Protein AF-A0A1H6NC46-F1 (afdb_monomer_lite)

Sequence (546 aa):
MGRSMFEIAAKAFYTFILVSLAVLCLRETYLTWFDSTVHYGSFAATKDGLSVPATGDSFRRLIVQQQRRLYQLYRTEPGAAKTGEFRAPGESIHIQSVSDLGDIPTSLLDELKIEAAGINVTSVLSTLQRWVRPPNEITGSIDQVGTAIYVTANWPDAPKREGNGREARTFVPPQQTDVDGASFEIACRIFLARIGSADPVWKDIGDSDFCSFSKSLVAFKEYVSLRDRAVSDDDRKKAQDGPLARAQVEVQRLLASRTNLIFAYKLSGYIDIERSGIIPAANAAKIKEMLDSAEGGFKEYLKRLIEIKAEARDADVQERITYLAARRGQLTQTAQTSANTKEFLGAIEKIPRSRIGVAITTPHPGASIGPVDTAAAGTLCCFVKDRDGKHYLLTAGYVVGNVGTMIVSPATIDEAPSRDVGKVAAIVEGIALIETSRTDLANTGITGVADMPKPGDTLKLIGRTSKSVSGTMIGIEKSSLFSMGSASGAEQDVIAVTRISSPGDGGAPVLDTQERLVGILMARSNEKSLVLPLKDFLDRNHLNLL

Foldseek 3Di:
DVVVVVVVVVVVVVVVVVVVVVVVVVVVVVCLVPVPAEEEDFAFEEEQNHTDRVLRVVLSVLLLVLLVVLCVLQQDDVPPDDQLDDHDPNVFQPPPDSSNLHDHPPPPCVVPQDQDPNDRVVVVVVVVSCVVPNHQYKYWYWYHYPQKIWIKIAGPPQADQPDDPDPCRIDTDPIDRDSNLVSNLVSQLSSLSVRLRRDVLSRPFDSLLSSLQSLLSVLVVQLVVQCVVDPDPVSNVCSCVPSLVSSQVSLVVSVVVVTSNLVSLQSLLSSLQVVLVVDPLVPLVSSLVSLVSSLVSLVSSVVSVCVSPVPDDDVSSVVSNVVSVVVVVVSVVVVVVVVVVVVVVVVCVPPPPPPDPPPDDDQEFQFWKAFPPDLAIATWAAWKAFPVGWIWIKFFQVRYDDFFTWMWTNDVNVVDDIDTAATFHDQDLRMTTGTGPDPPYAHPLAPAADDADDFQFKKWWCHNPLHIFIWTWHDWDWDQPSVVPPPDSGTAIWTKTFDSDDPRHGGHFMAGPVSHTQFGFHDDDPGTTTGHGCPVVCVVRRIGGD

Secondary structure (DSSP, 8-state):
-HHHHHHHHHHHHHHHHHHHHHHHHHHHHHHHHH--PPEEEEEEEEETTEE-HHHHHHHHHHHHHHHHHHHHHH---TTTSPTT-----TTT-----GGGG-B----TTTS---EETTEEHHHHHHHHHHHHS---EEEEEEEEETTEEEEEEE-TTPPP-TTS-----EE-PPPBSSHHHHHHHHHHHHHHHHHTTT-HHHHT--HHHHHHHHHHHHHHHHHHHHHHH--SHHHHHHHIIIIIHHHHHHHHHHHHTT-S-HHHHHHHHHHHHHHHTTS-GGGHHHHHHHHHHHHHHHHHHHHHHHHH-TT---HHHHHHHHHHHHHHHHHHHHHHHHHHHHHHHHHHTTS-TTS-----PPP-TT-EEEETTSS--EE--EEEE-TT--EEEEEEHHHH-STT-EEEES-GGG-S--EEEEEEEEEETTEEEEEE-------TT--EEPPPP-TT-EEEEEETTTEEEEEEEEEEEEESTT-TTSSS---EEEEEEES---TT-TT-EEE-TTSEEEEEEEEE-SSEEEEEE-HHHHHHTT-EE-

Radius of gyration: 33.39 Å; chains: 1; bounding box: 92×68×89 Å

Structure (mmCIF, N/CA/C/O backbone):
data_AF-A0A1H6NC46-F1
#
_entry.id   AF-A0A1H6NC46-F1
#
loop_
_atom_site.group_PDB
_atom_site.id
_atom_site.type_symbol
_atom_site.label_atom_id
_atom_site.label_alt_id
_atom_site.label_comp_id
_atom_site.label_asym_id
_atom_site.label_entity_id
_atom_site.label_seq_id
_atom_site.pdbx_PDB_ins_code
_atom_site.Cartn_x
_atom_site.Cartn_y
_atom_site.Cartn_z
_atom_site.occupancy
_atom_site.B_iso_or_equiv
_atom_site.auth_seq_id
_atom_site.auth_comp_id
_atom_site.auth_asym_id
_atom_site.auth_atom_id
_atom_site.pdbx_PDB_model_num
ATOM 1 N N . MET A 1 1 ? 59.484 -40.450 -28.107 1.00 64.75 1 MET A N 1
ATOM 2 C CA . MET A 1 1 ? 58.067 -40.341 -27.682 1.00 64.75 1 MET A CA 1
ATOM 3 C C . MET A 1 1 ? 57.631 -38.920 -27.301 1.00 64.75 1 MET A C 1
ATOM 5 O O . MET A 1 1 ? 56.564 -38.524 -27.742 1.00 64.75 1 MET A O 1
ATOM 9 N N . GLY A 1 2 ? 58.423 -38.111 -26.578 1.00 74.94 2 GLY A N 1
ATOM 10 C CA . GLY A 1 2 ? 57.974 -36.786 -26.092 1.00 74.94 2 GLY A CA 1
ATOM 11 C C . GLY A 1 2 ? 57.581 -35.732 -27.149 1.00 74.94 2 GLY A C 1
ATOM 12 O O . GLY A 1 2 ? 56.576 -35.053 -26.975 1.00 74.94 2 GLY A O 1
ATOM 13 N N . ARG A 1 3 ? 58.306 -35.614 -28.276 1.00 83.25 3 ARG A N 1
ATOM 14 C CA . ARG A 1 3 ? 57.997 -34.610 -29.325 1.00 83.25 3 ARG A CA 1
ATOM 15 C C . ARG A 1 3 ? 56.640 -34.820 -30.008 1.00 83.25 3 ARG A C 1
ATOM 17 O O . ARG A 1 3 ? 55.942 -33.850 -30.269 1.00 83.25 3 ARG A O 1
ATOM 24 N N . SER A 1 4 ? 56.256 -36.073 -30.252 1.00 87.44 4 SER A N 1
ATOM 25 C CA . SER A 1 4 ? 54.977 -36.400 -30.899 1.00 87.44 4 SER A CA 1
ATOM 26 C C . SER A 1 4 ? 53.780 -36.100 -29.989 1.00 87.44 4 SER A C 1
ATOM 28 O O . SER A 1 4 ? 52.778 -35.577 -30.468 1.00 87.44 4 SER A O 1
ATOM 30 N N . MET A 1 5 ? 53.898 -36.332 -28.673 1.00 87.50 5 MET A N 1
ATOM 31 C CA . MET A 1 5 ? 52.833 -35.972 -27.728 1.00 87.50 5 MET A CA 1
ATOM 32 C C . MET A 1 5 ? 52.635 -34.455 -27.616 1.00 87.50 5 MET A C 1
ATOM 34 O O . MET A 1 5 ? 51.496 -34.004 -27.532 1.00 87.50 5 MET A O 1
ATOM 38 N N . PHE A 1 6 ? 53.711 -33.662 -27.673 1.00 91.94 6 PHE A N 1
ATOM 39 C CA . PHE A 1 6 ? 53.610 -32.200 -27.612 1.00 91.94 6 PHE A CA 1
ATOM 40 C C . PHE A 1 6 ? 52.904 -31.603 -28.840 1.00 91.94 6 PHE A C 1
ATOM 42 O O . PHE A 1 6 ? 52.054 -30.730 -28.696 1.00 91.94 6 PHE A O 1
ATOM 49 N N . GLU A 1 7 ? 53.201 -32.093 -30.046 1.00 94.12 7 GLU A N 1
ATOM 50 C CA . GLU A 1 7 ? 52.560 -31.602 -31.274 1.00 94.12 7 GLU A CA 1
ATOM 51 C C . GLU A 1 7 ? 51.061 -31.934 -31.318 1.00 94.12 7 GLU A C 1
ATOM 53 O O . GLU A 1 7 ? 50.244 -31.089 -31.688 1.00 94.12 7 GLU A O 1
ATOM 58 N N . ILE A 1 8 ? 50.688 -33.146 -30.890 1.00 94.00 8 ILE A N 1
ATOM 59 C CA . ILE A 1 8 ? 49.283 -33.557 -30.787 1.00 94.00 8 ILE A CA 1
ATOM 60 C C . ILE A 1 8 ? 48.558 -32.696 -29.746 1.00 94.00 8 ILE A C 1
ATOM 62 O O . ILE A 1 8 ? 47.468 -32.199 -30.026 1.00 94.00 8 ILE A O 1
ATOM 66 N N . ALA A 1 9 ? 49.176 -32.451 -28.586 1.00 91.19 9 ALA A N 1
ATOM 67 C CA . ALA A 1 9 ? 48.607 -31.590 -27.552 1.00 91.19 9 ALA A CA 1
ATOM 68 C C . ALA A 1 9 ? 48.423 -30.140 -28.037 1.00 91.19 9 ALA A C 1
ATOM 70 O O . ALA A 1 9 ? 47.364 -29.557 -27.818 1.00 91.19 9 ALA A O 1
ATOM 71 N N . ALA A 1 10 ? 49.401 -29.574 -28.753 1.00 93.12 10 ALA A N 1
ATOM 72 C CA . ALA A 1 10 ? 49.311 -28.222 -29.305 1.00 93.12 10 ALA A CA 1
ATOM 73 C C . ALA A 1 10 ? 48.201 -28.096 -30.364 1.00 93.12 10 ALA A C 1
ATOM 75 O O . ALA A 1 10 ? 47.421 -27.144 -30.335 1.00 93.12 10 ALA A O 1
ATOM 76 N N . LYS A 1 11 ? 48.076 -29.079 -31.266 1.00 94.81 11 LYS A N 1
ATOM 77 C CA . LYS A 1 11 ? 46.997 -29.126 -32.269 1.00 94.81 11 LYS A CA 1
ATOM 78 C C . LYS A 1 11 ? 45.623 -29.294 -31.622 1.00 94.81 11 LYS A C 1
ATOM 80 O O . LYS A 1 11 ? 44.680 -28.617 -32.029 1.00 94.81 11 LYS A O 1
ATOM 85 N N . ALA A 1 12 ? 45.507 -30.146 -30.602 1.00 94.12 12 ALA A N 1
ATOM 86 C CA . ALA A 1 12 ? 44.268 -30.326 -29.850 1.00 94.12 12 ALA A CA 1
ATOM 87 C C . ALA A 1 12 ? 43.864 -29.040 -29.112 1.00 94.12 12 ALA A C 1
ATOM 89 O O . ALA A 1 12 ? 42.712 -28.626 -29.198 1.00 94.12 12 ALA A O 1
ATOM 90 N N . PHE A 1 13 ? 44.818 -28.364 -28.466 1.00 93.56 13 PHE A N 1
ATOM 91 C CA . PHE A 1 13 ? 44.586 -27.087 -27.791 1.00 93.56 13 PHE A CA 1
ATOM 92 C C . PHE A 1 13 ? 44.152 -25.987 -28.768 1.00 93.56 13 PHE A C 1
ATOM 94 O O . PHE A 1 13 ? 43.166 -25.295 -28.525 1.00 93.56 13 PHE A O 1
ATOM 101 N N . TYR A 1 14 ? 44.825 -25.866 -29.915 1.00 94.56 14 TYR A N 1
ATOM 102 C CA . TYR A 1 14 ? 44.446 -24.905 -30.952 1.00 94.56 14 TYR A CA 1
ATOM 103 C C . TYR A 1 14 ? 43.055 -25.201 -31.534 1.00 94.56 14 TYR A C 1
ATOM 105 O O . TYR A 1 14 ? 42.241 -24.295 -31.694 1.00 94.56 14 TYR A O 1
ATOM 113 N N . THR A 1 15 ? 42.745 -26.479 -31.777 1.00 95.25 15 THR A N 1
ATOM 114 C CA . THR A 1 15 ? 41.413 -26.909 -32.233 1.00 95.25 15 THR A CA 1
ATOM 115 C C . THR A 1 15 ? 40.345 -26.572 -31.194 1.00 95.25 15 THR A C 1
ATOM 117 O O . THR A 1 15 ? 39.292 -26.055 -31.551 1.00 95.25 15 THR A O 1
ATOM 120 N N . PHE A 1 16 ? 40.622 -26.794 -29.907 1.00 95.31 16 PHE A N 1
ATOM 121 C CA . PHE A 1 16 ? 39.716 -26.430 -28.820 1.00 95.31 16 PHE A CA 1
ATOM 122 C C . PHE A 1 16 ? 39.446 -24.919 -28.771 1.00 95.31 16 PHE A C 1
ATOM 124 O O . PHE A 1 16 ? 38.289 -24.515 -28.639 1.00 95.31 16 PHE A O 1
ATOM 131 N N . ILE A 1 17 ? 40.479 -24.084 -28.936 1.00 92.56 17 ILE A N 1
ATOM 132 C CA . ILE A 1 17 ? 40.324 -22.623 -29.014 1.00 92.56 17 ILE A CA 1
ATOM 133 C C . ILE A 1 17 ? 39.448 -22.235 -30.207 1.00 92.56 17 ILE A C 1
ATOM 135 O O . ILE A 1 17 ? 38.506 -21.463 -30.041 1.00 92.56 17 ILE A O 1
ATOM 139 N N . LEU A 1 18 ? 39.719 -22.782 -31.396 1.00 93.69 18 LEU A N 1
ATOM 140 C CA . LEU A 1 18 ? 38.951 -22.459 -32.600 1.00 93.69 18 LEU A CA 1
ATOM 141 C C . LEU A 1 18 ? 37.492 -22.910 -32.509 1.00 93.69 18 LEU A C 1
ATOM 143 O O . LEU A 1 18 ? 36.602 -22.156 -32.891 1.00 93.69 18 LEU A O 1
ATOM 147 N N . VAL A 1 19 ? 37.228 -24.107 -31.979 1.00 95.12 19 VAL A N 1
ATOM 148 C CA . VAL A 1 19 ? 35.859 -24.597 -31.762 1.00 95.12 19 VAL A CA 1
ATOM 149 C C . VAL A 1 19 ? 35.139 -23.734 -30.730 1.00 95.12 19 VAL A C 1
ATOM 151 O O . VAL A 1 19 ? 33.994 -23.359 -30.955 1.00 95.12 19 VAL A O 1
ATOM 154 N N . SER A 1 20 ? 35.806 -23.359 -29.636 1.00 88.38 20 SER A N 1
ATOM 155 C CA . SER A 1 20 ? 35.227 -22.462 -28.628 1.00 88.38 20 SER A CA 1
ATOM 156 C C . SER A 1 20 ? 34.883 -21.097 -29.226 1.00 88.38 20 SER A C 1
ATOM 158 O O . SER A 1 20 ? 33.789 -20.587 -28.999 1.00 88.38 20 SER A O 1
ATOM 160 N N . LEU A 1 21 ? 35.775 -20.538 -30.050 1.00 88.50 21 LEU A N 1
ATOM 161 C CA . LEU A 1 21 ? 35.530 -19.291 -30.772 1.00 88.50 21 LEU A CA 1
ATOM 162 C C . LEU A 1 21 ? 34.353 -19.431 -31.746 1.00 88.50 21 LEU A C 1
ATOM 164 O O . LEU A 1 21 ? 33.479 -18.573 -31.764 1.00 88.50 21 LEU A O 1
ATOM 168 N N . ALA A 1 22 ? 34.278 -20.530 -32.502 1.00 90.81 22 ALA A N 1
ATOM 169 C CA . ALA A 1 22 ? 33.173 -20.794 -33.419 1.00 90.81 22 ALA A CA 1
ATOM 170 C C . ALA A 1 22 ? 31.829 -20.940 -32.685 1.00 90.81 22 ALA A C 1
ATOM 172 O O . ALA A 1 22 ? 30.829 -20.389 -33.136 1.00 90.81 22 ALA A O 1
ATOM 173 N N . VAL A 1 23 ? 31.799 -21.630 -31.540 1.00 91.75 23 VAL A N 1
ATOM 174 C CA . VAL A 1 23 ? 30.600 -21.756 -30.694 1.00 91.75 23 VAL A CA 1
ATOM 175 C C . VAL A 1 23 ? 30.182 -20.399 -30.131 1.00 91.75 23 VAL A C 1
ATOM 177 O O . VAL A 1 23 ? 28.995 -20.084 -30.157 1.00 91.75 23 VAL A O 1
ATOM 180 N N . LEU A 1 24 ? 31.129 -19.575 -29.672 1.00 84.56 24 LEU A N 1
ATOM 181 C CA . LEU A 1 24 ? 30.844 -18.206 -29.236 1.00 84.56 24 LEU A CA 1
ATOM 182 C C . LEU A 1 24 ? 30.281 -17.368 -30.390 1.00 84.56 24 LEU A C 1
ATOM 184 O O . LEU A 1 24 ? 29.230 -16.763 -30.225 1.00 84.56 24 LEU A O 1
ATOM 188 N N . CYS A 1 25 ? 30.893 -17.404 -31.577 1.00 85.31 25 CYS A N 1
ATOM 189 C CA . CYS A 1 25 ? 30.381 -16.703 -32.755 1.00 85.31 25 CYS A CA 1
ATOM 190 C C . CYS A 1 25 ? 28.978 -17.180 -33.154 1.00 85.31 25 CYS A C 1
ATOM 192 O O . CYS A 1 25 ? 28.125 -16.349 -33.452 1.00 85.31 25 CYS A O 1
ATOM 194 N N . LEU A 1 26 ? 28.711 -18.491 -33.138 1.00 88.94 26 LEU A N 1
ATOM 195 C CA . LEU A 1 26 ? 27.385 -19.045 -33.431 1.00 88.94 26 LEU A CA 1
ATOM 196 C C . LEU A 1 26 ? 26.352 -18.625 -32.386 1.00 88.94 26 LEU A C 1
ATOM 198 O O . LEU A 1 26 ? 25.233 -18.275 -32.750 1.00 88.94 26 LEU A O 1
ATOM 202 N N . ARG A 1 27 ? 26.723 -18.623 -31.102 1.00 87.44 27 ARG A N 1
ATOM 203 C CA . ARG A 1 27 ? 25.860 -18.162 -30.012 1.00 87.44 27 ARG A CA 1
ATOM 204 C C . ARG A 1 27 ? 25.545 -16.675 -30.140 1.00 87.44 27 ARG A C 1
ATOM 206 O O . ARG A 1 27 ? 24.377 -16.321 -30.061 1.00 87.44 27 ARG A O 1
ATOM 213 N N . GLU A 1 28 ? 26.542 -15.827 -30.375 1.00 82.50 28 GLU A N 1
ATOM 214 C CA . GLU A 1 28 ? 26.339 -14.385 -30.577 1.00 82.50 28 GLU A CA 1
ATOM 215 C C . GLU A 1 28 ? 25.525 -14.105 -31.841 1.00 82.50 28 GLU A C 1
ATOM 217 O O . GLU A 1 28 ? 24.643 -13.254 -31.835 1.00 82.50 28 GLU A O 1
ATOM 222 N N . THR A 1 29 ? 25.746 -14.874 -32.910 1.00 82.94 29 THR A N 1
ATOM 223 C CA . THR A 1 29 ? 24.938 -14.792 -34.134 1.00 82.94 29 THR A CA 1
ATOM 224 C C . THR A 1 29 ? 23.489 -15.188 -33.858 1.00 82.94 29 THR A C 1
ATOM 226 O O . THR A 1 29 ? 22.578 -14.490 -34.288 1.00 82.94 29 THR A O 1
ATOM 229 N N . TYR A 1 30 ? 23.262 -16.274 -33.110 1.00 85.81 30 TYR A N 1
ATOM 230 C CA . TYR A 1 30 ? 21.927 -16.717 -32.708 1.00 85.81 30 TYR A CA 1
ATOM 231 C C . TYR A 1 30 ? 21.229 -15.661 -31.848 1.00 85.81 30 TYR A C 1
ATOM 233 O O . TYR A 1 30 ? 20.104 -15.278 -32.154 1.00 85.81 30 TYR A O 1
ATOM 241 N N . LEU A 1 31 ? 21.904 -15.146 -30.816 1.00 81.75 31 LEU A N 1
ATOM 242 C CA . LEU A 1 31 ? 21.373 -14.066 -29.990 1.00 81.75 31 LEU A CA 1
ATOM 243 C C . LEU A 1 31 ? 21.048 -12.856 -30.866 1.00 81.75 31 LEU A C 1
ATOM 245 O O . LEU A 1 31 ? 19.906 -12.440 -30.888 1.00 81.75 31 LEU A O 1
ATOM 249 N N . THR A 1 32 ? 21.967 -12.389 -31.706 1.00 78.19 32 THR A N 1
ATOM 250 C CA . THR A 1 32 ? 21.735 -11.247 -32.608 1.00 78.19 32 THR A CA 1
ATOM 251 C C . THR A 1 32 ? 20.533 -11.444 -33.543 1.00 78.19 32 THR A C 1
ATOM 253 O O . THR A 1 32 ? 19.812 -10.491 -33.831 1.00 78.19 32 THR A O 1
ATOM 256 N N . TRP A 1 33 ? 20.291 -12.666 -34.031 1.00 81.88 33 TRP A N 1
ATOM 257 C CA . TRP A 1 33 ? 19.194 -12.936 -34.969 1.00 81.88 33 TRP A CA 1
ATOM 258 C C . TRP A 1 33 ? 17.824 -13.046 -34.296 1.00 81.88 33 TRP A C 1
ATOM 260 O O . TRP A 1 33 ? 16.811 -12.631 -34.875 1.00 81.88 33 TRP A O 1
ATOM 270 N N . PHE A 1 34 ? 17.795 -13.637 -33.100 1.00 85.19 34 PHE A N 1
ATOM 271 C CA . PHE A 1 34 ? 16.576 -13.958 -32.357 1.00 85.19 34 PHE A CA 1
ATOM 272 C C . PHE A 1 34 ? 16.319 -13.023 -31.175 1.00 85.19 34 PHE A C 1
ATOM 274 O O . PHE A 1 34 ? 15.313 -13.186 -30.486 1.00 85.19 34 PHE A O 1
ATOM 281 N N . ASP A 1 35 ? 17.185 -12.038 -30.955 1.00 82.19 35 ASP A N 1
ATOM 282 C CA . ASP A 1 35 ? 16.996 -11.027 -29.932 1.00 82.19 35 ASP A CA 1
ATOM 283 C C . ASP A 1 35 ? 15.817 -10.124 -30.304 1.00 82.19 35 ASP A C 1
ATOM 285 O O . ASP A 1 35 ? 15.877 -9.280 -31.199 1.00 82.19 35 ASP A O 1
ATOM 289 N N . SER A 1 36 ? 14.700 -10.351 -29.621 1.00 81.88 36 SER A N 1
ATOM 290 C CA . SER A 1 36 ? 13.527 -9.486 -29.665 1.00 81.88 36 SER A CA 1
ATOM 291 C C . SER A 1 36 ? 13.564 -8.410 -28.585 1.00 81.88 36 SER A C 1
ATOM 293 O O . SER A 1 36 ? 12.595 -7.652 -28.469 1.00 81.88 36 SER A O 1
ATOM 295 N N . THR A 1 37 ? 14.624 -8.349 -27.768 1.00 87.19 37 THR A N 1
ATOM 296 C CA . THR A 1 37 ? 14.739 -7.319 -26.741 1.00 87.19 37 THR A CA 1
ATOM 297 C C . THR A 1 37 ? 14.801 -5.950 -27.394 1.00 87.19 37 THR A C 1
ATOM 299 O O . THR A 1 37 ? 15.286 -5.754 -28.510 1.00 87.19 37 THR A O 1
ATOM 302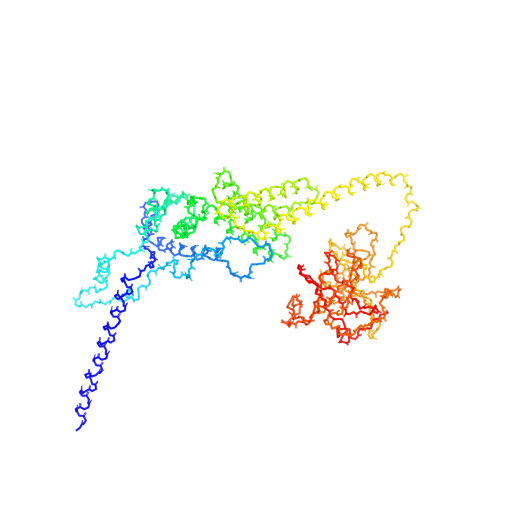 N N . VAL A 1 38 ? 14.186 -4.998 -26.709 1.00 90.25 38 VAL A N 1
ATOM 303 C CA . VAL A 1 38 ? 14.122 -3.625 -27.175 1.00 90.25 38 VAL A CA 1
ATOM 304 C C . VAL A 1 38 ? 15.324 -2.891 -26.611 1.00 90.25 38 VAL A C 1
ATOM 306 O O . VAL A 1 38 ? 15.524 -2.881 -25.398 1.00 90.25 38 VAL A O 1
ATOM 309 N N . HIS A 1 39 ? 16.093 -2.246 -27.473 1.00 91.69 39 HIS A N 1
ATOM 310 C CA . HIS A 1 39 ? 17.291 -1.513 -27.083 1.00 91.69 39 HIS A CA 1
ATOM 311 C C . HIS A 1 39 ? 17.009 -0.016 -26.992 1.00 91.69 39 HIS A C 1
ATOM 313 O O . HIS A 1 39 ? 16.307 0.547 -27.833 1.00 91.69 39 HIS A O 1
ATOM 319 N N . TYR A 1 40 ? 17.571 0.653 -25.985 1.00 94.00 40 TYR A N 1
ATOM 320 C CA . TYR A 1 40 ? 17.527 2.116 -25.894 1.00 94.00 40 TYR A CA 1
ATOM 321 C C . TYR A 1 40 ? 18.733 2.733 -26.596 1.00 94.00 40 TYR A C 1
ATOM 323 O O . TYR A 1 40 ? 19.848 2.770 -26.060 1.00 94.00 40 TYR A O 1
ATOM 331 N N . GLY A 1 41 ? 18.472 3.237 -27.796 1.00 92.75 41 GLY A N 1
ATOM 332 C CA . GLY A 1 41 ? 19.437 3.900 -28.652 1.00 92.75 41 GLY A CA 1
ATOM 333 C C . GLY A 1 41 ? 19.859 5.284 -28.185 1.00 92.75 41 GLY A C 1
ATOM 334 O O . GLY A 1 41 ? 19.544 5.736 -27.080 1.00 92.75 41 GLY A O 1
ATOM 335 N N . SER A 1 42 ? 20.600 5.984 -29.044 1.00 93.88 42 SER A N 1
ATOM 336 C CA . SER A 1 42 ? 21.023 7.359 -28.770 1.00 93.88 42 SER A CA 1
ATOM 337 C C . SER A 1 42 ? 19.850 8.336 -28.858 1.00 93.88 42 SER A C 1
ATOM 339 O O . SER A 1 42 ? 19.086 8.312 -29.828 1.00 93.88 42 SER A O 1
ATOM 341 N N . PHE A 1 43 ? 19.766 9.247 -27.888 1.00 97.12 43 PHE A N 1
ATOM 342 C CA . PHE A 1 43 ? 18.881 10.408 -27.937 1.00 97.12 43 PHE A CA 1
ATOM 343 C C . PHE A 1 43 ? 19.702 11.656 -28.257 1.00 97.12 43 PHE A C 1
ATOM 345 O O . PHE A 1 43 ? 20.598 12.022 -27.497 1.00 97.12 43 PHE A O 1
ATOM 352 N N . ALA A 1 44 ? 19.408 12.312 -29.379 1.00 97.44 44 ALA A N 1
ATOM 353 C CA . ALA A 1 44 ? 20.026 13.589 -29.713 1.00 97.44 44 ALA A CA 1
ATOM 354 C C . ALA A 1 44 ? 19.487 14.664 -28.764 1.00 97.44 44 ALA A C 1
ATOM 356 O O . ALA A 1 44 ? 18.291 14.928 -28.755 1.00 97.44 44 ALA A O 1
ATOM 357 N N . ALA A 1 45 ? 20.346 15.265 -27.946 1.00 97.62 45 ALA A N 1
ATOM 358 C CA . ALA A 1 45 ? 19.919 16.269 -26.981 1.00 97.62 45 ALA A CA 1
ATOM 359 C C . ALA A 1 45 ? 20.444 17.651 -27.361 1.00 97.62 45 ALA A C 1
ATOM 361 O O . ALA A 1 45 ? 21.645 17.813 -27.594 1.00 97.62 45 ALA A O 1
ATOM 362 N N . THR A 1 46 ? 19.561 18.646 -27.374 1.00 97.38 46 THR A N 1
ATOM 363 C CA . THR A 1 46 ? 19.920 20.054 -27.528 1.00 97.38 46 THR A CA 1
ATOM 364 C C . THR A 1 46 ? 19.387 20.893 -26.368 1.00 97.38 46 THR A C 1
ATOM 366 O O . THR A 1 46 ? 18.350 20.592 -25.775 1.00 97.38 46 THR A O 1
ATOM 369 N N . LYS A 1 47 ? 20.118 21.950 -26.013 1.00 97.38 47 LYS A N 1
ATOM 370 C CA . LYS A 1 47 ? 19.703 22.965 -25.047 1.00 97.38 47 LYS A CA 1
ATOM 371 C C . LYS A 1 47 ? 19.915 24.335 -25.664 1.00 97.38 47 LYS A C 1
ATOM 373 O O . LYS A 1 47 ? 21.047 24.699 -25.973 1.00 97.38 47 LYS A O 1
ATOM 378 N N . ASP A 1 48 ? 18.818 25.049 -25.879 1.00 96.88 48 ASP A N 1
ATOM 379 C CA . ASP A 1 48 ? 18.785 26.356 -26.532 1.00 96.88 48 ASP A CA 1
ATOM 380 C C . ASP A 1 48 ? 19.535 26.340 -27.886 1.00 96.88 48 ASP A C 1
ATOM 382 O O . ASP A 1 48 ? 20.275 27.256 -28.234 1.00 96.88 48 ASP A O 1
ATOM 386 N N . GLY A 1 49 ? 19.375 25.241 -28.639 1.00 94.56 49 GLY A N 1
ATOM 387 C CA . GLY A 1 49 ? 20.009 25.012 -29.944 1.00 94.56 49 GLY A CA 1
ATOM 388 C C . GLY A 1 49 ? 21.441 24.461 -29.901 1.00 94.56 49 GLY A C 1
ATOM 389 O O . GLY A 1 49 ? 21.980 24.098 -30.945 1.00 94.56 49 GLY A O 1
ATOM 390 N N . LEU A 1 50 ? 22.063 24.350 -28.723 1.00 97.44 50 LEU A N 1
ATOM 391 C CA . LEU A 1 50 ? 23.402 23.773 -28.564 1.00 97.44 50 LEU A CA 1
ATOM 392 C C . LEU A 1 50 ? 23.319 22.272 -28.279 1.00 97.44 50 LEU A C 1
ATOM 394 O O . LEU A 1 50 ? 22.532 21.849 -27.440 1.00 97.44 50 LEU A O 1
ATOM 398 N N . SER A 1 51 ? 24.146 21.460 -28.943 1.00 97.06 51 SER A N 1
ATOM 399 C CA . SER A 1 51 ? 24.200 20.008 -28.712 1.00 97.06 51 SER A CA 1
ATOM 400 C C . SER A 1 51 ? 24.772 19.679 -27.327 1.00 97.06 51 SER A C 1
ATOM 402 O O . SER A 1 51 ? 25.852 20.150 -26.970 1.00 97.06 51 SER A O 1
ATOM 404 N N . VAL A 1 52 ? 24.056 18.857 -26.553 1.00 96.69 52 VAL A N 1
ATOM 405 C CA . VAL A 1 52 ? 24.420 18.443 -25.186 1.00 96.69 52 VAL A CA 1
ATOM 406 C C . VAL A 1 52 ? 24.328 16.913 -25.051 1.00 96.69 52 VAL A C 1
ATOM 408 O O . VAL A 1 52 ? 23.426 16.398 -24.389 1.00 96.69 52 VAL A O 1
ATOM 411 N N . PRO A 1 53 ? 25.248 16.141 -25.659 1.00 93.56 53 PRO A N 1
ATOM 412 C CA . PRO A 1 53 ? 25.127 14.681 -25.779 1.00 93.56 53 PRO A CA 1
ATOM 413 C C . PRO A 1 53 ? 24.990 13.947 -24.433 1.00 93.56 53 PRO A C 1
ATOM 415 O O . PRO A 1 53 ? 24.221 12.993 -24.328 1.00 93.56 53 PRO A O 1
ATOM 418 N N . ALA A 1 54 ? 25.641 14.439 -23.373 1.00 93.50 54 ALA A N 1
ATOM 419 C CA . ALA A 1 54 ? 25.538 13.865 -22.027 1.00 93.50 54 ALA A CA 1
ATOM 420 C C . ALA A 1 54 ? 24.097 13.861 -21.467 1.00 93.50 54 ALA A C 1
ATOM 422 O O . ALA A 1 54 ? 23.726 12.969 -20.695 1.00 93.50 54 ALA A O 1
ATOM 423 N N . THR A 1 55 ? 23.265 14.831 -21.867 1.00 95.00 55 THR A N 1
ATOM 424 C CA . THR A 1 55 ? 21.843 14.882 -21.494 1.00 95.00 55 THR A CA 1
ATOM 425 C C . THR A 1 55 ? 21.064 13.751 -22.164 1.00 95.00 55 THR A C 1
ATOM 427 O O . THR A 1 55 ? 20.230 13.125 -21.513 1.00 95.00 55 THR A O 1
ATOM 430 N N . GLY A 1 56 ? 21.374 13.436 -23.425 1.00 95.62 56 GLY A N 1
ATOM 431 C CA . GLY A 1 56 ? 20.767 12.322 -24.159 1.00 95.62 56 GLY A CA 1
ATOM 432 C C . GLY A 1 56 ? 21.051 10.969 -23.507 1.00 95.62 56 GLY A C 1
ATOM 433 O O . GLY A 1 56 ? 20.138 10.169 -23.291 1.00 95.62 56 GLY A O 1
ATOM 434 N N . ASP A 1 57 ? 22.300 10.747 -23.093 1.00 92.12 57 ASP A N 1
ATOM 435 C CA . ASP A 1 57 ? 22.699 9.528 -22.381 1.00 92.12 57 ASP A CA 1
ATOM 436 C C . ASP A 1 57 ? 22.009 9.380 -21.025 1.00 92.12 57 ASP A C 1
ATOM 438 O O . ASP A 1 57 ? 21.533 8.295 -20.672 1.00 92.12 57 ASP A O 1
ATOM 442 N N . SER A 1 58 ? 21.931 10.477 -20.271 1.00 95.00 58 SER A N 1
ATOM 443 C CA . SER A 1 58 ? 21.256 10.509 -18.972 1.00 95.00 58 SER A CA 1
ATOM 444 C C . SER A 1 58 ? 19.757 10.242 -19.117 1.00 95.00 58 SER A C 1
ATOM 446 O O . SER A 1 58 ? 19.188 9.469 -18.348 1.00 95.00 58 SER A O 1
ATOM 448 N N . PHE A 1 59 ? 19.122 10.811 -20.143 1.00 96.88 59 PHE A N 1
ATOM 449 C CA . PHE A 1 59 ? 17.701 10.620 -20.419 1.00 96.88 59 PHE A CA 1
ATOM 450 C C . PHE A 1 59 ? 17.345 9.172 -20.745 1.00 96.88 59 PHE A C 1
ATOM 452 O O . PHE A 1 59 ? 16.388 8.631 -20.195 1.00 96.88 59 PHE A O 1
ATOM 459 N N . ARG A 1 60 ? 18.154 8.510 -21.576 1.00 95.44 60 ARG A N 1
ATOM 460 C CA . ARG A 1 60 ? 18.022 7.076 -21.864 1.00 95.44 60 ARG A CA 1
ATOM 461 C C . ARG A 1 60 ? 18.012 6.235 -20.582 1.00 95.44 60 ARG A C 1
ATOM 463 O O . ARG A 1 60 ? 17.160 5.365 -20.421 1.00 95.44 60 ARG A O 1
ATOM 470 N N . ARG A 1 61 ? 18.933 6.509 -19.650 1.00 95.00 61 ARG A N 1
ATOM 471 C CA . ARG A 1 61 ? 18.998 5.801 -18.358 1.00 95.00 61 ARG A CA 1
ATOM 472 C C . ARG A 1 61 ? 17.750 6.051 -17.516 1.00 95.00 61 ARG A C 1
ATOM 474 O O . ARG A 1 61 ? 17.229 5.112 -16.915 1.00 95.00 61 ARG A O 1
ATOM 481 N N . LEU A 1 62 ? 17.247 7.286 -17.523 1.00 96.31 62 LEU A N 1
ATOM 482 C CA . LEU A 1 62 ? 16.001 7.634 -16.845 1.00 96.31 62 LEU A CA 1
ATOM 483 C C . LEU A 1 62 ? 14.799 6.890 -17.441 1.00 96.31 62 LEU A C 1
ATOM 485 O O . LEU A 1 62 ? 14.004 6.363 -16.673 1.00 96.31 62 LEU A O 1
ATOM 489 N N . ILE A 1 63 ? 14.690 6.741 -18.769 1.00 96.56 63 ILE A N 1
ATOM 490 C CA . ILE A 1 63 ? 13.604 5.953 -19.385 1.00 96.56 63 ILE A CA 1
ATOM 491 C C . ILE A 1 63 ? 13.597 4.519 -18.838 1.00 96.56 63 ILE A C 1
ATOM 493 O O . ILE A 1 63 ? 12.559 4.042 -18.378 1.00 96.56 63 ILE A O 1
ATOM 497 N N . VAL A 1 64 ? 14.754 3.848 -18.827 1.00 94.25 64 VAL A N 1
ATOM 498 C CA . VAL A 1 64 ? 14.880 2.474 -18.305 1.00 94.25 64 VAL A CA 1
ATOM 499 C C . VAL A 1 64 ? 14.499 2.406 -16.826 1.00 94.25 64 VAL A C 1
ATOM 501 O O . VAL A 1 64 ? 13.754 1.518 -16.404 1.00 94.25 64 VAL A O 1
ATOM 504 N N . GLN A 1 65 ? 14.964 3.367 -16.026 1.00 94.75 65 GLN A N 1
ATOM 505 C CA . GLN A 1 65 ? 14.611 3.457 -14.612 1.00 94.75 65 GLN A CA 1
ATOM 506 C C . GLN A 1 65 ? 13.097 3.634 -14.412 1.00 94.75 65 GLN A C 1
ATOM 508 O O . GLN A 1 65 ? 12.499 2.932 -13.591 1.00 94.75 65 GLN A O 1
ATOM 513 N N . GLN A 1 66 ? 12.462 4.526 -15.176 1.00 96.06 66 GLN A N 1
ATOM 514 C CA . GLN A 1 66 ? 11.025 4.778 -15.088 1.00 96.06 66 GLN A CA 1
ATOM 515 C C . GLN A 1 66 ? 10.207 3.573 -15.559 1.00 96.06 66 GLN A C 1
ATOM 517 O O . GLN A 1 66 ? 9.177 3.265 -14.966 1.00 96.06 66 GLN A O 1
ATOM 522 N N . GLN A 1 67 ? 10.677 2.811 -16.546 1.00 94.62 67 GLN A N 1
ATOM 523 C CA . GLN A 1 67 ? 10.023 1.561 -16.928 1.00 94.62 67 GLN A CA 1
ATOM 524 C C . GLN A 1 67 ? 10.110 0.478 -15.866 1.00 94.62 67 GLN A C 1
ATOM 526 O O . GLN A 1 67 ? 9.120 -0.209 -15.629 1.00 94.62 67 GLN A O 1
ATOM 531 N N . ARG A 1 68 ? 11.253 0.337 -15.188 1.00 93.19 68 ARG A N 1
ATOM 532 C CA . ARG A 1 68 ? 11.365 -0.568 -14.033 1.00 93.19 68 ARG A CA 1
ATOM 533 C C . ARG A 1 68 ? 10.399 -0.155 -12.926 1.00 93.19 68 ARG A C 1
ATOM 535 O O . ARG A 1 68 ? 9.733 -1.013 -12.351 1.00 93.19 68 ARG A O 1
ATOM 542 N N . ARG A 1 69 ? 10.262 1.153 -12.680 1.00 93.69 69 ARG A N 1
ATOM 543 C CA . ARG A 1 69 ? 9.279 1.700 -11.735 1.00 93.69 69 ARG A CA 1
ATOM 544 C C . ARG A 1 69 ? 7.845 1.378 -12.158 1.00 93.69 69 ARG A C 1
ATOM 546 O O . ARG A 1 69 ? 7.070 0.931 -11.321 1.00 93.69 69 ARG A O 1
ATOM 553 N N . LEU A 1 70 ? 7.492 1.560 -13.432 1.00 93.25 70 LEU A N 1
ATOM 554 C CA . LEU A 1 70 ? 6.173 1.205 -13.972 1.00 93.25 70 LEU A CA 1
ATOM 555 C C . LEU A 1 70 ? 5.915 -0.301 -13.872 1.00 93.25 70 LEU A C 1
ATOM 557 O O . LEU A 1 70 ? 4.863 -0.715 -13.400 1.00 93.25 70 LEU A O 1
ATOM 561 N N . TYR A 1 71 ? 6.891 -1.133 -14.217 1.00 91.38 71 TYR A N 1
ATOM 562 C CA . TYR A 1 71 ? 6.781 -2.578 -14.061 1.00 91.38 71 TYR A CA 1
ATOM 563 C C . TYR A 1 71 ? 6.506 -2.973 -12.608 1.00 91.38 71 TYR A C 1
ATOM 565 O O . TYR A 1 71 ? 5.564 -3.710 -12.353 1.00 91.38 71 TYR A O 1
ATOM 573 N N . GLN A 1 72 ? 7.249 -2.427 -11.642 1.00 89.50 72 GLN A N 1
ATOM 574 C CA . GLN A 1 72 ? 6.984 -2.645 -10.214 1.00 89.50 72 GLN A CA 1
ATOM 575 C C . GLN A 1 72 ? 5.624 -2.088 -9.770 1.00 89.50 72 GLN A C 1
ATOM 577 O O . GLN A 1 72 ? 4.983 -2.637 -8.877 1.00 89.50 72 GLN A O 1
ATOM 582 N N . LEU A 1 73 ? 5.168 -0.991 -10.380 1.00 90.19 73 LEU A N 1
ATOM 583 C CA . LEU A 1 73 ? 3.871 -0.393 -10.084 1.00 90.19 73 LEU A CA 1
ATOM 584 C C . LEU A 1 73 ? 2.721 -1.343 -10.443 1.00 90.19 73 LEU A C 1
ATOM 586 O O . LEU A 1 73 ? 1.775 -1.462 -9.658 1.00 90.19 73 LEU A O 1
ATOM 590 N N . TYR A 1 74 ? 2.830 -1.998 -11.599 1.00 89.00 74 TYR A N 1
ATOM 591 C CA . TYR A 1 74 ? 1.806 -2.860 -12.189 1.00 89.00 74 TYR A CA 1
ATOM 592 C C . TYR A 1 74 ? 1.962 -4.347 -11.848 1.00 89.00 74 TYR A C 1
ATOM 594 O O . TYR A 1 74 ? 0.979 -5.090 -11.883 1.00 89.00 74 TYR A O 1
ATOM 602 N N . ARG A 1 75 ? 3.162 -4.789 -11.462 1.00 86.44 75 ARG A N 1
ATOM 603 C CA . ARG A 1 75 ? 3.402 -6.140 -10.957 1.00 86.44 75 ARG A CA 1
ATOM 604 C C . ARG A 1 75 ? 2.689 -6.301 -9.619 1.00 86.44 75 ARG A C 1
ATOM 606 O O . ARG A 1 75 ? 3.055 -5.682 -8.624 1.00 86.44 75 ARG A O 1
ATOM 613 N N . THR A 1 76 ? 1.665 -7.145 -9.603 1.00 71.56 76 THR A N 1
ATOM 614 C CA . THR A 1 76 ? 0.999 -7.555 -8.366 1.00 71.56 76 THR A CA 1
ATOM 615 C C . THR A 1 76 ? 1.557 -8.913 -7.987 1.00 71.56 76 THR A C 1
ATOM 617 O O . THR A 1 76 ? 1.363 -9.881 -8.716 1.00 71.56 76 THR A O 1
ATOM 620 N N . GLU A 1 77 ? 2.293 -8.991 -6.882 1.00 74.62 77 GLU A N 1
ATOM 621 C CA . GLU A 1 77 ? 2.687 -10.290 -6.342 1.00 74.62 77 GLU A CA 1
ATOM 622 C C . GLU A 1 77 ? 1.441 -10.989 -5.775 1.00 74.62 77 GLU A C 1
ATOM 624 O O . GLU A 1 77 ? 0.739 -10.396 -4.943 1.00 74.62 77 GLU A O 1
ATOM 629 N N . PRO A 1 78 ? 1.132 -12.224 -6.214 1.00 69.31 78 PRO A N 1
ATOM 630 C CA . PRO A 1 78 ? 0.032 -12.993 -5.650 1.00 69.31 78 PRO A CA 1
ATOM 631 C C . PRO A 1 78 ? 0.201 -13.106 -4.130 1.00 69.31 78 PRO A C 1
ATOM 633 O O . PRO A 1 78 ? 1.210 -13.609 -3.647 1.00 69.31 78 PRO A O 1
ATOM 636 N N . GLY A 1 79 ? -0.772 -12.597 -3.370 1.00 67.81 79 GLY A N 1
ATOM 637 C CA . GLY A 1 79 ? -0.781 -12.670 -1.904 1.00 67.81 79 GLY A CA 1
ATOM 638 C C . GLY A 1 79 ? -0.003 -11.583 -1.147 1.00 67.81 79 GLY A C 1
ATOM 639 O O . GLY A 1 79 ? -0.143 -11.517 0.069 1.00 67.81 79 GLY A O 1
ATOM 640 N N . ALA A 1 80 ? 0.756 -10.701 -1.810 1.00 68.06 80 ALA A N 1
ATOM 641 C CA . ALA A 1 80 ? 1.545 -9.675 -1.107 1.00 68.06 80 ALA A CA 1
ATOM 642 C C . ALA A 1 80 ? 0.754 -8.403 -0.751 1.00 68.06 80 ALA A C 1
ATOM 644 O O . ALA A 1 80 ? 1.108 -7.688 0.186 1.00 68.06 80 ALA A O 1
ATOM 645 N N . ALA A 1 81 ? -0.305 -8.095 -1.503 1.00 64.75 81 ALA A N 1
ATOM 646 C CA . ALA A 1 81 ? -1.058 -6.861 -1.306 1.00 64.75 81 ALA A CA 1
ATOM 647 C C . ALA A 1 81 ? -1.942 -6.952 -0.056 1.00 64.75 81 ALA A C 1
ATOM 649 O O . ALA A 1 81 ? -2.831 -7.811 0.019 1.00 64.75 81 ALA A O 1
ATOM 650 N N . LYS A 1 82 ? -1.738 -6.035 0.894 1.00 73.25 82 LYS A N 1
ATOM 651 C CA . LYS A 1 82 ? -2.530 -5.969 2.130 1.00 73.25 82 LYS A CA 1
ATOM 652 C C . LYS A 1 82 ? -3.993 -5.662 1.805 1.00 73.25 82 LYS A C 1
ATOM 654 O O . LYS A 1 82 ? -4.298 -5.006 0.806 1.00 73.25 82 LYS A O 1
ATOM 659 N N . THR A 1 83 ? -4.911 -6.120 2.657 1.00 62.06 83 THR A N 1
ATOM 660 C CA . THR A 1 83 ? -6.334 -5.776 2.542 1.00 62.06 83 THR A CA 1
ATOM 661 C C . THR A 1 83 ? -6.485 -4.262 2.468 1.00 62.06 83 THR A C 1
ATOM 663 O O . THR A 1 83 ? -6.042 -3.538 3.361 1.00 62.06 83 THR A O 1
ATOM 666 N N . GLY A 1 84 ? -7.109 -3.785 1.393 1.00 67.19 84 GLY A N 1
ATOM 667 C CA . GLY A 1 84 ? -7.354 -2.370 1.203 1.00 67.19 84 GLY A CA 1
ATOM 668 C C . GLY A 1 84 ? -6.252 -1.572 0.507 1.00 67.19 84 GLY A C 1
ATOM 669 O O . GLY A 1 84 ? -6.410 -0.355 0.395 1.00 67.19 84 GLY A O 1
ATOM 670 N N . GLU A 1 85 ? -5.191 -2.207 0.014 1.00 82.12 85 GLU A N 1
ATOM 671 C CA . GLU A 1 85 ? -4.277 -1.587 -0.948 1.00 82.12 85 GLU A CA 1
ATOM 672 C C . GLU A 1 85 ? -4.883 -1.585 -2.354 1.00 82.12 85 GLU A C 1
ATOM 674 O O . GLU A 1 85 ? -5.515 -2.551 -2.783 1.00 82.12 85 GLU A O 1
ATOM 679 N N . PHE A 1 86 ? -4.671 -0.499 -3.100 1.00 85.38 86 PHE A N 1
ATOM 680 C CA . PHE A 1 86 ? -5.106 -0.432 -4.490 1.00 85.38 86 PHE A CA 1
ATOM 681 C C . PHE A 1 86 ? -4.365 -1.483 -5.325 1.00 85.38 86 PHE A C 1
ATOM 683 O O . PHE A 1 86 ? -3.140 -1.430 -5.475 1.00 85.38 86 PHE A O 1
ATOM 690 N N . ARG A 1 87 ? -5.125 -2.400 -5.924 1.00 81.88 87 ARG A N 1
ATOM 691 C CA . ARG A 1 87 ? -4.623 -3.357 -6.913 1.00 81.88 87 ARG A CA 1
ATOM 692 C C . ARG A 1 87 ? -4.998 -2.889 -8.312 1.00 81.88 87 ARG A C 1
ATOM 694 O O . ARG A 1 87 ? -6.183 -2.846 -8.656 1.00 81.88 87 ARG A O 1
ATOM 701 N N . ALA A 1 88 ? -3.976 -2.567 -9.104 1.00 73.50 88 ALA A N 1
ATOM 702 C CA . ALA A 1 88 ? -4.089 -2.599 -10.557 1.00 73.50 88 ALA A CA 1
ATOM 703 C C . ALA A 1 88 ? -4.369 -4.055 -10.988 1.00 73.50 88 ALA A C 1
ATOM 705 O O . ALA A 1 88 ? -4.043 -4.972 -10.229 1.00 73.50 88 ALA A O 1
ATOM 706 N N . PRO A 1 89 ? -4.967 -4.310 -12.160 1.00 65.56 89 PRO A N 1
ATOM 707 C CA . PRO A 1 89 ? -5.160 -5.671 -12.663 1.00 65.56 89 PRO A CA 1
ATOM 708 C C . PRO A 1 89 ? -3.790 -6.309 -12.960 1.00 65.56 89 PRO A C 1
ATOM 710 O O . PRO A 1 89 ? -3.254 -6.224 -14.059 1.00 65.56 89 PRO A O 1
ATOM 713 N N . GLY A 1 90 ? -3.166 -6.902 -11.947 1.00 52.69 90 GLY A N 1
ATOM 714 C CA . GLY A 1 90 ? -1.873 -7.564 -12.093 1.00 52.69 90 GLY A CA 1
ATOM 715 C C . GLY A 1 90 ? -1.983 -9.002 -12.578 1.00 52.69 90 GLY A C 1
ATOM 716 O O . GLY A 1 90 ? -0.993 -9.541 -13.055 1.00 52.69 90 GLY A O 1
ATOM 717 N N . GLU A 1 91 ? -3.168 -9.617 -12.505 1.00 55.41 91 GLU A N 1
ATOM 718 C CA . GLU A 1 91 ? -3.365 -10.987 -12.998 1.00 55.41 91 GLU A CA 1
ATOM 719 C C . GLU A 1 91 ? -3.242 -11.092 -14.530 1.00 55.41 91 GLU A C 1
ATOM 721 O O . GLU A 1 91 ? -3.099 -12.195 -15.048 1.00 55.41 91 GLU A O 1
ATOM 726 N N . SER A 1 92 ? -3.260 -9.971 -15.267 1.00 52.53 92 SER A N 1
ATOM 727 C CA . SER A 1 92 ? -3.266 -9.972 -16.735 1.00 52.53 92 SER A CA 1
ATOM 728 C C . SER A 1 92 ? -2.051 -9.324 -17.409 1.00 52.53 92 SER A C 1
ATOM 730 O O . SER A 1 92 ? -1.823 -9.591 -18.591 1.00 52.53 92 SER A O 1
ATOM 732 N N . ILE A 1 93 ? -1.204 -8.559 -16.706 1.00 65.50 93 ILE A N 1
ATOM 733 C CA . ILE A 1 93 ? 0.010 -7.991 -17.320 1.00 65.50 93 ILE A CA 1
ATOM 734 C C . ILE A 1 93 ? 1.097 -9.073 -17.391 1.00 65.50 93 ILE A C 1
ATOM 736 O O . ILE A 1 93 ? 1.911 -9.242 -16.485 1.00 65.50 93 ILE A O 1
ATOM 740 N N . HIS A 1 94 ? 1.103 -9.811 -18.503 1.00 65.31 94 HIS A N 1
ATOM 741 C CA . HIS A 1 94 ? 2.064 -10.873 -18.803 1.00 65.31 94 HIS A CA 1
ATOM 742 C C . HIS A 1 94 ? 3.401 -10.283 -19.275 1.00 65.31 94 HIS A C 1
ATOM 744 O O . HIS A 1 94 ? 3.793 -10.436 -20.427 1.00 65.31 94 HIS A O 1
ATOM 750 N N . ILE A 1 95 ? 4.111 -9.589 -18.386 1.00 71.06 95 ILE A N 1
ATOM 751 C CA . ILE A 1 95 ? 5.530 -9.273 -18.591 1.00 71.06 95 ILE A CA 1
ATOM 752 C C . ILE A 1 95 ? 6.323 -10.311 -17.794 1.00 71.06 95 ILE A C 1
ATOM 754 O O . ILE A 1 95 ? 6.442 -10.208 -16.569 1.00 71.06 95 ILE A O 1
ATOM 758 N N . GLN A 1 96 ? 6.800 -11.345 -18.493 1.00 67.06 96 GLN A N 1
ATOM 759 C CA . GLN A 1 96 ? 7.431 -12.519 -17.881 1.00 67.06 96 GLN A CA 1
ATOM 760 C C . GLN A 1 96 ? 8.737 -12.163 -17.170 1.00 67.06 96 GLN A C 1
ATOM 762 O O . GLN A 1 96 ? 9.057 -12.757 -16.139 1.00 67.06 96 GLN A O 1
ATOM 767 N N . SER A 1 97 ? 9.479 -11.175 -17.676 1.00 73.31 97 SER A N 1
ATOM 768 C CA . SER A 1 97 ? 10.781 -10.818 -17.129 1.00 73.31 97 SER A CA 1
ATOM 769 C C . SER A 1 97 ? 11.073 -9.316 -17.178 1.00 73.31 97 SER A C 1
ATOM 771 O O . SER A 1 97 ? 10.578 -8.577 -18.022 1.00 73.31 97 SER A O 1
ATOM 773 N N . VAL A 1 98 ? 11.935 -8.850 -16.268 1.00 73.69 98 VAL A N 1
ATOM 774 C CA . VAL A 1 98 ? 12.463 -7.470 -16.285 1.00 73.69 98 VAL A CA 1
ATOM 775 C C . VAL A 1 98 ? 13.309 -7.219 -17.538 1.00 73.69 98 VAL A C 1
ATOM 777 O O . VAL A 1 98 ? 13.363 -6.087 -18.007 1.00 73.69 98 VAL A O 1
ATOM 780 N N . SER A 1 99 ? 13.927 -8.259 -18.109 1.00 72.06 99 SER A N 1
ATOM 781 C CA . SER A 1 99 ? 14.642 -8.190 -19.392 1.00 72.06 99 SER A CA 1
ATOM 782 C C . SER A 1 99 ? 13.732 -7.787 -20.553 1.00 72.06 99 SER A C 1
ATOM 784 O O . SER A 1 99 ? 14.187 -7.123 -21.481 1.00 72.06 99 SER A O 1
ATOM 786 N N . ASP A 1 100 ? 12.430 -8.063 -20.459 1.00 77.06 100 ASP A N 1
ATOM 787 C CA . ASP A 1 100 ? 11.457 -7.627 -21.463 1.00 77.06 100 ASP A CA 1
ATOM 788 C C . ASP A 1 100 ? 11.199 -6.117 -21.411 1.00 77.06 100 ASP A C 1
ATOM 790 O O . ASP A 1 100 ? 10.544 -5.586 -22.307 1.00 77.06 100 ASP A O 1
ATOM 794 N N . LEU A 1 101 ? 11.696 -5.399 -20.388 1.00 78.56 101 LEU A N 1
ATOM 795 C CA . LEU A 1 101 ? 11.642 -3.934 -20.313 1.00 78.56 101 LEU A CA 1
ATOM 796 C C . LEU A 1 101 ? 12.660 -3.270 -21.254 1.00 78.56 101 LEU A C 1
ATOM 798 O O . LEU A 1 101 ? 12.518 -2.091 -21.574 1.00 78.56 101 LEU A O 1
ATOM 802 N N . GLY A 1 102 ? 13.550 -4.050 -21.858 1.00 79.69 102 GLY A N 1
ATOM 803 C CA . GLY A 1 102 ? 14.603 -3.542 -22.717 1.00 79.69 102 GLY A CA 1
ATOM 804 C C . GLY A 1 102 ? 15.808 -3.103 -21.903 1.00 79.69 102 GLY A C 1
ATOM 805 O O . GLY A 1 102 ? 15.694 -2.774 -20.717 1.00 79.69 102 GLY A O 1
ATOM 806 N N . ASP A 1 103 ? 16.966 -3.124 -22.544 1.00 82.25 103 ASP A N 1
ATOM 807 C CA . ASP A 1 103 ? 18.233 -2.812 -21.899 1.00 82.25 103 ASP A CA 1
ATOM 808 C C . ASP A 1 103 ? 18.948 -1.670 -22.618 1.00 82.25 103 ASP A C 1
ATOM 810 O O . ASP A 1 103 ? 18.632 -1.295 -23.754 1.00 82.25 103 ASP A O 1
ATOM 814 N N . ILE A 1 104 ? 19.907 -1.073 -21.921 1.00 81.44 104 ILE A N 1
ATOM 815 C CA . ILE A 1 104 ? 20.907 -0.249 -22.587 1.00 81.44 104 ILE A CA 1
ATOM 816 C C . ILE A 1 104 ? 21.924 -1.239 -23.134 1.00 81.44 104 ILE A C 1
ATOM 818 O O . ILE A 1 104 ? 22.455 -2.009 -22.336 1.00 81.44 104 ILE A O 1
ATOM 822 N N . PRO A 1 105 ? 22.212 -1.241 -24.444 1.00 73.94 105 PRO A N 1
ATOM 823 C CA . PRO A 1 105 ? 23.192 -2.159 -24.995 1.00 73.94 105 PRO A CA 1
ATOM 824 C C . PRO A 1 105 ? 24.535 -1.949 -24.286 1.00 73.94 105 PRO A C 1
ATOM 826 O O . PRO A 1 105 ? 25.229 -0.959 -24.508 1.00 73.94 105 PRO A O 1
ATOM 829 N N . THR A 1 106 ? 24.885 -2.872 -23.391 1.00 69.31 106 THR A N 1
ATOM 830 C CA . THR A 1 106 ? 26.220 -2.988 -22.807 1.00 69.31 106 THR A CA 1
ATOM 831 C C . THR A 1 106 ? 26.982 -3.976 -23.670 1.00 69.31 106 THR A C 1
ATOM 833 O O . THR A 1 106 ? 27.112 -5.156 -23.341 1.00 69.31 106 THR A O 1
ATOM 836 N N . SER A 1 107 ? 27.418 -3.526 -24.842 1.00 58.03 107 SER A N 1
ATOM 837 C CA . SER A 1 107 ? 28.300 -4.335 -25.670 1.00 58.03 107 SER A CA 1
ATOM 838 C C . SER A 1 107 ? 29.637 -4.455 -24.939 1.00 58.03 107 SER A C 1
ATOM 840 O O . SER A 1 107 ? 30.372 -3.481 -24.798 1.00 58.03 107 SER A O 1
ATOM 842 N N . LEU A 1 108 ? 29.974 -5.663 -24.479 1.00 60.12 108 LEU A N 1
ATOM 843 C CA . LEU A 1 108 ? 31.314 -5.976 -23.958 1.00 60.12 108 LEU A CA 1
ATOM 844 C C . LEU A 1 108 ? 32.409 -5.687 -25.005 1.00 60.12 108 LEU A C 1
ATOM 846 O O . LEU A 1 108 ? 33.578 -5.532 -24.661 1.00 60.12 108 LEU A O 1
ATOM 850 N N . LEU A 1 109 ? 32.026 -5.610 -26.285 1.00 58.72 109 LEU A N 1
ATOM 851 C CA . LEU A 1 109 ? 32.897 -5.283 -27.409 1.00 58.72 109 LEU A CA 1
ATOM 852 C C . LEU A 1 109 ? 33.000 -3.775 -27.689 1.00 58.72 109 LEU A C 1
ATOM 854 O O . LEU A 1 109 ? 33.926 -3.375 -28.392 1.00 58.72 109 LEU A O 1
ATOM 858 N N . ASP A 1 110 ? 32.121 -2.933 -27.133 1.00 63.78 110 ASP A N 1
ATOM 859 C CA . ASP A 1 110 ? 32.238 -1.470 -27.265 1.00 63.78 110 ASP A CA 1
ATOM 860 C C . ASP A 1 110 ? 33.413 -0.934 -26.441 1.00 63.78 110 ASP A C 1
ATOM 862 O O . ASP A 1 110 ? 34.041 0.057 -26.815 1.00 63.78 110 ASP A O 1
ATOM 866 N N . GLU A 1 111 ? 33.759 -1.619 -25.349 1.00 64.44 111 GLU A N 1
ATOM 867 C CA . GLU A 1 111 ? 34.947 -1.307 -24.549 1.00 64.44 111 GLU A CA 1
ATOM 868 C C . GLU A 1 111 ? 36.238 -1.869 -25.173 1.00 64.44 111 GLU A C 1
ATOM 870 O O . GLU A 1 111 ? 37.322 -1.310 -24.989 1.00 64.44 111 GLU A O 1
ATOM 875 N N . LEU A 1 112 ? 36.141 -2.939 -25.968 1.00 67.38 112 LEU A N 1
ATOM 876 C CA . LEU A 1 112 ? 37.279 -3.566 -26.639 1.00 67.38 112 LEU A CA 1
ATOM 877 C C . LEU A 1 112 ? 37.513 -2.941 -28.020 1.00 67.38 112 LEU A C 1
ATOM 879 O O . LEU A 1 112 ? 36.998 -3.399 -29.040 1.00 67.38 112 LEU A O 1
ATOM 883 N N . LYS A 1 113 ? 38.385 -1.927 -28.077 1.00 71.75 113 LYS A N 1
ATOM 884 C CA . LYS A 1 113 ? 38.969 -1.464 -29.346 1.00 71.75 113 LYS A CA 1
ATOM 885 C C . LYS A 1 113 ? 39.924 -2.520 -29.902 1.00 71.75 113 LYS A C 1
ATOM 887 O O . LYS A 1 113 ? 41.118 -2.508 -29.613 1.00 71.75 113 LYS A O 1
ATOM 892 N N . ILE A 1 114 ? 39.396 -3.435 -30.706 1.00 77.38 114 ILE A N 1
ATOM 893 C CA . ILE A 1 114 ? 40.210 -4.383 -31.467 1.00 77.38 114 ILE A CA 1
ATOM 894 C C . ILE A 1 114 ? 40.509 -3.752 -32.826 1.00 77.38 114 ILE A C 1
ATOM 896 O O . ILE A 1 114 ? 39.675 -3.743 -33.734 1.00 77.38 114 ILE A O 1
ATOM 900 N N . GLU A 1 115 ? 41.714 -3.204 -32.954 1.00 77.75 115 GLU A N 1
ATOM 901 C CA . GLU A 1 115 ? 42.264 -2.750 -34.228 1.00 77.75 115 GLU A CA 1
ATOM 902 C C . GLU A 1 115 ? 43.138 -3.864 -34.806 1.00 77.75 115 GLU A C 1
ATOM 904 O O . GLU A 1 115 ? 44.257 -4.105 -34.356 1.00 77.75 115 GLU A O 1
ATOM 909 N N . ALA A 1 116 ? 42.620 -4.568 -35.811 1.00 77.94 116 ALA A N 1
ATOM 910 C CA . ALA A 1 116 ? 43.396 -5.535 -36.576 1.00 77.94 116 ALA A CA 1
ATOM 911 C C . ALA A 1 116 ? 43.751 -4.897 -37.922 1.00 77.94 116 ALA A C 1
ATOM 913 O O . ALA A 1 116 ? 42.866 -4.581 -38.715 1.00 77.94 116 ALA A O 1
ATOM 914 N N . ALA A 1 117 ? 45.046 -4.672 -38.167 1.00 79.81 117 ALA A N 1
ATOM 915 C CA . ALA A 1 117 ? 45.551 -4.078 -39.411 1.00 79.81 117 ALA A CA 1
ATOM 916 C C . ALA A 1 117 ? 44.902 -2.721 -39.781 1.00 79.81 117 ALA A C 1
ATOM 918 O O . ALA A 1 117 ? 44.627 -2.452 -40.947 1.00 79.81 117 ALA A O 1
ATOM 919 N N . GLY A 1 118 ? 44.635 -1.870 -38.782 1.00 82.06 118 GLY A N 1
ATOM 920 C CA . GLY A 1 118 ? 44.017 -0.550 -38.980 1.00 82.06 118 GLY A CA 1
ATOM 921 C C . GLY A 1 118 ? 42.511 -0.583 -39.261 1.00 82.06 118 GLY A C 1
ATOM 922 O O . GLY A 1 118 ? 41.904 0.468 -39.458 1.00 82.06 118 GLY A O 1
ATOM 923 N N . ILE A 1 119 ? 41.890 -1.766 -39.258 1.00 80.81 119 ILE A N 1
ATOM 924 C CA . ILE A 1 119 ? 40.442 -1.921 -39.374 1.00 80.81 119 ILE A CA 1
ATOM 925 C C . ILE A 1 119 ? 39.861 -2.024 -37.965 1.00 80.81 119 ILE A C 1
ATOM 927 O O . ILE A 1 119 ? 40.208 -2.919 -37.192 1.00 80.81 119 ILE A O 1
ATOM 931 N N . ASN A 1 120 ? 38.956 -1.103 -37.640 1.00 80.38 120 ASN A N 1
ATOM 932 C CA . ASN A 1 120 ? 38.168 -1.157 -36.416 1.00 80.38 120 ASN A CA 1
ATOM 933 C C . ASN A 1 120 ? 37.103 -2.254 -36.568 1.00 80.38 120 ASN A C 1
ATOM 935 O O . ASN A 1 120 ? 36.060 -2.045 -37.197 1.00 80.38 120 ASN A O 1
ATOM 939 N N . VAL A 1 121 ? 37.391 -3.435 -36.018 1.00 77.88 121 VAL A N 1
ATOM 940 C CA . VAL A 1 121 ? 36.537 -4.627 -36.138 1.00 77.88 121 VAL A CA 1
ATOM 941 C C . VAL A 1 121 ? 35.145 -4.371 -35.544 1.00 77.88 121 VAL A C 1
ATOM 943 O O . VAL A 1 121 ? 34.151 -4.847 -36.089 1.00 77.88 121 VAL A O 1
ATOM 946 N N . THR A 1 122 ? 35.047 -3.540 -34.504 1.00 73.75 122 THR A N 1
ATOM 947 C CA . THR A 1 122 ? 33.783 -3.144 -33.862 1.00 73.75 122 THR A CA 1
ATOM 948 C C . THR A 1 122 ? 32.886 -2.329 -34.803 1.00 73.75 122 THR A C 1
ATOM 950 O O . THR A 1 122 ? 31.675 -2.546 -34.869 1.00 73.75 122 THR A O 1
ATOM 953 N N . SER A 1 123 ? 33.466 -1.429 -35.604 1.00 77.00 123 SER A N 1
ATOM 954 C CA . SER A 1 123 ? 32.725 -0.662 -36.621 1.00 77.00 123 SER A CA 1
ATOM 955 C C . SER A 1 123 ? 32.169 -1.571 -37.723 1.00 77.00 123 SER A C 1
ATOM 957 O O . SER A 1 123 ? 31.014 -1.440 -38.135 1.00 77.00 123 SER A O 1
ATOM 959 N N . VAL A 1 124 ? 32.964 -2.552 -38.160 1.00 80.00 124 VAL A N 1
ATOM 960 C CA . VAL A 1 124 ? 32.530 -3.531 -39.166 1.00 80.00 124 VAL A CA 1
ATOM 961 C C . VAL A 1 124 ? 31.414 -4.420 -38.613 1.00 80.00 124 VAL A C 1
ATOM 963 O O . VAL A 1 124 ? 30.401 -4.590 -39.285 1.00 80.00 124 VAL A O 1
ATOM 966 N N . LEU A 1 125 ? 31.552 -4.931 -37.385 1.00 75.38 125 LEU A N 1
ATOM 967 C CA . LEU A 1 125 ? 30.533 -5.759 -36.728 1.00 75.38 125 LEU A CA 1
ATOM 968 C C . LEU A 1 125 ? 29.218 -5.005 -36.503 1.00 75.38 125 LEU A C 1
ATOM 970 O O . LEU A 1 125 ? 28.164 -5.530 -36.844 1.00 75.38 125 LEU A O 1
ATOM 974 N N . SER A 1 126 ? 29.264 -3.769 -36.002 1.00 75.31 126 SER A N 1
ATOM 975 C CA . SER A 1 126 ? 28.053 -2.957 -35.795 1.00 75.31 126 SER A CA 1
ATOM 976 C C . SER A 1 126 ? 27.367 -2.585 -37.114 1.00 75.31 126 SER A C 1
ATOM 978 O O . SER A 1 126 ? 26.137 -2.584 -37.200 1.00 75.31 126 SER A O 1
ATOM 980 N N . THR A 1 127 ? 28.140 -2.338 -38.176 1.00 80.62 127 THR A N 1
ATOM 981 C CA . THR A 1 127 ? 27.597 -2.129 -39.526 1.00 80.62 127 THR A CA 1
ATOM 982 C C . THR A 1 127 ? 26.952 -3.406 -40.065 1.00 80.62 127 THR A C 1
ATOM 984 O O . THR A 1 127 ? 25.840 -3.354 -40.587 1.00 80.62 127 THR A O 1
ATOM 987 N N . LEU A 1 128 ? 27.612 -4.557 -39.898 1.00 78.44 128 LEU A N 1
ATOM 988 C CA . LEU A 1 128 ? 27.092 -5.861 -40.313 1.00 78.44 128 LEU A CA 1
ATOM 989 C C . LEU A 1 128 ? 25.800 -6.209 -39.561 1.00 78.44 128 LEU A C 1
ATOM 991 O O . LEU A 1 128 ? 24.825 -6.630 -40.178 1.00 78.44 128 LEU A O 1
ATOM 995 N N . GLN A 1 129 ? 25.769 -5.969 -38.248 1.00 74.94 129 GLN A N 1
ATOM 996 C CA . GLN A 1 129 ? 24.602 -6.191 -37.399 1.00 74.94 129 GLN A CA 1
ATOM 997 C C . GLN A 1 129 ? 23.404 -5.371 -37.887 1.00 74.94 129 GLN A C 1
ATOM 999 O O . GLN A 1 129 ? 22.335 -5.932 -38.116 1.00 74.94 129 GLN A O 1
ATOM 1004 N N . ARG A 1 130 ? 23.604 -4.071 -38.155 1.00 78.75 130 ARG A N 1
ATOM 1005 C CA . ARG A 1 130 ? 22.565 -3.195 -38.724 1.00 78.75 130 ARG A CA 1
ATOM 1006 C C . ARG A 1 130 ? 22.071 -3.652 -40.098 1.00 78.75 130 ARG A C 1
ATOM 1008 O O . ARG A 1 130 ? 20.939 -3.344 -40.458 1.00 78.75 130 ARG A O 1
ATOM 1015 N N . TRP A 1 131 ? 22.908 -4.350 -40.865 1.00 80.88 131 TRP A N 1
ATOM 1016 C CA . TRP A 1 131 ? 22.570 -4.813 -42.210 1.00 80.88 131 TRP A CA 1
ATOM 1017 C C . TRP A 1 131 ? 21.720 -6.089 -42.209 1.00 80.88 131 TRP A C 1
ATOM 1019 O O . TRP A 1 131 ? 20.820 -6.218 -43.035 1.00 80.88 131 TRP A O 1
ATOM 1029 N N . VAL A 1 132 ? 21.973 -7.019 -41.279 1.00 80.50 132 VAL A N 1
ATOM 1030 C CA . VAL A 1 132 ? 21.230 -8.291 -41.185 1.00 80.50 132 VAL A CA 1
ATOM 1031 C C . VAL A 1 132 ? 19.810 -8.071 -40.664 1.00 80.50 132 VAL A C 1
ATOM 1033 O O . VAL A 1 132 ? 18.855 -8.625 -41.210 1.00 80.50 132 VAL A O 1
ATOM 1036 N N . ARG A 1 133 ? 19.656 -7.258 -39.617 1.00 73.00 133 ARG A N 1
ATOM 1037 C CA . ARG A 1 133 ? 18.354 -6.866 -39.076 1.00 73.00 133 ARG A CA 1
ATOM 1038 C C . ARG A 1 133 ? 18.534 -5.530 -38.356 1.00 73.00 133 ARG A C 1
ATOM 1040 O O . ARG A 1 133 ? 19.395 -5.460 -37.479 1.00 73.00 133 ARG A O 1
ATOM 1047 N N . PRO A 1 134 ? 17.776 -4.471 -38.697 1.00 77.69 134 PRO A N 1
ATOM 1048 C CA . PRO A 1 134 ? 17.832 -3.250 -37.909 1.00 77.69 134 PRO A CA 1
ATOM 1049 C C . PRO A 1 134 ? 17.502 -3.620 -36.455 1.00 77.69 134 PRO A C 1
ATOM 1051 O O . PRO A 1 134 ? 16.559 -4.387 -36.234 1.00 77.69 134 PRO A O 1
ATOM 1054 N N . PRO A 1 135 ? 18.305 -3.171 -35.476 1.00 79.00 135 PRO A N 1
ATOM 1055 C CA . PRO A 1 135 ? 18.031 -3.480 -34.084 1.00 79.00 135 PRO A CA 1
ATOM 1056 C C . PRO A 1 135 ? 16.644 -2.948 -33.723 1.00 79.00 135 PRO A C 1
ATOM 1058 O O . PRO A 1 135 ? 16.240 -1.883 -34.196 1.00 79.00 135 PRO A O 1
ATOM 1061 N N . ASN A 1 136 ? 15.929 -3.693 -32.880 1.00 89.75 136 ASN A N 1
ATOM 1062 C CA . ASN A 1 136 ? 14.661 -3.267 -32.299 1.00 89.75 136 ASN A CA 1
ATOM 1063 C C . ASN A 1 136 ? 14.930 -2.121 -31.307 1.00 89.75 136 ASN A C 1
ATOM 1065 O O . ASN A 1 136 ? 14.969 -2.313 -30.094 1.00 89.75 136 ASN A O 1
ATOM 1069 N N . GLU A 1 137 ? 15.241 -0.944 -31.839 1.00 91.81 137 GLU A N 1
ATOM 1070 C CA . GLU A 1 137 ? 15.867 0.159 -31.119 1.00 91.81 137 GLU A CA 1
ATOM 1071 C C . GLU A 1 137 ? 14.910 1.347 -31.002 1.00 91.81 137 GLU A C 1
ATOM 1073 O O . GLU A 1 137 ? 14.232 1.737 -31.958 1.00 91.81 137 GLU A O 1
ATOM 1078 N N . ILE A 1 138 ? 14.883 1.948 -29.815 1.00 95.25 138 ILE A N 1
ATOM 1079 C CA . ILE A 1 138 ? 14.188 3.201 -29.542 1.00 95.25 138 ILE A CA 1
ATOM 1080 C C . ILE A 1 138 ? 15.210 4.329 -29.582 1.00 95.25 138 ILE A C 1
ATOM 1082 O O . ILE A 1 138 ? 16.082 4.419 -28.719 1.00 95.25 138 ILE A O 1
ATOM 1086 N N . THR A 1 139 ? 15.081 5.205 -30.570 1.00 96.19 139 THR A N 1
ATOM 1087 C CA . THR A 1 139 ? 15.931 6.396 -30.752 1.00 96.19 139 THR A CA 1
ATOM 1088 C C . THR A 1 139 ? 15.095 7.657 -30.595 1.00 96.19 139 THR A C 1
ATOM 1090 O O . THR A 1 139 ? 13.873 7.574 -30.551 1.00 96.19 139 THR A O 1
ATOM 1093 N N . GLY A 1 140 ? 15.696 8.839 -30.491 1.00 97.12 140 GLY A N 1
ATOM 1094 C CA . GLY A 1 140 ? 14.890 10.050 -30.338 1.00 97.12 140 GLY A CA 1
ATOM 1095 C C . GLY A 1 140 ? 15.672 11.348 -30.259 1.00 97.12 140 GLY A C 1
ATOM 1096 O O . GLY A 1 140 ? 16.892 11.366 -30.431 1.00 97.12 140 GLY A O 1
ATOM 1097 N N . SER A 1 141 ? 14.956 12.432 -29.970 1.00 97.38 141 SER A N 1
ATOM 1098 C CA . SER A 1 141 ? 15.536 13.736 -29.658 1.00 97.38 141 SER A CA 1
ATOM 1099 C C . SER A 1 141 ? 14.927 14.349 -28.399 1.00 97.38 141 SER A C 1
ATOM 1101 O O . SER A 1 141 ? 13.783 14.062 -28.041 1.00 97.38 141 SER A O 1
ATOM 1103 N N . ILE A 1 142 ? 15.708 15.185 -27.720 1.00 98.06 142 ILE A N 1
ATOM 1104 C CA . ILE A 1 142 ? 15.308 15.978 -26.559 1.00 98.06 142 ILE A CA 1
ATOM 1105 C C . ILE A 1 142 ? 15.760 17.402 -26.827 1.00 98.06 142 ILE A C 1
ATOM 1107 O O . ILE A 1 142 ? 16.958 17.664 -26.900 1.00 98.06 142 ILE A O 1
ATOM 1111 N N . ASP A 1 143 ? 14.818 18.323 -26.919 1.00 97.50 143 ASP A N 1
ATOM 1112 C CA . ASP A 1 143 ? 15.105 19.725 -27.169 1.00 97.50 143 ASP A CA 1
ATOM 1113 C C . ASP A 1 143 ? 14.619 20.542 -25.975 1.00 97.50 143 ASP A C 1
ATOM 1115 O O . ASP A 1 143 ? 13.421 20.615 -25.686 1.00 97.50 143 ASP A O 1
ATOM 1119 N N . GLN A 1 144 ? 15.562 21.132 -25.242 1.00 97.81 144 GLN A N 1
ATOM 1120 C CA . GLN A 1 144 ? 15.268 22.049 -24.149 1.00 97.81 144 GLN A CA 1
ATOM 1121 C C . GLN A 1 144 ? 15.310 23.490 -24.665 1.00 97.81 144 GLN A C 1
ATOM 1123 O O . GLN A 1 144 ? 16.354 23.949 -25.122 1.00 97.81 144 GLN A O 1
ATOM 1128 N N . VAL A 1 145 ? 14.192 24.209 -24.551 1.00 96.94 145 VAL A N 1
ATOM 1129 C CA . VAL A 1 145 ? 14.069 25.631 -24.903 1.00 96.94 145 VAL A CA 1
ATOM 1130 C C . VAL A 1 145 ? 13.606 26.395 -23.666 1.00 96.94 145 VAL A C 1
ATOM 1132 O O . VAL A 1 145 ? 12.440 26.324 -23.269 1.00 96.94 145 VAL A O 1
ATOM 1135 N N . GLY A 1 146 ? 14.528 27.095 -23.005 1.00 95.75 146 GLY A N 1
ATOM 1136 C CA . GLY A 1 146 ? 14.271 27.675 -21.686 1.00 95.75 146 GLY A CA 1
ATOM 1137 C C . GLY A 1 146 ? 13.907 26.603 -20.645 1.00 95.75 146 GLY A C 1
ATOM 1138 O O . GLY A 1 146 ? 14.706 25.713 -20.339 1.00 95.75 146 GLY A O 1
ATOM 1139 N N . THR A 1 147 ? 12.698 26.688 -20.078 1.00 97.00 147 THR A N 1
ATOM 1140 C CA . THR A 1 147 ? 12.154 25.687 -19.135 1.00 97.00 147 THR A CA 1
ATOM 1141 C C . THR A 1 147 ? 11.326 24.599 -19.817 1.00 97.00 147 THR A C 1
ATOM 1143 O O . THR A 1 147 ? 10.924 23.641 -19.165 1.00 97.00 147 THR A O 1
ATOM 1146 N N . ALA A 1 148 ? 11.049 24.739 -21.113 1.00 97.38 148 ALA A N 1
ATOM 1147 C CA . ALA A 1 148 ? 10.282 23.776 -21.882 1.00 97.38 148 ALA A CA 1
ATOM 1148 C C . ALA A 1 148 ? 11.182 22.640 -22.366 1.00 97.38 148 ALA A C 1
ATOM 1150 O O . ALA A 1 148 ? 12.246 22.891 -22.929 1.00 97.38 148 ALA A O 1
ATOM 1151 N N . ILE A 1 149 ? 10.731 21.401 -22.201 1.00 98.06 149 ILE A N 1
ATOM 1152 C CA . ILE A 1 149 ? 11.388 20.211 -22.734 1.00 98.06 149 ILE A CA 1
ATOM 1153 C C . ILE A 1 149 ? 10.438 19.540 -23.719 1.00 98.06 149 ILE A C 1
ATOM 1155 O O . ILE A 1 149 ? 9.323 19.143 -23.360 1.00 98.06 149 ILE A O 1
ATOM 1159 N N . TYR A 1 150 ? 10.905 19.411 -24.956 1.00 97.81 150 TYR A N 1
ATOM 1160 C CA . TYR A 1 150 ? 10.255 18.682 -26.034 1.00 97.81 150 TYR A CA 1
ATOM 1161 C C . TYR A 1 150 ? 11.004 17.377 -26.245 1.00 97.81 150 TYR A C 1
ATOM 1163 O O . TYR A 1 150 ? 12.232 17.362 -26.284 1.00 97.81 150 TYR A O 1
ATOM 1171 N N . VAL A 1 151 ? 10.276 16.273 -26.369 1.00 97.69 151 VAL A N 1
ATOM 1172 C CA . VAL A 1 151 ? 10.882 14.967 -26.622 1.00 97.69 151 VAL A CA 1
ATOM 1173 C C . VAL A 1 151 ? 10.190 14.320 -27.799 1.00 97.69 151 VAL A C 1
ATOM 1175 O O . VAL A 1 151 ? 8.968 14.385 -27.926 1.00 97.69 151 VAL A O 1
ATOM 1178 N N . THR A 1 152 ? 10.975 13.661 -28.637 1.00 97.25 152 THR A N 1
ATOM 1179 C CA . THR A 1 152 ? 10.474 12.704 -29.614 1.00 97.25 152 THR A CA 1
ATOM 1180 C C . THR A 1 152 ? 11.196 11.381 -29.411 1.00 97.25 152 THR A C 1
ATOM 1182 O O . THR A 1 152 ? 12.399 11.357 -29.163 1.00 97.25 152 THR A O 1
ATOM 1185 N N . ALA A 1 153 ? 10.470 10.270 -29.477 1.00 97.19 153 ALA A N 1
ATOM 1186 C CA . ALA A 1 153 ? 11.062 8.938 -29.477 1.00 97.19 153 ALA A CA 1
ATOM 1187 C C . ALA A 1 153 ? 10.469 8.125 -30.623 1.00 97.19 153 ALA A C 1
ATOM 1189 O O . ALA A 1 153 ? 9.260 8.123 -30.817 1.00 97.19 153 ALA A O 1
ATOM 1190 N N . ASN A 1 154 ? 11.305 7.439 -31.382 1.00 95.88 154 ASN A N 1
ATOM 1191 C CA . ASN A 1 154 ? 10.944 6.618 -32.517 1.00 95.88 154 ASN A CA 1
ATOM 1192 C C . ASN A 1 154 ? 11.256 5.153 -32.202 1.00 95.88 154 ASN A C 1
ATOM 1194 O O . ASN A 1 154 ? 12.398 4.815 -31.900 1.00 95.88 154 ASN A O 1
ATOM 1198 N N . TRP A 1 155 ? 10.241 4.301 -32.292 1.00 95.06 155 TRP A N 1
ATOM 1199 C CA . TRP A 1 155 ? 10.306 2.856 -32.140 1.00 95.06 155 TRP A CA 1
ATOM 1200 C C . TRP A 1 155 ? 9.655 2.195 -33.370 1.00 95.06 155 TRP A C 1
ATOM 1202 O O . TRP A 1 155 ? 8.448 1.939 -33.378 1.00 95.06 155 TRP A O 1
ATOM 1212 N N . PRO A 1 156 ? 10.430 1.957 -34.445 1.00 91.50 156 PRO A N 1
ATOM 1213 C CA . PRO A 1 156 ? 9.896 1.476 -35.722 1.00 91.50 156 PRO A CA 1
ATOM 1214 C C . PRO A 1 156 ? 9.149 0.142 -35.626 1.00 91.50 156 PRO A C 1
ATOM 1216 O O . PRO A 1 156 ? 8.139 -0.032 -36.308 1.00 91.50 156 PRO A O 1
ATOM 1219 N N . ASP A 1 157 ? 9.628 -0.748 -34.755 1.00 90.44 157 ASP A N 1
ATOM 1220 C CA . ASP A 1 157 ? 9.120 -2.109 -34.553 1.00 90.44 157 ASP A CA 1
ATOM 1221 C C . ASP A 1 157 ? 8.216 -2.233 -33.310 1.00 90.44 157 ASP A C 1
ATOM 1223 O O . ASP A 1 157 ? 8.065 -3.317 -32.741 1.00 90.44 157 ASP A O 1
ATOM 1227 N N . ALA A 1 158 ? 7.607 -1.127 -32.863 1.00 90.88 158 ALA A N 1
ATOM 1228 C CA . ALA A 1 158 ? 6.646 -1.154 -31.763 1.00 90.88 158 ALA A CA 1
ATOM 1229 C C . ALA A 1 158 ? 5.487 -2.137 -32.056 1.00 90.88 158 ALA A C 1
ATOM 1231 O O . ALA A 1 158 ? 4.989 -2.176 -33.190 1.00 90.88 158 ALA A O 1
ATOM 1232 N N . PRO A 1 159 ? 5.009 -2.911 -31.056 1.00 88.81 159 PRO A N 1
ATOM 1233 C CA . PRO A 1 159 ? 3.892 -3.831 -31.242 1.00 88.81 159 PRO A CA 1
ATOM 1234 C C . PRO A 1 159 ? 2.666 -3.132 -31.833 1.00 88.81 159 PRO A C 1
ATOM 1236 O O . PRO A 1 159 ? 2.262 -2.050 -31.395 1.00 88.81 159 PRO A O 1
ATOM 1239 N N . LYS A 1 160 ? 2.052 -3.761 -32.840 1.00 85.19 160 LYS A N 1
ATOM 1240 C CA . LYS A 1 160 ? 0.852 -3.218 -33.478 1.00 85.19 160 LYS A CA 1
ATOM 1241 C C . LYS A 1 160 ? -0.330 -3.319 -32.528 1.00 85.19 160 LYS A C 1
ATOM 1243 O O . LYS A 1 160 ? -0.660 -4.394 -32.034 1.00 85.19 160 LYS A O 1
ATOM 1248 N N . ARG A 1 161 ? -1.004 -2.192 -32.330 1.00 82.19 161 ARG A N 1
ATOM 1249 C CA . ARG A 1 161 ? -2.234 -2.114 -31.553 1.00 82.19 161 ARG A CA 1
ATOM 1250 C C . ARG A 1 161 ? -3.427 -2.179 -32.497 1.00 82.19 161 ARG A C 1
ATOM 1252 O O . ARG A 1 161 ? -3.657 -1.263 -33.287 1.00 82.19 161 ARG A O 1
ATOM 1259 N N . GLU A 1 162 ? -4.156 -3.285 -32.455 1.00 73.38 162 GLU A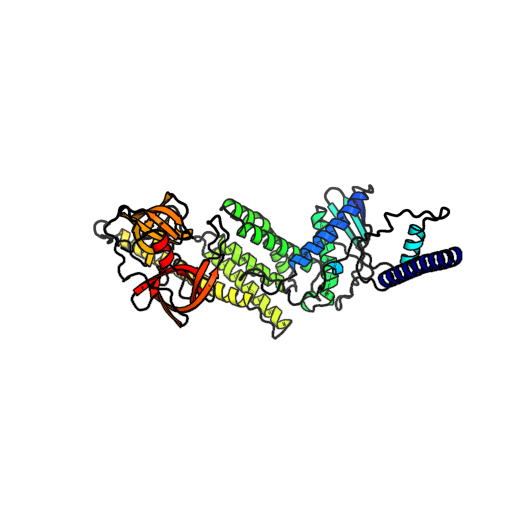 N 1
ATOM 1260 C CA . GLU A 1 162 ? -5.387 -3.445 -33.227 1.00 73.38 162 GLU A CA 1
ATOM 1261 C C . GLU A 1 162 ? -6.419 -2.380 -32.816 1.00 73.38 162 GLU A C 1
ATOM 1263 O O . GLU A 1 162 ? -6.680 -2.213 -31.630 1.00 73.38 162 GLU A O 1
ATOM 1268 N N . GLY A 1 163 ? -7.027 -1.685 -33.783 1.00 67.38 163 GLY A N 1
ATOM 1269 C CA . GLY A 1 163 ? -8.219 -0.853 -33.551 1.00 67.38 163 GLY A CA 1
ATOM 1270 C C . GLY A 1 163 ? -8.087 0.633 -33.889 1.00 67.38 163 GLY A C 1
ATOM 1271 O O . GLY A 1 163 ? -9.071 1.222 -34.316 1.00 67.38 163 GLY A O 1
ATOM 1272 N N . ASN A 1 164 ? -6.894 1.238 -33.802 1.00 56.59 164 ASN A N 1
ATOM 1273 C CA . ASN A 1 164 ? -6.772 2.706 -33.903 1.00 56.59 164 ASN A CA 1
ATOM 1274 C C . ASN A 1 164 ? -5.981 3.259 -35.095 1.00 56.59 164 ASN A C 1
ATOM 1276 O O . ASN A 1 164 ? -5.773 4.469 -35.158 1.00 56.59 164 ASN A O 1
ATOM 1280 N N . GLY A 1 165 ? -5.551 2.430 -36.054 1.00 51.91 165 GLY A N 1
ATOM 1281 C CA . GLY A 1 165 ? -4.992 2.871 -37.350 1.00 51.91 165 GLY A CA 1
ATOM 1282 C C . GLY A 1 165 ? -3.722 3.741 -37.301 1.00 51.91 165 GLY A C 1
ATOM 1283 O O . GLY A 1 165 ? -3.119 4.010 -38.335 1.00 51.91 165 GLY A O 1
ATOM 1284 N N . ARG A 1 166 ? -3.282 4.170 -36.118 1.00 53.22 166 ARG A N 1
ATOM 1285 C CA . ARG A 1 166 ? -2.024 4.862 -35.883 1.00 53.22 166 ARG A CA 1
ATOM 1286 C C . ARG A 1 166 ? -1.002 3.819 -35.486 1.00 53.22 166 ARG A C 1
ATOM 1288 O O . ARG A 1 166 ? -0.947 3.390 -34.338 1.00 53.22 166 ARG A O 1
ATOM 1295 N N . GLU A 1 167 ? -0.187 3.425 -36.455 1.00 62.47 167 GLU A N 1
ATOM 1296 C CA . GLU A 1 167 ? 1.119 2.843 -36.176 1.00 62.47 167 GLU A CA 1
ATOM 1297 C C . GLU A 1 167 ? 1.928 3.911 -35.425 1.00 62.47 167 GLU A C 1
ATOM 1299 O O . GLU A 1 167 ? 2.579 4.756 -36.036 1.00 62.47 167 GLU A O 1
ATOM 1304 N N . ALA A 1 168 ? 1.806 3.962 -34.096 1.00 57.00 168 ALA A N 1
ATOM 1305 C CA . ALA A 1 168 ? 2.544 4.899 -33.259 1.00 57.00 168 ALA A CA 1
ATOM 1306 C C . ALA A 1 168 ? 4.010 4.453 -33.188 1.00 57.00 168 ALA A C 1
ATOM 1308 O O . ALA A 1 168 ? 4.482 3.953 -32.175 1.00 57.00 168 ALA A O 1
ATOM 1309 N N . ARG A 1 169 ? 4.718 4.619 -34.308 1.00 82.56 169 ARG A N 1
ATOM 1310 C CA . ARG A 1 169 ? 6.168 4.448 -34.403 1.00 82.56 169 ARG A CA 1
ATOM 1311 C C . ARG A 1 169 ? 6.885 5.621 -33.752 1.00 82.56 169 ARG A C 1
ATOM 1313 O O . ARG A 1 169 ? 8.024 5.478 -33.352 1.00 82.56 169 ARG A O 1
ATOM 1320 N N . THR A 1 170 ? 6.223 6.767 -33.602 1.00 93.00 170 THR A N 1
ATOM 1321 C CA . THR A 1 170 ? 6.808 7.966 -33.001 1.00 93.00 170 THR A CA 1
ATOM 1322 C C . THR A 1 170 ? 5.963 8.451 -31.826 1.00 93.00 170 THR A C 1
ATOM 1324 O O . THR A 1 170 ? 4.789 8.788 -31.979 1.00 93.00 170 THR A O 1
ATOM 1327 N N . PHE A 1 171 ? 6.574 8.505 -30.649 1.00 94.69 171 PHE A N 1
ATOM 1328 C CA . PHE A 1 171 ? 6.022 9.055 -29.423 1.00 94.69 171 PHE A CA 1
ATOM 1329 C C . PHE A 1 171 ? 6.415 10.526 -29.304 1.00 94.69 171 PHE A C 1
ATOM 1331 O O . PHE A 1 171 ? 7.599 10.860 -29.255 1.00 94.69 171 PHE A O 1
ATOM 1338 N N . VAL A 1 172 ? 5.411 11.396 -29.225 1.00 95.31 172 VAL A N 1
ATOM 1339 C CA . VAL A 1 172 ? 5.585 12.836 -29.004 1.00 95.31 172 VAL A CA 1
ATOM 1340 C C . VAL A 1 172 ? 4.746 13.219 -27.782 1.00 95.31 172 VAL A C 1
ATOM 1342 O O . VAL A 1 172 ? 3.547 13.482 -27.918 1.00 95.31 172 VAL A O 1
ATOM 1345 N N . PRO A 1 173 ? 5.305 13.134 -26.562 1.00 95.44 173 PRO A N 1
ATOM 1346 C CA . PRO A 1 173 ? 4.604 13.550 -25.359 1.00 95.44 173 PRO A CA 1
ATOM 1347 C C . PRO A 1 173 ? 4.335 15.063 -25.363 1.00 95.44 173 PRO A C 1
ATOM 1349 O O . PRO A 1 173 ? 5.010 15.816 -26.067 1.00 95.44 173 PRO A O 1
ATOM 1352 N N . PRO A 1 174 ? 3.354 15.531 -24.569 1.00 95.25 174 PRO A N 1
ATOM 1353 C CA . PRO A 1 174 ? 3.170 16.960 -24.356 1.00 95.25 174 PRO A CA 1
ATOM 1354 C C . PRO A 1 174 ? 4.425 17.573 -23.723 1.00 95.25 174 PRO A C 1
ATOM 1356 O O . PRO A 1 174 ? 5.157 16.892 -23.001 1.00 95.25 174 PRO A O 1
ATOM 1359 N N . GLN A 1 175 ? 4.636 18.868 -23.958 1.00 97.12 175 GLN A N 1
ATOM 1360 C CA . GLN A 1 175 ? 5.734 19.640 -23.373 1.00 97.12 175 GLN A CA 1
ATOM 1361 C C . GLN A 1 175 ? 5.818 19.422 -21.855 1.00 97.12 175 GLN A C 1
ATOM 1363 O O . GLN A 1 175 ? 4.804 19.486 -21.158 1.00 97.12 175 GLN A O 1
ATOM 1368 N N . GLN A 1 176 ? 7.029 19.183 -21.352 1.00 97.50 176 GLN A N 1
ATOM 1369 C CA . GLN A 1 176 ? 7.306 19.035 -19.920 1.00 97.50 176 GLN A CA 1
ATOM 1370 C C . GLN A 1 176 ? 8.200 20.171 -19.415 1.00 97.50 176 GLN A C 1
ATOM 1372 O O . GLN A 1 176 ? 8.817 20.889 -20.202 1.00 97.50 176 GLN A O 1
ATOM 1377 N N . THR A 1 177 ? 8.262 20.333 -18.096 1.00 97.12 177 THR A N 1
ATOM 1378 C CA . THR A 1 177 ? 9.104 21.336 -17.421 1.00 97.12 177 THR A CA 1
ATOM 1379 C C . THR A 1 177 ? 10.422 20.775 -16.898 1.00 97.12 177 THR A C 1
ATOM 1381 O O . THR A 1 177 ? 11.317 21.530 -16.525 1.00 97.12 177 THR A O 1
ATOM 1384 N N . ASP A 1 178 ? 10.541 19.451 -16.842 1.00 96.94 178 ASP A N 1
ATOM 1385 C CA . ASP A 1 178 ? 11.684 18.751 -16.276 1.00 96.94 178 ASP A CA 1
ATOM 1386 C C . ASP A 1 178 ? 11.927 17.408 -16.981 1.00 96.94 178 ASP A C 1
ATOM 1388 O O . ASP A 1 178 ? 11.043 16.817 -17.611 1.00 96.94 178 ASP A O 1
ATOM 1392 N N . VAL A 1 179 ? 13.187 16.971 -16.927 1.00 96.31 179 VAL A N 1
ATOM 1393 C CA . VAL A 1 179 ? 13.683 15.787 -17.640 1.00 96.31 179 VAL A CA 1
ATOM 1394 C C . VAL A 1 179 ? 13.050 14.508 -17.080 1.00 96.31 179 VAL A C 1
ATOM 1396 O O . VAL A 1 179 ? 12.817 13.564 -17.835 1.00 96.31 179 VAL A O 1
ATOM 1399 N N . ASP A 1 180 ? 12.732 14.480 -15.781 1.00 96.38 180 ASP A N 1
ATOM 1400 C CA . ASP A 1 180 ? 12.124 13.320 -15.126 1.00 96.38 180 ASP A CA 1
ATOM 1401 C C . ASP A 1 180 ? 10.709 13.075 -15.662 1.00 96.38 180 ASP A C 1
ATOM 1403 O O . ASP A 1 180 ? 10.427 11.991 -16.175 1.00 96.38 180 ASP A O 1
ATOM 1407 N N . GLY A 1 181 ? 9.863 14.108 -15.681 1.00 96.31 181 GLY A N 1
ATOM 1408 C CA . GLY A 1 181 ? 8.518 14.070 -16.248 1.00 96.31 181 GLY A CA 1
ATOM 1409 C C . GLY A 1 181 ? 8.509 13.692 -17.730 1.00 96.31 181 GLY A C 1
ATOM 1410 O O . GLY A 1 181 ? 7.684 12.880 -18.155 1.00 96.31 181 GLY A O 1
ATOM 1411 N N . ALA A 1 182 ? 9.467 14.204 -18.509 1.00 97.69 182 ALA A N 1
ATOM 1412 C CA . ALA A 1 182 ? 9.626 13.847 -19.919 1.00 97.69 182 ALA A CA 1
ATOM 1413 C C . ALA A 1 182 ? 10.037 12.382 -20.115 1.00 97.69 182 ALA A C 1
ATOM 1415 O O . ALA A 1 182 ? 9.469 11.684 -20.960 1.00 97.69 182 ALA A O 1
ATOM 1416 N N . SER A 1 183 ? 10.975 11.888 -19.303 1.00 97.69 183 SER A N 1
ATOM 1417 C CA . SER A 1 183 ? 11.413 10.491 -19.353 1.00 97.69 183 SER A CA 1
ATOM 1418 C C . SER A 1 183 ? 10.302 9.534 -18.918 1.00 97.69 183 SER A C 1
ATOM 1420 O O . SER A 1 183 ? 10.123 8.485 -19.537 1.00 97.69 183 SER A O 1
ATOM 1422 N N . PHE A 1 184 ? 9.498 9.921 -17.920 1.00 97.56 184 PHE A N 1
ATOM 1423 C CA . PHE A 1 184 ? 8.340 9.160 -17.461 1.00 97.56 184 PHE A CA 1
ATOM 1424 C C . PHE A 1 184 ? 7.275 9.044 -18.553 1.00 97.56 184 PHE A C 1
ATOM 1426 O O . PHE A 1 184 ? 6.763 7.952 -18.784 1.00 97.56 184 PHE A O 1
ATOM 1433 N N . GLU A 1 185 ? 6.947 10.138 -19.248 1.00 97.25 185 GLU A N 1
ATOM 1434 C CA . GLU A 1 185 ? 5.973 10.126 -20.348 1.00 97.25 185 GLU A CA 1
ATOM 1435 C C . GLU A 1 185 ? 6.395 9.184 -21.485 1.00 97.25 185 GLU A C 1
ATOM 1437 O O . GLU A 1 185 ? 5.584 8.391 -21.966 1.00 97.25 185 GLU A O 1
ATOM 1442 N N . ILE A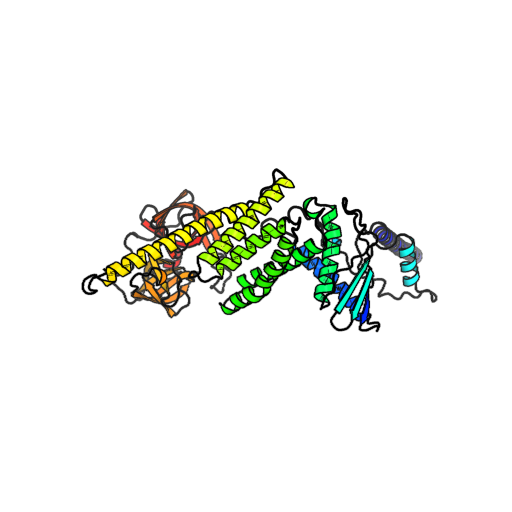 1 186 ? 7.671 9.215 -21.885 1.00 97.56 186 ILE A N 1
ATOM 1443 C CA . ILE A 1 186 ? 8.205 8.290 -22.894 1.00 97.56 186 ILE A CA 1
ATOM 1444 C C . ILE A 1 186 ? 8.179 6.847 -22.386 1.00 97.56 186 ILE A C 1
ATOM 1446 O O . ILE A 1 186 ? 7.634 5.970 -23.060 1.00 97.56 186 ILE A O 1
ATOM 1450 N N . ALA A 1 187 ? 8.706 6.598 -21.184 1.00 96.81 187 ALA A N 1
ATOM 1451 C CA . ALA A 1 187 ? 8.717 5.276 -20.565 1.00 96.81 187 ALA A CA 1
ATOM 1452 C C . ALA A 1 187 ? 7.309 4.672 -20.492 1.00 96.81 187 ALA A C 1
ATOM 1454 O O . ALA A 1 187 ? 7.117 3.504 -20.824 1.00 96.81 187 ALA A O 1
ATOM 1455 N N . CYS A 1 188 ? 6.331 5.491 -20.114 1.00 96.31 188 CYS A N 1
ATOM 1456 C CA . CYS A 1 188 ? 4.930 5.130 -20.007 1.00 96.31 188 CYS A CA 1
ATOM 1457 C C . CYS A 1 188 ? 4.300 4.737 -21.350 1.00 96.31 188 CYS A C 1
ATOM 1459 O O . CYS A 1 188 ? 3.629 3.709 -21.431 1.00 96.31 188 CYS A O 1
ATOM 1461 N N . ARG A 1 189 ? 4.541 5.506 -22.417 1.00 95.50 189 ARG A N 1
ATOM 1462 C CA . ARG A 1 189 ? 4.019 5.193 -23.760 1.00 95.50 189 ARG A CA 1
ATOM 1463 C C . ARG A 1 189 ? 4.614 3.914 -24.324 1.00 95.50 189 ARG A C 1
ATOM 1465 O O . ARG A 1 189 ? 3.886 3.083 -24.857 1.00 95.50 189 ARG A O 1
ATOM 1472 N N . ILE A 1 190 ? 5.918 3.720 -24.135 1.00 94.50 190 ILE A N 1
ATOM 1473 C CA . ILE A 1 190 ? 6.599 2.478 -24.517 1.00 94.50 190 ILE A CA 1
ATOM 1474 C C . ILE A 1 190 ? 6.029 1.298 -23.718 1.00 94.50 190 ILE A C 1
ATOM 1476 O O . ILE A 1 190 ? 5.769 0.238 -24.285 1.00 94.50 190 ILE A O 1
ATOM 1480 N N . PHE A 1 191 ? 5.784 1.484 -22.417 1.00 93.56 191 PHE A N 1
ATOM 1481 C CA . PHE A 1 191 ? 5.181 0.459 -21.565 1.00 93.56 191 PHE A CA 1
ATOM 1482 C C . PHE A 1 191 ? 3.769 0.088 -22.044 1.00 93.56 191 PHE A C 1
ATOM 1484 O O . PHE A 1 191 ? 3.478 -1.098 -22.203 1.00 93.56 191 PHE A O 1
ATOM 1491 N N . LEU A 1 192 ? 2.923 1.078 -22.365 1.00 92.44 192 LEU A N 1
ATOM 1492 C CA . LEU A 1 192 ? 1.589 0.845 -22.929 1.00 92.44 192 LEU A CA 1
ATOM 1493 C C . LEU A 1 192 ? 1.643 0.126 -24.275 1.00 92.44 192 LEU A C 1
ATOM 1495 O O . LEU A 1 192 ? 0.866 -0.797 -24.491 1.00 92.44 192 LEU A O 1
ATOM 1499 N N . ALA A 1 193 ? 2.549 0.525 -25.169 1.00 91.50 193 ALA A N 1
ATOM 1500 C CA . ALA A 1 193 ? 2.701 -0.114 -26.474 1.00 91.50 193 ALA A CA 1
ATOM 1501 C C . ALA A 1 193 ? 2.995 -1.619 -26.342 1.00 91.50 193 ALA A C 1
ATOM 1503 O O . ALA A 1 193 ? 2.537 -2.409 -27.163 1.00 91.50 193 ALA A O 1
ATOM 1504 N N . ARG A 1 194 ? 3.687 -2.036 -25.273 1.00 89.25 194 ARG A N 1
ATOM 1505 C CA . ARG A 1 194 ? 3.911 -3.456 -24.972 1.00 89.25 194 ARG A CA 1
ATOM 1506 C C . ARG A 1 194 ? 2.667 -4.134 -24.419 1.00 89.25 194 ARG A C 1
ATOM 1508 O O . ARG A 1 194 ? 2.188 -5.095 -25.018 1.00 89.25 194 ARG A O 1
ATOM 1515 N N . ILE A 1 195 ? 2.119 -3.632 -23.313 1.00 87.94 195 ILE A N 1
ATOM 1516 C CA . ILE A 1 195 ? 1.015 -4.318 -22.617 1.00 87.94 195 ILE A CA 1
ATOM 1517 C C . ILE A 1 195 ? -0.313 -4.240 -23.382 1.00 87.94 195 ILE A C 1
ATOM 1519 O O . ILE A 1 195 ? -1.117 -5.166 -23.323 1.00 87.94 195 ILE A O 1
ATOM 1523 N N . GLY A 1 196 ? -0.532 -3.162 -24.137 1.00 83.44 196 GLY A N 1
ATOM 1524 C CA . GLY A 1 196 ? -1.774 -2.890 -24.859 1.00 83.44 196 GLY A CA 1
ATOM 1525 C C . GLY A 1 196 ? -2.035 -3.839 -26.024 1.00 83.44 196 GLY A C 1
ATOM 1526 O O . GLY A 1 196 ? -3.165 -3.918 -26.493 1.00 83.44 196 GLY A O 1
ATOM 1527 N N . SER A 1 197 ? -1.008 -4.561 -26.483 1.00 78.69 197 SER A N 1
ATOM 1528 C CA . SER A 1 197 ? -1.143 -5.580 -27.528 1.00 78.69 197 SER A CA 1
ATOM 1529 C C . SER A 1 197 ? -1.646 -6.929 -26.997 1.00 78.69 197 SER A C 1
ATOM 1531 O O . SER A 1 197 ? -2.269 -7.678 -27.744 1.00 78.69 197 SER A O 1
ATOM 1533 N N . ALA A 1 198 ? -1.404 -7.230 -25.718 1.00 80.69 198 ALA A N 1
ATOM 1534 C CA . ALA A 1 198 ? -1.649 -8.551 -25.140 1.00 80.69 198 ALA A CA 1
ATOM 1535 C C . ALA A 1 198 ? -2.968 -8.653 -24.359 1.00 80.69 198 ALA A C 1
ATOM 1537 O O . ALA A 1 198 ? -3.503 -9.749 -24.204 1.00 80.69 198 ALA A O 1
ATOM 1538 N N . ASP A 1 199 ? -3.488 -7.534 -23.850 1.00 82.44 199 ASP A N 1
ATOM 1539 C CA . ASP A 1 199 ? -4.594 -7.532 -22.891 1.00 82.44 199 ASP A CA 1
ATOM 1540 C C . ASP A 1 199 ? -5.751 -6.630 -23.370 1.00 82.44 199 ASP A C 1
ATOM 1542 O O . ASP A 1 199 ? -5.544 -5.434 -23.622 1.00 82.44 199 ASP A O 1
ATOM 1546 N N . PRO A 1 200 ? -6.981 -7.175 -23.481 1.00 82.81 200 PRO A N 1
ATOM 1547 C CA . PRO A 1 200 ? -8.146 -6.441 -23.970 1.00 82.81 200 PRO A CA 1
ATOM 1548 C C . PRO A 1 200 ? -8.483 -5.209 -23.127 1.00 82.81 200 PRO A C 1
ATOM 1550 O O . PRO A 1 200 ? -8.999 -4.236 -23.668 1.00 82.81 200 PRO A O 1
ATOM 1553 N N . VAL A 1 201 ? -8.157 -5.199 -21.830 1.00 85.06 201 VAL A N 1
ATOM 1554 C CA . VAL A 1 201 ? -8.437 -4.054 -20.953 1.00 85.06 201 VAL A CA 1
ATOM 1555 C C . VAL A 1 201 ? -7.600 -2.836 -21.345 1.00 85.06 201 VAL A C 1
ATOM 1557 O O . VAL A 1 201 ? -8.044 -1.694 -21.222 1.00 85.06 201 VAL A O 1
ATOM 1560 N N . TRP A 1 202 ? -6.389 -3.072 -21.849 1.00 87.69 202 TRP A N 1
ATOM 1561 C CA . TRP A 1 202 ? -5.472 -2.018 -22.260 1.00 87.69 202 TRP A CA 1
ATOM 1562 C C . TRP A 1 202 ? -5.598 -1.680 -23.742 1.00 87.69 202 TRP A C 1
ATOM 1564 O O . TRP A 1 202 ? -5.033 -0.675 -24.155 1.00 87.69 202 TRP A O 1
ATOM 1574 N N . LYS A 1 203 ? -6.339 -2.450 -24.550 1.00 86.06 203 LYS A N 1
ATOM 1575 C CA . LYS A 1 203 ? -6.379 -2.317 -26.017 1.00 86.06 203 LYS A CA 1
ATOM 1576 C C . LYS A 1 203 ? -6.905 -0.972 -26.520 1.00 86.06 203 LYS A C 1
ATOM 1578 O O . LYS A 1 203 ? -6.340 -0.453 -27.476 1.00 86.06 203 LYS A O 1
ATOM 1583 N N . ASP A 1 204 ? -7.854 -0.343 -25.829 1.00 88.50 204 ASP A N 1
ATOM 1584 C CA . ASP A 1 204 ? -8.517 0.891 -26.307 1.00 88.50 204 ASP A CA 1
ATOM 1585 C C . ASP A 1 204 ? -8.163 2.164 -25.511 1.00 88.50 204 ASP A C 1
ATOM 1587 O O . ASP A 1 204 ? -8.712 3.244 -25.730 1.00 88.50 204 ASP A O 1
ATOM 1591 N N . ILE A 1 205 ? -7.219 2.061 -24.575 1.00 91.00 205 ILE A N 1
ATOM 1592 C CA . ILE A 1 205 ? -6.759 3.161 -23.718 1.00 91.00 205 ILE A CA 1
ATOM 1593 C C . ILE A 1 205 ? -5.812 4.129 -24.448 1.00 91.00 205 ILE A C 1
ATOM 1595 O O . ILE A 1 205 ? -4.712 3.751 -24.846 1.00 91.00 205 ILE A O 1
ATOM 1599 N N . GLY A 1 206 ? -6.168 5.405 -24.575 1.00 92.31 206 GLY A N 1
ATOM 1600 C CA . GLY A 1 206 ? -5.254 6.401 -25.143 1.00 92.31 206 GLY A CA 1
ATOM 1601 C C . GLY A 1 206 ? -3.952 6.540 -24.339 1.00 92.31 206 GLY A C 1
ATOM 1602 O O . GLY A 1 206 ? -3.961 6.465 -23.112 1.00 92.31 206 GLY A O 1
ATOM 1603 N N . ASP A 1 207 ? -2.835 6.804 -25.019 1.00 93.25 207 ASP A N 1
ATOM 1604 C CA . ASP A 1 207 ? -1.523 7.008 -24.386 1.00 93.25 207 ASP A CA 1
ATOM 1605 C C . ASP A 1 207 ? -1.563 8.036 -23.248 1.00 93.25 207 ASP A C 1
ATOM 1607 O O . ASP A 1 207 ? -1.041 7.807 -22.159 1.00 93.25 207 ASP A O 1
ATOM 1611 N N . SER A 1 208 ? -2.211 9.179 -23.502 1.00 93.88 208 SER A N 1
ATOM 1612 C CA . SER A 1 208 ? -2.334 10.258 -22.519 1.00 93.88 208 SER A CA 1
ATOM 1613 C C . SER A 1 208 ? -3.110 9.808 -21.283 1.00 93.88 208 SER A C 1
ATOM 1615 O O . SER A 1 208 ? -2.751 10.189 -20.169 1.00 93.88 208 SER A O 1
ATOM 1617 N N . ASP A 1 209 ? -4.154 8.999 -21.463 1.00 95.19 209 ASP A N 1
ATOM 1618 C CA . ASP A 1 209 ? -4.963 8.502 -20.353 1.00 95.19 209 ASP A CA 1
ATOM 1619 C C . ASP A 1 209 ? -4.143 7.540 -19.491 1.00 95.19 209 ASP A C 1
ATOM 1621 O O . ASP A 1 209 ? -4.049 7.707 -18.274 1.00 95.19 209 ASP A O 1
ATOM 1625 N N . PHE A 1 210 ? -3.464 6.584 -20.128 1.00 95.00 210 PHE A N 1
ATOM 1626 C CA . PHE A 1 210 ? -2.604 5.634 -19.430 1.00 95.00 210 PHE A CA 1
ATOM 1627 C C . PHE A 1 210 ? -1.484 6.328 -18.642 1.00 95.00 210 PHE A C 1
ATOM 1629 O O . PHE A 1 210 ? -1.218 5.966 -17.492 1.00 95.00 210 PHE A O 1
ATOM 1636 N N . CYS A 1 211 ? -0.849 7.354 -19.216 1.00 96.06 211 CYS A N 1
ATOM 1637 C CA . CYS A 1 211 ? 0.232 8.072 -18.540 1.00 96.06 211 CYS A CA 1
ATOM 1638 C C . CYS A 1 211 ? -0.250 8.971 -17.415 1.00 96.06 211 CYS A C 1
ATOM 1640 O O . CYS A 1 211 ? 0.356 8.971 -16.342 1.00 96.06 211 CYS A O 1
ATOM 1642 N N . SER A 1 212 ? -1.387 9.639 -17.594 1.00 96.00 212 SER A N 1
ATOM 1643 C CA . SER A 1 212 ? -2.030 10.393 -16.514 1.00 96.00 212 SER A CA 1
ATOM 1644 C C . SER A 1 212 ? -2.408 9.470 -15.350 1.00 96.00 212 SER A C 1
ATOM 1646 O O . SER A 1 212 ? -2.201 9.803 -14.183 1.00 96.00 212 SER A O 1
ATOM 1648 N N . PHE A 1 213 ? -2.883 8.262 -15.657 1.00 96.62 213 PHE A N 1
ATOM 1649 C CA . PHE A 1 213 ? -3.295 7.297 -14.643 1.00 96.62 213 PHE A CA 1
ATOM 1650 C C . PHE A 1 213 ? -2.084 6.732 -13.918 1.00 96.62 213 PHE A C 1
ATOM 1652 O O . PHE A 1 213 ? -2.074 6.670 -12.693 1.00 96.62 213 PHE A O 1
ATOM 1659 N N . SER A 1 214 ? -1.030 6.396 -14.659 1.00 96.25 214 SER A N 1
ATOM 1660 C CA . SER A 1 214 ? 0.223 5.920 -14.081 1.00 96.25 214 SER A CA 1
ATOM 1661 C C . SER A 1 214 ? 0.848 6.976 -13.161 1.00 96.25 214 SER A C 1
ATOM 1663 O O . SER A 1 214 ? 1.296 6.626 -12.072 1.00 96.25 214 SER A O 1
ATOM 1665 N N . LYS A 1 215 ? 0.810 8.270 -13.526 1.00 96.38 215 LYS A N 1
ATOM 1666 C CA . LYS A 1 215 ? 1.225 9.382 -12.645 1.00 96.38 215 LYS A CA 1
ATOM 1667 C C . LYS A 1 215 ? 0.389 9.434 -11.365 1.00 96.38 215 LYS A C 1
ATOM 1669 O O . LYS A 1 215 ? 0.951 9.484 -10.270 1.00 96.38 215 LYS A O 1
ATOM 1674 N N . SER A 1 216 ? -0.938 9.370 -11.497 1.00 96.62 216 SER A N 1
ATOM 1675 C CA . SER A 1 216 ? -1.858 9.349 -10.353 1.00 96.62 216 SER A CA 1
ATOM 1676 C C . SER A 1 216 ? -1.576 8.169 -9.417 1.00 96.62 216 SER A C 1
ATOM 1678 O O . SER A 1 216 ? -1.448 8.340 -8.206 1.00 96.62 216 SER A O 1
ATOM 1680 N N . LEU A 1 217 ? -1.388 6.976 -9.982 1.00 95.62 217 LEU A N 1
ATOM 1681 C CA . LEU A 1 217 ? -1.127 5.752 -9.237 1.00 95.62 217 LEU A CA 1
ATOM 1682 C C . LEU A 1 217 ? 0.231 5.784 -8.521 1.00 95.62 217 LEU A C 1
ATOM 1684 O O . LEU A 1 217 ? 0.325 5.366 -7.367 1.00 95.62 217 LEU A O 1
ATOM 1688 N N . VAL A 1 218 ? 1.274 6.313 -9.167 1.00 95.25 218 VAL A N 1
ATOM 1689 C CA . VAL A 1 218 ? 2.581 6.540 -8.532 1.00 95.25 218 VAL A CA 1
ATOM 1690 C C . VAL A 1 218 ? 2.446 7.463 -7.323 1.00 95.25 218 VAL A C 1
ATOM 1692 O O . VAL A 1 218 ? 2.936 7.121 -6.246 1.00 95.25 218 VAL A O 1
ATOM 1695 N N . ALA A 1 219 ? 1.755 8.595 -7.478 1.00 96.12 219 ALA A N 1
ATOM 1696 C CA . ALA A 1 219 ? 1.537 9.546 -6.393 1.00 96.12 219 ALA A CA 1
ATOM 1697 C C . ALA A 1 219 ? 0.699 8.933 -5.253 1.00 96.12 219 ALA A C 1
ATOM 1699 O O . ALA A 1 219 ? 0.985 9.155 -4.078 1.00 96.12 219 ALA A O 1
ATOM 1700 N N . PHE A 1 220 ? -0.284 8.089 -5.578 1.00 95.88 220 PHE A N 1
ATOM 1701 C CA . PHE A 1 220 ? -1.074 7.380 -4.574 1.00 95.88 220 PHE A CA 1
ATOM 1702 C C . PHE A 1 220 ? -0.252 6.334 -3.804 1.00 95.88 220 PHE A C 1
ATOM 1704 O O . PHE A 1 2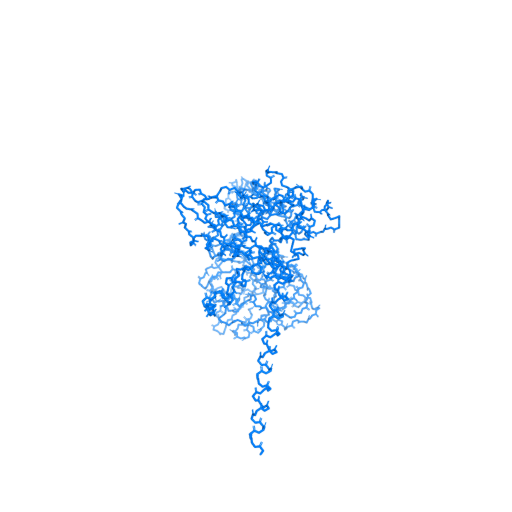20 ? -0.339 6.270 -2.579 1.00 95.88 220 PHE A O 1
ATOM 1711 N N . LYS A 1 221 ? 0.600 5.544 -4.474 1.00 93.44 221 LYS A N 1
ATOM 1712 C CA . LYS A 1 221 ? 1.494 4.597 -3.777 1.00 93.44 221 LYS A CA 1
ATOM 1713 C C . LYS A 1 221 ? 2.535 5.314 -2.913 1.00 93.44 221 LYS A C 1
ATOM 1715 O O . LYS A 1 221 ? 2.845 4.843 -1.821 1.00 93.44 221 LYS A O 1
ATOM 1720 N N . GLU A 1 222 ? 3.050 6.455 -3.372 1.00 94.00 222 GLU A N 1
ATOM 1721 C CA . GLU A 1 222 ? 3.925 7.322 -2.574 1.00 94.00 222 GLU A CA 1
ATOM 1722 C C . GLU A 1 222 ? 3.205 7.801 -1.303 1.00 94.00 222 GLU A C 1
ATOM 1724 O O . GLU A 1 222 ? 3.752 7.667 -0.209 1.00 94.00 222 GLU A O 1
ATOM 1729 N N . TYR A 1 223 ? 1.953 8.262 -1.426 1.00 95.06 223 TYR A N 1
ATOM 1730 C CA . TYR A 1 223 ? 1.113 8.613 -0.278 1.00 95.06 223 TYR A CA 1
ATOM 1731 C C . TYR A 1 223 ? 0.978 7.452 0.714 1.00 95.06 223 TYR A C 1
ATOM 1733 O O . TYR A 1 223 ? 1.257 7.638 1.897 1.00 95.06 223 TYR A O 1
ATOM 1741 N N . VAL A 1 224 ? 0.595 6.259 0.245 1.00 92.12 224 VAL A N 1
ATOM 1742 C CA . VAL A 1 224 ? 0.425 5.074 1.104 1.00 92.12 224 VAL A CA 1
ATOM 1743 C C . VAL A 1 224 ? 1.725 4.753 1.842 1.00 92.12 224 VAL A C 1
ATOM 1745 O O . VAL A 1 224 ? 1.714 4.576 3.059 1.00 92.12 224 VAL A O 1
ATOM 1748 N N . SER A 1 225 ? 2.864 4.769 1.142 1.00 90.62 225 SER A N 1
ATOM 1749 C CA . SER A 1 225 ? 4.163 4.515 1.768 1.00 90.62 225 SER A CA 1
ATOM 1750 C C . SER A 1 225 ? 4.537 5.561 2.821 1.00 90.62 225 SER A C 1
ATOM 1752 O O . SER A 1 225 ? 5.189 5.203 3.801 1.00 90.62 225 SER A O 1
ATOM 1754 N N . LEU A 1 226 ? 4.207 6.839 2.616 1.00 91.38 226 LEU A N 1
ATOM 1755 C CA . LEU A 1 226 ? 4.488 7.891 3.596 1.00 91.38 226 LEU A CA 1
ATOM 1756 C C . LEU A 1 226 ? 3.548 7.799 4.796 1.00 91.38 226 LEU A C 1
ATOM 1758 O O . LEU A 1 226 ? 4.008 7.887 5.929 1.00 91.38 226 LEU A O 1
ATOM 1762 N N . ARG A 1 227 ? 2.253 7.568 4.558 1.00 92.44 227 ARG A N 1
ATOM 1763 C CA . ARG A 1 227 ? 1.240 7.379 5.602 1.00 92.44 227 ARG A CA 1
ATOM 1764 C C . ARG A 1 227 ? 1.615 6.234 6.538 1.00 92.44 227 ARG A C 1
ATOM 1766 O O . ARG A 1 227 ? 1.543 6.399 7.751 1.00 92.44 227 ARG A O 1
ATOM 1773 N N . ASP A 1 228 ? 2.039 5.103 5.983 1.00 88.12 228 ASP A N 1
ATOM 1774 C CA . ASP A 1 228 ? 2.386 3.911 6.760 1.00 88.12 228 ASP A CA 1
ATOM 1775 C C . ASP A 1 228 ? 3.680 4.088 7.575 1.00 88.12 228 ASP A C 1
ATOM 1777 O O . ASP A 1 228 ? 3.877 3.404 8.576 1.00 88.12 228 ASP A O 1
ATOM 1781 N N . ARG A 1 229 ? 4.558 5.017 7.172 1.00 89.12 229 ARG A N 1
ATOM 1782 C CA . ARG A 1 229 ? 5.788 5.377 7.901 1.00 89.12 229 ARG A CA 1
ATOM 1783 C C . ARG A 1 229 ? 5.621 6.590 8.815 1.00 89.12 229 ARG A C 1
ATOM 1785 O O . ARG A 1 229 ? 6.557 6.928 9.535 1.00 89.12 229 ARG A O 1
ATOM 1792 N N . ALA A 1 230 ? 4.480 7.272 8.762 1.00 89.50 230 ALA A N 1
ATOM 1793 C CA . ALA A 1 230 ? 4.273 8.512 9.488 1.00 89.50 230 ALA A CA 1
ATOM 1794 C C . ALA A 1 230 ? 4.182 8.241 10.995 1.00 89.50 230 ALA A C 1
ATOM 1796 O O . ALA A 1 230 ? 3.255 7.580 11.467 1.00 89.50 230 ALA A O 1
ATOM 1797 N N . VAL A 1 231 ? 5.139 8.790 11.742 1.00 90.12 231 VAL A N 1
ATOM 1798 C CA . VAL A 1 231 ? 5.202 8.698 13.210 1.00 90.12 231 VAL A CA 1
ATOM 1799 C C . VAL A 1 231 ? 4.556 9.900 13.899 1.00 90.12 231 VAL A C 1
ATOM 1801 O O . VAL A 1 231 ? 4.299 9.856 15.099 1.00 90.12 231 VAL A O 1
ATOM 1804 N N . SER A 1 232 ? 4.276 10.964 13.143 1.00 90.50 232 SER A N 1
ATOM 1805 C CA . SER A 1 232 ? 3.692 12.212 13.629 1.00 90.50 232 SER A CA 1
ATOM 1806 C C . SER A 1 232 ? 2.509 12.663 12.766 1.00 90.50 232 SER A C 1
ATOM 1808 O O . SER A 1 232 ? 2.367 12.258 11.607 1.00 90.50 232 SER A O 1
ATOM 1810 N N . ASP A 1 233 ? 1.666 13.539 13.315 1.00 85.56 233 ASP A N 1
ATOM 1811 C CA . ASP A 1 233 ? 0.568 14.152 12.560 1.00 85.56 233 ASP A CA 1
ATOM 1812 C C . ASP A 1 233 ? 1.072 15.107 11.465 1.00 85.56 233 ASP A C 1
ATOM 1814 O O . ASP A 1 233 ? 0.450 15.207 10.407 1.00 85.56 233 ASP A O 1
ATOM 1818 N N . ASP A 1 234 ? 2.239 15.731 11.652 1.00 87.44 234 ASP A N 1
ATOM 1819 C CA . ASP A 1 234 ? 2.888 16.555 10.625 1.00 87.44 234 ASP A CA 1
ATOM 1820 C C . ASP A 1 234 ? 3.343 15.720 9.421 1.00 87.44 234 ASP A C 1
ATOM 1822 O O . ASP A 1 234 ? 3.167 16.138 8.274 1.00 87.44 234 ASP A O 1
ATOM 1826 N N . ASP A 1 235 ? 3.887 14.520 9.649 1.00 86.19 235 ASP A N 1
ATOM 1827 C CA . ASP A 1 235 ? 4.262 13.606 8.563 1.00 86.19 235 ASP A CA 1
ATOM 1828 C C . ASP A 1 235 ? 3.031 13.134 7.790 1.00 86.19 235 ASP A C 1
ATOM 1830 O O . ASP A 1 235 ? 3.036 13.100 6.555 1.00 86.19 235 ASP A O 1
ATOM 1834 N N . ARG A 1 236 ? 1.939 12.837 8.509 1.00 86.81 236 ARG A N 1
ATOM 1835 C CA . ARG A 1 236 ? 0.651 12.506 7.888 1.00 86.81 236 ARG A CA 1
ATOM 1836 C C . ARG A 1 236 ? 0.150 13.664 7.041 1.00 86.81 236 ARG A C 1
ATOM 1838 O O . ARG A 1 236 ? -0.217 13.447 5.890 1.00 86.81 236 ARG A O 1
ATOM 1845 N N . LYS A 1 237 ? 0.190 14.888 7.565 1.00 89.75 237 LYS A N 1
ATOM 1846 C CA . LYS A 1 237 ? -0.234 16.082 6.835 1.00 89.75 237 LYS A CA 1
ATOM 1847 C C . LYS A 1 237 ? 0.607 16.312 5.577 1.00 89.75 237 LYS A C 1
ATOM 1849 O O . LYS A 1 237 ? 0.046 16.545 4.513 1.00 89.75 237 LYS A O 1
ATOM 1854 N N . LYS A 1 238 ? 1.934 16.147 5.641 1.00 90.25 238 LYS A N 1
ATOM 1855 C CA . LYS A 1 238 ? 2.814 16.227 4.456 1.00 90.25 238 LYS A CA 1
ATOM 1856 C C . LYS A 1 238 ? 2.463 15.183 3.395 1.00 90.25 238 LYS A C 1
ATOM 1858 O O . LYS A 1 238 ? 2.437 15.503 2.207 1.00 90.25 238 LYS A O 1
ATOM 1863 N N . ALA A 1 239 ? 2.173 13.948 3.808 1.00 89.25 239 ALA A N 1
ATOM 1864 C CA . ALA A 1 239 ? 1.740 12.897 2.888 1.00 89.25 239 ALA A CA 1
ATOM 1865 C C . ALA A 1 239 ? 0.406 13.256 2.201 1.00 89.25 239 ALA A C 1
ATOM 1867 O O . ALA A 1 239 ? 0.215 12.994 1.013 1.00 89.25 239 ALA A O 1
ATOM 1868 N N . GLN A 1 240 ? -0.511 13.879 2.940 1.00 90.44 240 GLN A N 1
ATOM 1869 C CA . GLN A 1 240 ? -1.828 14.283 2.451 1.00 90.44 240 GLN A CA 1
ATOM 1870 C C . GLN A 1 240 ? -1.758 15.483 1.494 1.00 90.44 240 GLN A C 1
ATOM 1872 O O . GLN A 1 240 ? -2.301 15.422 0.390 1.00 90.44 240 GLN A O 1
ATOM 1877 N N . ASP A 1 241 ? -1.065 16.548 1.897 1.00 91.56 241 ASP A N 1
ATOM 1878 C CA . ASP A 1 241 ? -0.978 17.802 1.141 1.00 91.56 241 ASP A CA 1
ATOM 1879 C C . ASP A 1 241 ? -0.103 17.663 -0.118 1.00 91.56 241 ASP A C 1
ATOM 1881 O O . ASP A 1 241 ? -0.278 18.406 -1.083 1.00 91.56 241 ASP A O 1
ATOM 1885 N N . GLY A 1 242 ? 0.825 16.699 -0.137 1.00 94.12 242 GLY A N 1
ATOM 1886 C CA . GLY A 1 242 ? 1.689 16.424 -1.283 1.00 94.12 242 GLY A CA 1
ATOM 1887 C C . GLY A 1 242 ? 1.150 15.305 -2.187 1.00 94.12 242 GLY A C 1
ATOM 1888 O O . GLY A 1 242 ? 0.350 15.574 -3.089 1.00 94.12 242 GLY A O 1
ATOM 1889 N N . PRO A 1 243 ? 1.605 14.047 -2.024 1.00 95.50 243 PRO A N 1
ATOM 1890 C CA . PRO A 1 243 ? 1.296 12.983 -2.981 1.00 95.50 243 PRO A CA 1
ATOM 1891 C C . PRO A 1 243 ? -0.197 12.665 -3.162 1.00 95.50 243 PRO A C 1
ATOM 1893 O O . PRO A 1 243 ? -0.619 12.457 -4.300 1.00 95.50 243 PRO A O 1
ATOM 1896 N N . LEU A 1 244 ? -1.021 12.681 -2.105 1.00 96.50 244 LEU A N 1
ATOM 1897 C CA . LEU A 1 244 ? -2.458 12.382 -2.241 1.00 96.50 244 LEU A CA 1
ATOM 1898 C C . LEU A 1 244 ? -3.199 13.455 -3.053 1.00 96.50 244 LEU A C 1
ATOM 1900 O O . LEU A 1 244 ? -4.005 13.122 -3.924 1.00 96.50 244 LEU A O 1
ATOM 1904 N N . ALA A 1 245 ? -2.896 14.734 -2.815 1.00 95.81 245 ALA A N 1
ATOM 1905 C CA . ALA A 1 245 ? -3.453 15.837 -3.594 1.00 95.81 245 ALA A CA 1
ATOM 1906 C C . ALA A 1 245 ? -3.058 15.740 -5.079 1.00 95.81 245 ALA A C 1
ATOM 1908 O O . ALA A 1 245 ? -3.918 15.868 -5.953 1.00 95.81 245 ALA A O 1
ATOM 1909 N N . ARG A 1 246 ? -1.784 15.430 -5.376 1.00 96.00 246 ARG A N 1
ATOM 1910 C CA . ARG A 1 246 ? -1.316 15.192 -6.757 1.00 96.00 246 ARG A CA 1
ATOM 1911 C C . ARG A 1 246 ? -2.049 14.025 -7.416 1.00 96.00 246 ARG A C 1
ATOM 1913 O O . ARG A 1 246 ? -2.514 14.163 -8.546 1.00 96.00 246 ARG A O 1
ATOM 1920 N N . ALA A 1 247 ? -2.191 12.903 -6.708 1.00 96.94 247 ALA A N 1
ATOM 1921 C CA . ALA A 1 247 ? -2.905 11.733 -7.213 1.00 96.94 247 ALA A CA 1
ATOM 1922 C C . ALA A 1 247 ? -4.341 12.089 -7.618 1.00 96.94 247 ALA A C 1
ATOM 1924 O O . ALA A 1 247 ? -4.806 11.694 -8.690 1.00 96.94 247 ALA A O 1
ATOM 1925 N N . GLN A 1 248 ? -5.020 12.886 -6.793 1.00 97.06 248 GLN A N 1
ATOM 1926 C CA . GLN A 1 248 ? -6.384 13.299 -7.065 1.00 97.06 248 GLN A CA 1
ATOM 1927 C C . GLN A 1 248 ? -6.509 14.236 -8.266 1.00 97.06 248 GLN A C 1
ATOM 1929 O O . GLN A 1 248 ? -7.410 14.050 -9.078 1.00 97.06 248 GLN A O 1
ATOM 1934 N N . VAL A 1 249 ? -5.643 15.244 -8.386 1.00 96.25 249 VAL A N 1
ATOM 1935 C CA . VAL A 1 249 ? -5.695 16.176 -9.524 1.00 96.25 249 VAL A CA 1
ATOM 1936 C C . VAL A 1 249 ? -5.588 15.401 -10.839 1.00 96.25 249 VAL A C 1
ATOM 1938 O O . VAL A 1 249 ? -6.394 15.608 -11.747 1.00 96.25 249 VAL A O 1
ATOM 1941 N N . GLU A 1 250 ? -4.657 14.448 -10.912 1.00 95.69 250 GLU A N 1
ATOM 1942 C CA . GLU A 1 250 ? -4.466 13.628 -12.108 1.00 95.69 250 GLU A CA 1
ATOM 1943 C C . GLU A 1 250 ? -5.647 12.689 -12.385 1.00 95.69 250 GLU A C 1
ATOM 1945 O O . GLU A 1 250 ? -6.097 12.603 -13.529 1.00 95.69 250 GLU A O 1
ATOM 1950 N N . VAL A 1 251 ? -6.202 12.022 -11.360 1.00 97.06 251 VAL A N 1
ATOM 1951 C CA . VAL A 1 251 ? -7.347 11.117 -11.569 1.00 97.06 251 VAL A CA 1
ATOM 1952 C C . VAL A 1 251 ? -8.610 11.885 -11.957 1.00 97.06 251 VAL A C 1
ATOM 1954 O O . VAL A 1 251 ? -9.357 11.439 -12.820 1.00 97.06 251 VAL A O 1
ATOM 1957 N N . GLN A 1 252 ? -8.842 13.068 -11.386 1.00 97.00 252 GLN A N 1
ATOM 1958 C CA . GLN A 1 252 ? -10.016 13.882 -11.706 1.00 97.00 252 GLN A CA 1
ATOM 1959 C C . GLN A 1 252 ? -9.930 14.459 -13.119 1.00 97.00 252 GLN A C 1
ATOM 1961 O O . GLN A 1 252 ? -10.928 14.468 -13.838 1.00 97.00 252 GLN A O 1
ATOM 1966 N N . ARG A 1 253 ? -8.731 14.859 -13.565 1.00 95.69 253 ARG A N 1
ATOM 1967 C CA . ARG A 1 253 ? -8.490 15.262 -14.959 1.00 95.69 253 ARG A CA 1
ATOM 1968 C C . ARG A 1 253 ? -8.833 14.135 -15.939 1.00 95.69 253 ARG A C 1
ATOM 1970 O O . ARG A 1 253 ? -9.457 14.386 -16.966 1.00 95.69 253 ARG A O 1
ATOM 1977 N N . LEU A 1 254 ? -8.469 12.903 -15.592 1.00 96.00 254 LEU A N 1
ATOM 1978 C CA . LEU A 1 254 ? -8.800 11.681 -16.332 1.00 96.00 254 LEU A CA 1
ATOM 1979 C C . LEU A 1 254 ? -10.298 11.371 -16.375 1.00 96.00 254 LEU A C 1
ATOM 1981 O O . LEU A 1 254 ? -10.849 11.033 -17.419 1.00 96.00 254 LEU A O 1
ATOM 1985 N N . LEU A 1 255 ? -10.982 11.477 -15.239 1.00 96.31 255 LEU A N 1
ATOM 1986 C CA . LEU A 1 255 ? -12.423 11.246 -15.187 1.00 96.31 255 LEU A CA 1
ATOM 1987 C C . LEU A 1 255 ? -13.182 12.321 -15.979 1.00 96.31 255 LEU A C 1
ATOM 1989 O O . LEU A 1 255 ? -14.133 12.005 -16.696 1.00 96.31 255 LEU A O 1
ATOM 1993 N N . ALA A 1 256 ? -12.717 13.572 -15.928 1.00 95.94 256 ALA A N 1
ATOM 1994 C CA . ALA A 1 256 ? -13.278 14.678 -16.697 1.00 95.94 256 ALA A CA 1
ATOM 1995 C C . ALA A 1 256 ? -13.113 14.495 -18.217 1.00 95.94 256 ALA A C 1
ATOM 1997 O O . ALA A 1 256 ? -13.993 14.912 -18.972 1.00 95.94 256 ALA A O 1
ATOM 1998 N N . SER A 1 257 ? -12.046 13.827 -18.678 1.00 94.94 257 SER A N 1
ATOM 1999 C CA . SER A 1 257 ? -11.863 13.487 -20.098 1.00 94.94 257 SER A CA 1
ATOM 2000 C C . SER A 1 257 ? -12.727 12.310 -20.569 1.00 94.94 257 SER A C 1
ATOM 2002 O O . SER A 1 257 ? -12.670 11.959 -21.745 1.00 94.94 257 SER A O 1
ATOM 2004 N N . ARG A 1 258 ? -13.557 11.728 -19.685 1.00 94.44 258 ARG A N 1
ATOM 2005 C CA . ARG A 1 258 ? -14.369 10.525 -19.943 1.00 94.44 258 ARG A CA 1
ATOM 2006 C C . ARG A 1 258 ? -13.516 9.345 -20.406 1.00 94.44 258 ARG A C 1
ATOM 2008 O O . ARG A 1 258 ? -13.858 8.670 -21.375 1.00 94.44 258 ARG A O 1
ATOM 2015 N N . THR A 1 259 ? -12.402 9.115 -19.715 1.00 94.69 259 THR A N 1
ATOM 2016 C CA . THR A 1 259 ? -11.478 8.032 -20.051 1.00 94.69 259 THR A CA 1
ATOM 2017 C C . THR A 1 259 ? -12.172 6.664 -20.151 1.00 94.69 259 THR A C 1
ATOM 2019 O O . THR A 1 259 ? -13.061 6.328 -19.365 1.00 94.69 259 THR A O 1
ATOM 2022 N N . ASN A 1 260 ? -11.716 5.834 -21.092 1.00 92.56 260 ASN A N 1
ATOM 2023 C CA . ASN A 1 260 ? -12.099 4.419 -21.161 1.00 92.56 260 ASN A CA 1
ATOM 2024 C C . ASN A 1 260 ? -11.351 3.565 -20.126 1.00 92.56 260 ASN A C 1
ATOM 2026 O O . ASN A 1 260 ? -11.633 2.378 -19.971 1.00 92.56 260 ASN A O 1
ATOM 2030 N N . LEU A 1 261 ? -10.399 4.158 -19.400 1.00 93.38 261 LEU A N 1
ATOM 2031 C CA . LEU A 1 261 ? -9.594 3.463 -18.416 1.00 93.38 261 LEU A CA 1
ATOM 2032 C C . LEU A 1 261 ? -10.385 3.223 -17.130 1.00 93.38 261 LEU A C 1
ATOM 2034 O O . LEU A 1 261 ? -10.402 4.049 -16.217 1.00 93.38 261 LEU A O 1
ATOM 2038 N N . ILE A 1 262 ? -11.002 2.045 -17.041 1.00 94.12 262 ILE A N 1
ATOM 2039 C CA . ILE A 1 262 ? -11.881 1.662 -15.928 1.00 94.12 262 ILE A CA 1
ATOM 2040 C C . ILE A 1 262 ? -11.204 1.809 -14.553 1.00 94.12 262 ILE A C 1
ATOM 2042 O O . ILE A 1 262 ? -11.853 2.157 -13.567 1.00 94.12 262 ILE A O 1
ATOM 2046 N N . PHE A 1 263 ? -9.884 1.613 -14.471 1.00 94.38 263 PHE A N 1
ATOM 2047 C CA . PHE A 1 263 ? -9.138 1.692 -13.212 1.00 94.38 263 PHE A CA 1
ATOM 2048 C C . PHE A 1 263 ? -9.001 3.107 -12.660 1.00 94.38 263 PHE A C 1
ATOM 2050 O O . PHE A 1 263 ? -8.754 3.247 -11.463 1.00 94.38 263 PHE A O 1
ATOM 2057 N N . ALA A 1 264 ? -9.208 4.147 -13.474 1.00 96.31 264 ALA A N 1
ATOM 2058 C CA . ALA A 1 264 ? -9.275 5.518 -12.976 1.00 96.31 264 ALA A CA 1
ATOM 2059 C C . ALA A 1 264 ? -10.441 5.684 -11.984 1.00 96.31 264 ALA A C 1
ATOM 2061 O O . ALA A 1 264 ? -10.277 6.312 -10.941 1.00 96.31 264 ALA A O 1
ATOM 2062 N N . TYR A 1 265 ? -11.582 5.037 -12.247 1.00 96.62 265 TYR A N 1
ATOM 2063 C CA . TYR A 1 265 ? -12.740 5.043 -11.349 1.00 96.62 265 TYR A CA 1
ATOM 2064 C C . TYR A 1 265 ? -12.454 4.299 -10.042 1.00 96.62 265 TYR A C 1
ATOM 2066 O O . TYR A 1 265 ? -12.761 4.809 -8.962 1.00 96.62 265 TYR A O 1
ATOM 2074 N N . LYS A 1 266 ? -11.789 3.134 -10.124 1.00 95.75 266 LYS A N 1
ATOM 2075 C CA . LYS A 1 266 ? -11.322 2.408 -8.933 1.00 95.75 266 LYS A CA 1
ATOM 2076 C C . LYS A 1 266 ? -10.378 3.290 -8.117 1.00 95.75 266 LYS A C 1
ATOM 2078 O O . LYS A 1 266 ? -10.613 3.483 -6.931 1.00 95.75 266 LYS A O 1
ATOM 2083 N N . LEU A 1 267 ? -9.350 3.870 -8.739 1.00 96.06 267 LEU A N 1
ATOM 2084 C CA . LEU A 1 267 ? -8.347 4.684 -8.047 1.00 96.06 267 LEU A CA 1
ATOM 2085 C C . LEU A 1 267 ? -8.966 5.927 -7.398 1.00 96.06 267 LEU A C 1
ATOM 2087 O O . LEU A 1 267 ? -8.638 6.237 -6.254 1.00 96.06 267 LEU A O 1
ATOM 2091 N N . SER A 1 268 ? -9.911 6.585 -8.076 1.00 97.38 268 SER A N 1
ATOM 2092 C CA . SER A 1 268 ? -10.665 7.705 -7.502 1.00 97.38 268 SER A CA 1
ATOM 2093 C C . SER A 1 268 ? -11.408 7.299 -6.232 1.00 97.38 268 SER A C 1
ATOM 2095 O O . SER A 1 268 ? -11.362 8.032 -5.250 1.00 97.38 268 SER A O 1
ATOM 2097 N N . GLY A 1 269 ? -12.022 6.110 -6.206 1.00 96.31 269 GLY A N 1
ATOM 2098 C CA . GLY A 1 269 ? -12.688 5.603 -5.006 1.00 96.31 269 GLY A CA 1
ATOM 2099 C C . GLY A 1 269 ? -11.740 5.415 -3.818 1.00 96.31 269 GLY A C 1
ATOM 2100 O O . GLY A 1 269 ? -12.077 5.791 -2.697 1.00 96.31 269 GLY A O 1
ATOM 2101 N N . TYR A 1 270 ? -10.524 4.907 -4.051 1.00 95.81 270 TYR A N 1
ATOM 2102 C CA . TYR A 1 270 ? -9.506 4.795 -2.994 1.00 95.81 270 TYR A CA 1
ATOM 2103 C C . TYR A 1 270 ? -9.061 6.172 -2.498 1.00 95.81 270 TYR A C 1
ATOM 2105 O O . TYR A 1 270 ? -9.010 6.402 -1.292 1.00 95.81 270 TYR A O 1
ATOM 2113 N N . ILE A 1 271 ? -8.783 7.100 -3.416 1.00 96.56 271 ILE A N 1
ATOM 2114 C CA . ILE A 1 271 ? -8.379 8.469 -3.079 1.00 96.56 271 ILE A CA 1
ATOM 2115 C C . ILE A 1 271 ? -9.459 9.161 -2.237 1.00 96.56 271 ILE A C 1
ATOM 2117 O O . ILE A 1 271 ? -9.135 9.778 -1.221 1.00 96.56 271 ILE A O 1
ATOM 2121 N N . ASP A 1 272 ? -10.733 9.024 -2.606 1.00 96.62 272 ASP A N 1
ATOM 2122 C CA . ASP A 1 272 ? -11.838 9.655 -1.885 1.00 96.62 272 ASP A CA 1
ATOM 2123 C C . ASP A 1 272 ? -12.044 9.058 -0.481 1.00 96.62 272 ASP A C 1
ATOM 2125 O O . ASP A 1 272 ? -12.291 9.807 0.469 1.00 96.62 272 ASP A O 1
ATOM 2129 N N . ILE A 1 273 ? -11.855 7.740 -0.298 1.00 94.38 273 ILE A N 1
ATOM 2130 C CA . ILE A 1 273 ? -11.842 7.119 1.040 1.00 94.38 273 ILE A CA 1
ATOM 2131 C C . ILE A 1 273 ? -10.742 7.724 1.906 1.00 94.38 273 ILE A C 1
ATOM 2133 O O . ILE A 1 273 ? -11.017 8.128 3.039 1.00 94.38 273 ILE A O 1
ATOM 2137 N N . GLU A 1 274 ? -9.513 7.785 1.395 1.00 94.75 274 GLU A N 1
ATOM 2138 C CA . GLU A 1 274 ? -8.371 8.297 2.155 1.00 94.75 274 GLU A CA 1
ATOM 2139 C C . GLU A 1 274 ? -8.599 9.762 2.531 1.00 94.75 274 GLU A C 1
ATOM 2141 O O . GLU A 1 274 ? -8.478 10.132 3.698 1.00 94.75 274 GLU A O 1
ATOM 2146 N N . ARG A 1 275 ? -9.065 10.587 1.585 1.00 94.75 275 ARG A N 1
ATOM 2147 C CA . ARG A 1 275 ? -9.394 11.993 1.848 1.00 94.75 275 ARG A CA 1
ATOM 2148 C C . ARG A 1 275 ? -10.534 12.176 2.848 1.00 94.75 275 ARG A C 1
ATOM 2150 O O . ARG A 1 275 ? -10.464 13.085 3.677 1.00 94.75 275 ARG A O 1
ATOM 2157 N N . SER A 1 276 ? -11.543 11.305 2.833 1.00 93.56 276 SER A N 1
ATOM 2158 C CA . SER A 1 276 ? -12.626 11.338 3.825 1.00 93.56 276 SER A CA 1
ATOM 2159 C C . SER A 1 276 ? -12.120 11.113 5.257 1.00 93.56 276 SER A C 1
ATOM 2161 O O . SER A 1 276 ? -12.737 11.590 6.205 1.00 93.56 276 SER A O 1
ATOM 2163 N N . GLY A 1 277 ? -11.001 10.397 5.427 1.00 89.06 277 GLY A N 1
ATOM 2164 C CA . GLY A 1 277 ? -10.357 10.171 6.724 1.00 89.06 277 GLY A CA 1
ATOM 2165 C C . GLY A 1 277 ? -9.634 11.396 7.289 1.00 89.06 277 GLY A C 1
ATOM 2166 O O . GLY A 1 277 ? -9.330 11.417 8.476 1.00 89.06 277 GLY A O 1
ATOM 2167 N N . ILE A 1 278 ? -9.377 12.409 6.458 1.00 89.25 278 ILE A N 1
ATOM 2168 C CA . ILE A 1 278 ? -8.642 13.631 6.826 1.00 89.25 278 ILE A CA 1
ATOM 2169 C C . ILE A 1 278 ? -9.600 14.737 7.271 1.00 89.25 278 ILE A C 1
ATOM 2171 O O . ILE A 1 278 ? -9.236 15.635 8.028 1.00 89.25 278 ILE A O 1
ATOM 2175 N N . ILE A 1 279 ? -10.834 14.709 6.770 1.00 88.12 279 ILE A N 1
ATOM 2176 C CA . ILE A 1 279 ? -11.820 15.736 7.081 1.00 88.12 279 ILE A CA 1
ATOM 2177 C C . ILE A 1 279 ? -12.199 15.620 8.567 1.00 88.12 279 ILE A C 1
ATOM 2179 O O . ILE A 1 279 ? -12.577 14.532 9.006 1.00 88.12 279 ILE A O 1
ATOM 2183 N N . PRO A 1 280 ? -12.157 16.724 9.341 1.00 87.88 280 PRO A N 1
ATOM 2184 C CA . PRO A 1 280 ? -12.597 16.713 10.730 1.00 87.88 280 PRO A CA 1
ATOM 2185 C C . PRO A 1 280 ? -14.020 16.168 10.854 1.00 87.88 280 PRO A C 1
ATOM 2187 O O . PRO A 1 280 ? -14.896 16.554 10.079 1.00 87.88 280 PRO A O 1
ATOM 2190 N N . ALA A 1 281 ? -14.275 15.333 11.865 1.00 83.50 281 ALA A N 1
ATOM 2191 C CA . ALA A 1 281 ? -15.583 14.704 12.085 1.00 83.50 281 ALA A CA 1
ATOM 2192 C C . ALA A 1 281 ? -16.742 15.718 12.178 1.00 83.50 281 ALA A C 1
ATOM 2194 O O . ALA A 1 281 ? -17.868 15.412 11.792 1.00 83.50 281 ALA A O 1
ATOM 2195 N N . ALA A 1 282 ? -16.449 16.952 12.608 1.00 81.88 282 ALA A N 1
ATOM 2196 C CA . ALA A 1 282 ? -17.395 18.066 12.629 1.00 81.88 282 ALA A CA 1
ATOM 2197 C C . ALA A 1 282 ? -17.982 18.414 11.244 1.00 81.88 282 ALA A C 1
ATOM 2199 O O . ALA A 1 282 ? -19.048 19.018 11.164 1.00 81.88 282 ALA A O 1
ATOM 2200 N N . ASN A 1 283 ? -17.325 18.025 10.148 1.00 90.62 283 ASN A N 1
ATOM 2201 C CA . ASN A 1 283 ? -17.792 18.249 8.782 1.00 90.62 283 ASN A CA 1
ATOM 2202 C C . ASN A 1 283 ? -18.350 16.959 8.152 1.00 90.62 283 ASN A C 1
ATOM 2204 O O . ASN A 1 283 ? -17.936 16.524 7.074 1.00 90.62 283 ASN A O 1
ATOM 2208 N N . ALA A 1 284 ? -19.311 16.339 8.843 1.00 89.50 284 ALA A N 1
ATOM 2209 C CA . ALA A 1 284 ? -19.939 15.081 8.439 1.00 89.50 284 ALA A CA 1
ATOM 2210 C C . ALA A 1 284 ? -20.573 15.131 7.035 1.00 89.50 284 ALA A C 1
ATOM 2212 O O . ALA A 1 284 ? -20.548 14.130 6.321 1.00 89.50 284 ALA A O 1
ATOM 2213 N N . ALA A 1 285 ? -21.096 16.289 6.612 1.00 92.06 285 ALA A N 1
ATOM 2214 C CA . ALA A 1 285 ? -21.672 16.471 5.279 1.00 92.06 285 ALA A CA 1
ATOM 2215 C C . ALA A 1 285 ? -20.626 16.273 4.172 1.00 92.06 285 ALA A C 1
ATOM 2217 O O . ALA A 1 285 ? -20.861 15.509 3.238 1.00 92.06 285 ALA A O 1
ATOM 2218 N N . LYS A 1 286 ? -19.445 16.885 4.321 1.00 93.62 286 LYS A N 1
ATOM 2219 C CA . LYS A 1 286 ? -18.346 16.726 3.364 1.00 93.62 286 LYS A CA 1
ATOM 2220 C C . LYS A 1 286 ? -17.768 15.311 3.391 1.00 93.62 286 LYS A C 1
ATOM 2222 O O . LYS A 1 286 ? -17.450 14.767 2.341 1.00 93.62 286 LYS A O 1
ATOM 2227 N N . ILE A 1 287 ? -17.666 14.684 4.570 1.00 91.56 287 ILE A N 1
ATOM 2228 C CA . ILE A 1 287 ? -17.271 13.267 4.670 1.00 91.56 287 ILE A CA 1
ATOM 2229 C C . ILE A 1 287 ? -18.252 12.404 3.874 1.00 91.56 287 ILE A C 1
ATOM 2231 O O . ILE A 1 287 ? -17.824 11.590 3.063 1.00 91.56 287 ILE A O 1
ATOM 2235 N N . LYS A 1 288 ? -19.560 12.602 4.071 1.00 93.44 288 LYS A N 1
ATOM 2236 C CA . LYS A 1 288 ? -20.598 11.862 3.353 1.00 93.44 288 LYS A CA 1
ATOM 2237 C C . LYS A 1 288 ? -20.487 12.055 1.838 1.00 93.44 288 LYS A C 1
ATOM 2239 O O . LYS A 1 288 ? -20.477 11.059 1.128 1.00 93.44 288 LYS A O 1
ATOM 2244 N N . GLU A 1 289 ? -20.337 13.292 1.366 1.00 95.25 289 GLU A N 1
ATOM 2245 C CA . GLU A 1 289 ? -20.138 13.608 -0.057 1.00 95.25 289 GLU A CA 1
ATOM 2246 C C . GLU A 1 289 ? -18.960 12.822 -0.655 1.00 95.25 289 GLU A C 1
ATOM 2248 O O . GLU A 1 289 ? -19.094 12.205 -1.710 1.00 95.25 289 GLU A O 1
ATOM 2253 N N . MET A 1 290 ? -17.825 12.765 0.050 1.00 94.94 290 MET A N 1
ATOM 2254 C CA . MET A 1 290 ? -16.661 12.001 -0.403 1.00 94.94 290 MET A CA 1
ATOM 2255 C C . MET A 1 290 ? -16.897 10.487 -0.396 1.00 94.94 290 MET A C 1
ATOM 2257 O O . MET A 1 290 ? -16.469 9.799 -1.317 1.00 94.94 290 MET A O 1
ATOM 2261 N N . LEU A 1 291 ? -17.587 9.952 0.616 1.00 94.56 291 LEU A N 1
ATOM 2262 C CA . LEU A 1 291 ? -17.926 8.525 0.664 1.00 94.56 291 LEU A CA 1
ATOM 2263 C C . LEU A 1 291 ? -18.919 8.136 -0.444 1.00 94.56 291 LEU A C 1
ATOM 2265 O O . LEU A 1 291 ? -18.804 7.048 -1.006 1.00 94.56 291 LEU A O 1
ATOM 2269 N N . ASP A 1 292 ? -19.862 9.020 -0.776 1.00 95.12 292 ASP A N 1
ATOM 2270 C CA . ASP A 1 292 ? -20.810 8.829 -1.876 1.00 95.12 292 ASP A CA 1
ATOM 2271 C C . ASP A 1 292 ? -20.090 8.905 -3.240 1.00 95.12 292 ASP A C 1
ATOM 2273 O O . ASP A 1 292 ? -20.327 8.059 -4.104 1.00 95.12 292 ASP A O 1
ATOM 2277 N N . SER A 1 293 ? -19.143 9.842 -3.408 1.00 96.19 293 SER A N 1
ATOM 2278 C CA . SER A 1 293 ? -18.242 9.902 -4.575 1.00 96.19 293 SER A CA 1
ATOM 2279 C C . SER A 1 293 ? -17.432 8.610 -4.728 1.00 96.19 293 SER A C 1
ATOM 2281 O O . SER A 1 293 ? -17.406 8.013 -5.809 1.00 96.19 293 SER A O 1
ATOM 2283 N N . ALA A 1 294 ? -16.852 8.111 -3.629 1.00 95.88 294 ALA A N 1
ATOM 2284 C CA . ALA A 1 294 ? -16.083 6.872 -3.629 1.00 95.88 294 ALA A CA 1
ATOM 2285 C C . ALA A 1 294 ? -16.928 5.662 -4.058 1.00 95.88 294 ALA A C 1
ATOM 2287 O O . ALA A 1 294 ? -16.498 4.859 -4.889 1.00 95.88 294 ALA A O 1
ATOM 2288 N N . GLU A 1 295 ? -18.150 5.543 -3.528 1.00 96.00 295 GLU A N 1
ATOM 2289 C CA . GLU A 1 295 ? -19.083 4.483 -3.917 1.00 96.00 295 GLU A CA 1
ATOM 2290 C C . GLU A 1 295 ? -19.465 4.585 -5.399 1.00 96.00 295 GLU A C 1
ATOM 2292 O O . GLU A 1 295 ? -19.508 3.565 -6.091 1.00 96.00 295 GLU A O 1
ATOM 2297 N N . GLY A 1 296 ? -19.719 5.801 -5.893 1.00 96.38 296 GLY A N 1
ATOM 2298 C CA . GLY A 1 296 ? -19.997 6.060 -7.304 1.00 96.38 296 GLY A CA 1
ATOM 2299 C C . GLY A 1 296 ? -18.861 5.584 -8.211 1.00 96.38 296 GLY A C 1
ATOM 2300 O O . GLY A 1 296 ? -19.112 4.849 -9.168 1.00 96.38 296 GLY A O 1
ATOM 2301 N N . GLY A 1 297 ? -17.613 5.916 -7.863 1.00 95.56 297 GLY A N 1
ATOM 2302 C CA . GLY A 1 297 ? -16.421 5.447 -8.574 1.00 95.56 297 GLY A CA 1
ATOM 2303 C C . GLY A 1 297 ? -16.310 3.919 -8.603 1.00 95.56 297 GLY A C 1
ATOM 2304 O O . GLY A 1 297 ? -16.105 3.326 -9.662 1.00 95.56 297 GLY A O 1
ATOM 2305 N N . PHE A 1 298 ? -16.530 3.247 -7.472 1.00 96.06 298 PHE A N 1
ATOM 2306 C CA . PHE A 1 298 ? -16.496 1.783 -7.418 1.00 96.06 298 PHE A CA 1
ATOM 2307 C C . PHE A 1 298 ? -17.611 1.107 -8.215 1.00 96.06 298 PHE A C 1
ATOM 2309 O O . PHE A 1 298 ? -17.358 0.108 -8.890 1.00 96.06 298 PHE A O 1
ATOM 2316 N N . LYS A 1 299 ? -18.835 1.641 -8.166 1.00 95.69 299 LYS A N 1
ATOM 2317 C CA . LYS A 1 299 ? -19.961 1.107 -8.944 1.00 95.69 299 LYS A CA 1
ATOM 2318 C C . LYS A 1 299 ? -19.728 1.257 -10.443 1.00 95.69 299 LYS A C 1
ATOM 2320 O O . LYS A 1 299 ? -19.963 0.302 -11.179 1.00 95.69 299 LYS A O 1
ATOM 2325 N N . GLU A 1 300 ? -19.229 2.410 -10.886 1.00 96.19 300 GLU A N 1
ATOM 2326 C CA . GLU A 1 300 ? -18.910 2.640 -12.299 1.00 96.19 300 GLU A CA 1
ATOM 2327 C C . GLU A 1 300 ? -17.762 1.736 -12.774 1.00 96.19 300 GLU A C 1
ATOM 2329 O O . GLU A 1 300 ? -17.847 1.158 -13.857 1.00 96.19 300 GLU A O 1
ATOM 2334 N N . TYR A 1 301 ? -16.736 1.522 -11.941 1.00 95.06 301 TYR A N 1
ATOM 2335 C CA . TYR A 1 301 ? -15.686 0.538 -12.218 1.00 95.06 301 TYR A CA 1
ATOM 2336 C C . TYR A 1 301 ? -16.252 -0.876 -12.402 1.00 95.06 301 TYR A C 1
ATOM 2338 O O . TYR A 1 301 ? -15.988 -1.506 -13.423 1.00 95.06 301 TYR A O 1
ATOM 2346 N N . LEU A 1 302 ? -17.049 -1.372 -11.446 1.00 93.31 302 LEU A N 1
ATOM 2347 C CA . LEU A 1 302 ? -17.617 -2.723 -11.516 1.00 93.31 302 LEU A CA 1
ATOM 2348 C C . LEU A 1 302 ? -18.538 -2.896 -12.726 1.00 93.31 302 LEU A C 1
ATOM 2350 O O . LEU A 1 302 ? -18.496 -3.935 -13.380 1.00 93.31 302 LEU A O 1
ATOM 2354 N N . LYS A 1 303 ? -19.340 -1.875 -13.045 1.00 95.31 303 LYS A N 1
ATOM 2355 C CA . LYS A 1 303 ? -20.200 -1.867 -14.229 1.00 95.31 303 LYS A CA 1
ATOM 2356 C C . LYS A 1 303 ? -19.378 -2.064 -15.506 1.00 95.31 303 LYS A C 1
ATOM 2358 O O . LYS A 1 303 ? -19.651 -2.991 -16.262 1.00 95.31 303 LYS A O 1
ATOM 2363 N N . ARG A 1 304 ? -18.336 -1.253 -15.711 1.00 93.69 304 ARG A N 1
ATOM 2364 C CA . ARG A 1 304 ? -17.475 -1.337 -16.905 1.00 93.69 304 ARG A CA 1
ATOM 2365 C C . ARG A 1 304 ? -16.634 -2.609 -16.947 1.00 93.69 304 ARG A C 1
ATOM 2367 O O . ARG A 1 304 ? -16.386 -3.155 -18.015 1.00 93.69 304 ARG A O 1
ATOM 2374 N N . LEU A 1 305 ? -16.208 -3.106 -15.788 1.00 90.94 305 LEU A N 1
ATOM 2375 C CA . LEU A 1 305 ? -15.491 -4.373 -15.692 1.00 90.94 305 LEU A CA 1
ATOM 2376 C C . LEU A 1 305 ? -16.357 -5.538 -16.199 1.00 90.94 305 LEU A C 1
ATOM 2378 O O . LEU A 1 305 ? -15.860 -6.379 -16.942 1.00 90.94 305 LEU A O 1
ATOM 2382 N N . ILE A 1 306 ? -17.649 -5.553 -15.851 1.00 91.44 306 ILE A N 1
ATOM 2383 C CA . ILE A 1 306 ? -18.616 -6.553 -16.333 1.00 91.44 306 ILE A CA 1
ATOM 2384 C C . ILE A 1 306 ? -18.858 -6.409 -17.844 1.00 91.44 306 ILE A C 1
ATOM 2386 O O . ILE A 1 306 ? -18.977 -7.421 -18.530 1.00 91.44 306 ILE A O 1
ATOM 2390 N N . GLU A 1 307 ? -18.887 -5.183 -18.377 1.00 92.56 307 GLU A N 1
ATOM 2391 C CA . GLU A 1 307 ? -19.008 -4.935 -19.826 1.00 92.56 307 GLU A CA 1
ATOM 2392 C C . GLU A 1 307 ? -17.817 -5.513 -20.616 1.00 92.56 307 GLU A C 1
ATOM 2394 O O . GLU A 1 307 ? -18.005 -6.017 -21.721 1.00 92.56 307 GLU A O 1
ATOM 2399 N N . ILE A 1 308 ? -16.608 -5.494 -20.042 1.00 87.88 308 ILE A N 1
ATOM 2400 C CA . ILE A 1 308 ? -15.397 -6.065 -20.659 1.00 87.88 308 ILE A CA 1
ATOM 2401 C C . ILE A 1 308 ? -15.315 -7.583 -20.443 1.00 87.88 308 ILE A C 1
ATOM 2403 O O . ILE A 1 308 ? -14.940 -8.330 -21.347 1.00 87.88 308 ILE A O 1
ATOM 2407 N N . LYS A 1 309 ? -15.643 -8.056 -19.237 1.00 89.38 309 LYS A N 1
ATOM 2408 C CA . LYS A 1 309 ? -15.575 -9.466 -18.845 1.00 89.38 309 LYS A CA 1
ATOM 2409 C C . LYS A 1 309 ? -16.766 -9.790 -17.944 1.00 89.38 309 LYS A C 1
ATOM 2411 O O . LYS A 1 309 ? -16.724 -9.540 -16.745 1.00 89.38 309 LYS A O 1
ATOM 2416 N N . ALA A 1 310 ? -17.808 -10.396 -18.516 1.00 89.25 310 ALA A N 1
ATOM 2417 C CA . ALA A 1 310 ? -19.103 -10.623 -17.857 1.00 89.25 310 ALA A CA 1
ATOM 2418 C C . ALA A 1 310 ? -19.016 -11.325 -16.485 1.00 89.25 310 ALA A C 1
ATOM 2420 O O . ALA A 1 310 ? -19.788 -11.026 -15.573 1.00 89.25 310 ALA A O 1
ATOM 2421 N N . GLU A 1 311 ? -18.055 -12.236 -16.323 1.00 87.75 311 GLU A N 1
ATOM 2422 C CA . GLU A 1 311 ? -17.835 -13.000 -15.088 1.00 87.75 311 GLU A CA 1
ATOM 2423 C C . GLU A 1 311 ? -16.826 -12.351 -14.130 1.00 87.75 311 GLU A C 1
ATOM 2425 O O . GLU A 1 311 ? -16.563 -12.883 -13.051 1.00 87.75 311 GLU A O 1
ATOM 2430 N N . ALA A 1 312 ? -16.237 -11.210 -14.494 1.00 84.81 312 ALA A N 1
ATOM 2431 C CA . ALA A 1 312 ? -15.257 -10.553 -13.650 1.00 84.81 312 ALA A CA 1
ATOM 2432 C C . ALA A 1 312 ? -15.888 -10.069 -12.340 1.00 84.81 312 ALA A C 1
ATOM 2434 O O . ALA A 1 312 ? -16.962 -9.458 -12.289 1.00 84.81 312 ALA A O 1
ATOM 2435 N N . ARG A 1 313 ? -15.172 -10.350 -11.256 1.00 86.25 313 ARG A N 1
ATOM 2436 C CA . ARG A 1 313 ? -15.465 -9.890 -9.904 1.00 86.25 313 ARG A CA 1
ATOM 2437 C C . ARG A 1 313 ? -14.205 -9.252 -9.346 1.00 86.25 313 ARG A C 1
ATOM 2439 O O . ARG A 1 313 ? -13.101 -9.703 -9.628 1.00 86.25 313 ARG A O 1
ATOM 2446 N N . ASP A 1 314 ? -14.391 -8.223 -8.535 1.00 87.50 314 ASP A N 1
ATOM 2447 C CA . ASP A 1 314 ? -13.318 -7.593 -7.776 1.00 87.50 314 ASP A CA 1
ATOM 2448 C C . ASP A 1 314 ? -13.760 -7.571 -6.310 1.00 87.50 314 ASP A C 1
ATOM 2450 O O . ASP A 1 314 ? -14.512 -6.692 -5.881 1.00 87.50 314 ASP A O 1
ATOM 2454 N N . ALA A 1 315 ? -13.383 -8.624 -5.577 1.00 86.44 315 ALA A N 1
ATOM 2455 C CA . ALA A 1 315 ? -13.808 -8.841 -4.193 1.00 86.44 315 ALA A CA 1
ATOM 2456 C C . ALA A 1 315 ? -13.375 -7.688 -3.273 1.00 86.44 315 ALA A C 1
ATOM 2458 O O . ALA A 1 315 ? -14.128 -7.287 -2.392 1.00 86.44 315 ALA A O 1
ATOM 2459 N N . ASP A 1 316 ? -12.204 -7.110 -3.539 1.00 85.50 316 ASP A N 1
ATOM 2460 C CA . ASP A 1 316 ? -11.659 -5.954 -2.825 1.00 85.50 316 ASP A CA 1
ATOM 2461 C C . ASP A 1 316 ? -12.569 -4.725 -3.004 1.00 85.50 316 ASP A C 1
ATOM 2463 O O . ASP A 1 316 ? -12.993 -4.111 -2.025 1.00 85.50 316 ASP A O 1
ATOM 2467 N N . VAL A 1 317 ? -13.015 -4.432 -4.229 1.00 88.12 317 VAL A N 1
ATOM 2468 C CA . VAL A 1 317 ? -13.979 -3.341 -4.460 1.00 88.12 317 VAL A CA 1
ATOM 2469 C C . VAL A 1 317 ? -15.347 -3.614 -3.819 1.00 88.12 317 VAL A C 1
ATOM 2471 O O . VAL A 1 317 ? -15.963 -2.698 -3.268 1.00 88.12 317 VAL A O 1
ATOM 2474 N N . GLN A 1 318 ? -15.828 -4.858 -3.836 1.00 90.31 318 GLN A N 1
ATOM 2475 C CA . GLN A 1 318 ? -17.090 -5.227 -3.177 1.00 90.31 318 GLN A CA 1
ATOM 2476 C C . GLN A 1 318 ? -17.017 -5.076 -1.648 1.00 90.31 318 GLN A C 1
ATOM 2478 O O . GLN A 1 318 ? -17.949 -4.551 -1.026 1.00 90.31 318 GLN A O 1
ATOM 2483 N N . GLU A 1 319 ? -15.897 -5.472 -1.042 1.00 85.25 319 GLU A N 1
ATOM 2484 C CA . GLU A 1 319 ? -15.618 -5.249 0.378 1.00 85.25 319 GLU A CA 1
ATOM 2485 C C . GLU A 1 319 ? -15.608 -3.747 0.691 1.00 85.25 319 GLU A C 1
ATOM 2487 O O . GLU A 1 319 ? -16.242 -3.309 1.655 1.00 85.25 319 GLU A O 1
ATOM 2492 N N . ARG A 1 320 ? -14.981 -2.925 -0.164 1.00 87.81 320 ARG A N 1
ATOM 2493 C CA . ARG A 1 320 ? -14.971 -1.464 -0.001 1.00 87.81 320 ARG A CA 1
ATOM 2494 C C . ARG A 1 320 ? -16.361 -0.843 -0.086 1.00 87.81 320 ARG A C 1
ATOM 2496 O O . ARG A 1 320 ? -16.681 -0.005 0.753 1.00 87.81 320 ARG A O 1
ATOM 2503 N N . ILE A 1 321 ? -17.215 -1.264 -1.017 1.00 91.00 321 ILE A N 1
ATOM 2504 C CA . ILE A 1 321 ? -18.611 -0.794 -1.080 1.00 91.00 321 ILE A CA 1
ATOM 2505 C C . ILE A 1 321 ? -19.360 -1.145 0.216 1.00 91.00 321 ILE A C 1
ATOM 2507 O O . ILE A 1 321 ? -20.061 -0.301 0.780 1.00 91.00 321 ILE A O 1
ATOM 2511 N N . THR A 1 322 ? -19.166 -2.360 0.733 1.00 87.31 322 THR A N 1
ATOM 2512 C CA . THR A 1 322 ? -19.773 -2.805 1.999 1.00 87.31 322 THR A CA 1
ATOM 2513 C C . THR A 1 322 ? -19.284 -1.961 3.180 1.00 87.31 322 THR A C 1
ATOM 2515 O O . THR A 1 322 ? -20.082 -1.494 3.996 1.00 87.31 322 THR A O 1
ATOM 2518 N N . TYR A 1 323 ? -17.980 -1.683 3.236 1.00 87.25 323 TYR A N 1
ATOM 2519 C CA . TYR A 1 323 ? -17.377 -0.782 4.217 1.00 87.25 323 TYR A CA 1
ATOM 2520 C C . TYR A 1 323 ? -17.967 0.638 4.147 1.00 87.25 323 TYR A C 1
ATOM 2522 O O . TYR A 1 323 ? -18.305 1.214 5.184 1.00 87.25 323 TYR A O 1
ATOM 2530 N N . LEU A 1 324 ? -18.144 1.197 2.943 1.00 89.50 324 LEU A N 1
ATOM 2531 C CA . LEU A 1 324 ? -18.744 2.522 2.744 1.00 89.50 324 LEU A CA 1
ATOM 2532 C C . LEU A 1 324 ? -20.194 2.575 3.247 1.00 89.50 324 LEU A C 1
ATOM 2534 O O . LEU A 1 324 ? -20.594 3.549 3.888 1.00 89.50 324 LEU A O 1
ATOM 2538 N N . ALA A 1 325 ? -20.981 1.523 3.004 1.00 86.06 325 ALA A N 1
ATOM 2539 C CA . ALA A 1 325 ? -22.341 1.411 3.527 1.00 86.06 325 ALA A CA 1
ATOM 2540 C C . ALA A 1 325 ? -22.362 1.407 5.067 1.00 86.06 325 ALA A C 1
ATOM 2542 O O . ALA A 1 325 ? -23.101 2.189 5.672 1.00 86.06 325 ALA A O 1
ATOM 2543 N N . ALA A 1 326 ? -21.497 0.610 5.703 1.00 85.38 326 ALA A N 1
ATOM 2544 C CA . ALA A 1 326 ? -21.382 0.561 7.161 1.00 85.38 326 ALA A CA 1
ATOM 2545 C C . ALA A 1 326 ? -20.961 1.917 7.759 1.00 85.38 326 ALA A C 1
ATOM 2547 O O . ALA A 1 326 ? -21.572 2.397 8.717 1.00 85.38 326 ALA A O 1
ATOM 2548 N N . ARG A 1 327 ? -19.964 2.582 7.159 1.00 86.12 327 ARG A N 1
ATOM 2549 C CA . ARG A 1 327 ? -19.460 3.883 7.627 1.00 86.12 327 ARG A CA 1
ATOM 2550 C C . ARG A 1 327 ? -20.503 4.998 7.513 1.00 86.12 327 ARG A C 1
ATOM 2552 O O . ARG A 1 327 ? -20.591 5.845 8.399 1.00 86.12 327 ARG A O 1
ATOM 2559 N N . ARG A 1 328 ? -21.344 4.990 6.473 1.00 85.50 328 ARG A N 1
ATOM 2560 C CA . ARG A 1 328 ? -22.481 5.926 6.362 1.00 85.50 328 ARG A CA 1
ATOM 2561 C C . ARG A 1 328 ? -23.541 5.692 7.435 1.00 85.50 328 ARG A C 1
ATOM 2563 O O . ARG A 1 328 ? -24.068 6.661 7.984 1.00 85.50 328 ARG A O 1
ATOM 2570 N N . GLY A 1 329 ? -23.819 4.429 7.763 1.00 81.50 329 GLY A N 1
ATOM 2571 C CA . GLY A 1 329 ? -24.700 4.078 8.880 1.00 81.50 329 GLY A CA 1
ATOM 2572 C C . GLY A 1 329 ? -24.215 4.692 10.195 1.00 81.50 329 GLY A C 1
ATOM 2573 O O . GLY A 1 329 ? -24.997 5.323 10.904 1.00 81.50 329 GLY A O 1
ATOM 2574 N N . GLN A 1 330 ? -22.908 4.615 10.458 1.00 81.56 330 GLN A N 1
ATOM 2575 C CA . GLN A 1 330 ? -22.289 5.226 11.638 1.00 81.56 330 GLN A CA 1
ATOM 2576 C C . GLN A 1 330 ? -22.406 6.756 11.640 1.00 81.56 330 GLN A C 1
ATOM 2578 O O . GLN A 1 330 ? -22.855 7.318 12.631 1.00 81.56 330 GLN A O 1
ATOM 2583 N N . LEU A 1 331 ? -22.085 7.435 10.530 1.00 80.00 331 LEU A N 1
ATOM 2584 C CA . LEU A 1 331 ? -22.205 8.900 10.438 1.00 80.00 331 LEU A CA 1
ATOM 2585 C C . LEU A 1 331 ? -23.636 9.386 10.695 1.00 80.00 331 LEU A C 1
ATOM 2587 O O . LEU A 1 331 ? -23.838 10.412 11.343 1.00 80.00 331 LEU A O 1
ATOM 2591 N N . THR A 1 332 ? -24.628 8.637 10.211 1.00 79.31 332 THR A N 1
ATOM 2592 C CA . THR A 1 332 ? -26.046 8.956 10.422 1.00 79.31 332 THR A CA 1
ATOM 2593 C C . THR A 1 332 ? -26.431 8.784 11.891 1.00 79.31 332 THR A C 1
ATOM 2595 O O . THR A 1 332 ? -27.084 9.658 12.457 1.00 79.31 332 THR A O 1
ATOM 2598 N N . GLN A 1 333 ? -25.969 7.705 12.533 1.00 75.94 333 GLN A N 1
ATOM 2599 C CA . GLN A 1 333 ? -26.188 7.477 13.962 1.00 75.94 333 GLN A CA 1
ATOM 2600 C C . GLN A 1 333 ? -25.522 8.554 14.823 1.00 75.94 333 GLN A C 1
ATOM 2602 O O . GLN A 1 333 ? -26.179 9.076 15.715 1.00 75.94 333 GLN A O 1
ATOM 2607 N N . THR A 1 334 ? -24.273 8.940 14.536 1.00 70.44 334 THR A N 1
ATOM 2608 C CA . THR A 1 334 ? -23.562 10.001 15.273 1.00 70.44 334 THR A CA 1
ATOM 2609 C C . THR A 1 334 ? -24.236 11.361 15.108 1.00 70.44 334 THR A C 1
ATOM 2611 O O . THR A 1 334 ? -24.360 12.118 16.068 1.00 70.44 334 THR A O 1
ATOM 2614 N N . ALA A 1 335 ? -24.717 11.680 13.903 1.00 70.31 335 ALA A N 1
ATOM 2615 C CA . ALA A 1 335 ? -25.479 12.903 13.675 1.00 70.31 335 ALA A CA 1
ATOM 2616 C C . ALA A 1 335 ? -26.776 12.903 14.501 1.00 70.31 335 ALA A C 1
ATOM 2618 O O . ALA A 1 335 ? -27.080 13.892 15.169 1.00 70.31 335 ALA A O 1
ATOM 2619 N N . GLN A 1 336 ? -27.495 11.778 14.520 1.00 65.69 336 GLN A N 1
ATOM 2620 C CA . GLN A 1 336 ? -28.742 11.630 15.266 1.00 65.69 336 GLN A CA 1
ATOM 2621 C C . GLN A 1 336 ? -28.529 11.647 16.786 1.00 65.69 336 GLN A C 1
ATOM 2623 O O . GLN A 1 336 ? -29.275 12.324 17.488 1.00 65.69 336 GLN A O 1
ATOM 2628 N N . THR A 1 337 ? -27.494 10.984 17.313 1.00 63.69 337 THR A N 1
ATOM 2629 C CA . THR A 1 337 ? -27.156 11.073 18.739 1.00 63.69 337 THR A CA 1
ATOM 2630 C C . THR A 1 337 ? -26.708 12.476 19.105 1.00 63.69 337 THR A C 1
ATOM 2632 O O . THR A 1 337 ? -27.174 12.980 20.110 1.00 63.69 337 THR A O 1
ATOM 2635 N N . SER A 1 338 ? -25.914 13.170 18.284 1.00 58.88 338 SER A N 1
ATOM 2636 C CA . SER A 1 338 ? -25.540 14.564 18.574 1.00 58.88 338 SER A CA 1
ATOM 2637 C C . SER A 1 338 ? -26.751 15.508 18.615 1.00 58.88 338 SER A C 1
ATOM 2639 O O . SER A 1 338 ? -26.815 16.384 19.477 1.00 58.88 338 SER A O 1
ATOM 2641 N N . ALA A 1 339 ? -27.741 15.304 17.738 1.00 62.84 339 ALA A N 1
ATOM 2642 C CA . ALA A 1 339 ? -28.976 16.080 17.722 1.00 62.84 339 ALA A CA 1
ATOM 2643 C C . ALA A 1 339 ? -29.823 15.798 18.971 1.00 62.84 339 ALA A C 1
ATOM 2645 O O . ALA A 1 339 ? -30.202 16.733 19.676 1.00 62.84 339 ALA A O 1
ATOM 2646 N N . ASN A 1 340 ? -30.014 14.518 19.299 1.00 63.06 340 ASN A N 1
ATOM 2647 C CA . ASN A 1 340 ? -30.749 14.086 20.485 1.00 63.06 340 ASN A CA 1
ATOM 2648 C C . ASN A 1 340 ? -30.042 14.509 21.780 1.00 63.06 340 ASN A C 1
ATOM 2650 O O . ASN A 1 340 ? -30.700 14.933 22.719 1.00 63.06 340 ASN A O 1
ATOM 2654 N N . THR A 1 341 ? -28.711 14.442 21.842 1.00 54.56 341 THR A N 1
ATOM 2655 C CA . THR A 1 341 ? -27.908 14.875 22.993 1.00 54.56 341 THR A CA 1
ATOM 2656 C C . THR A 1 341 ? -27.936 16.388 23.136 1.00 54.56 341 THR A C 1
ATOM 2658 O O . THR A 1 341 ? -28.007 16.875 24.253 1.00 54.56 341 THR A O 1
ATOM 2661 N N . LYS A 1 342 ? -27.946 17.162 22.046 1.00 63.50 342 LYS A N 1
ATOM 2662 C CA . LYS A 1 342 ? -28.105 18.623 22.115 1.00 63.50 342 LYS A CA 1
ATOM 2663 C C . LYS A 1 342 ? -29.500 19.018 22.605 1.00 63.50 342 LYS A C 1
ATOM 2665 O O . LYS A 1 342 ? -29.625 19.935 23.413 1.00 63.50 342 LYS A O 1
ATOM 2670 N N . GLU A 1 343 ? -30.532 18.305 22.164 1.00 65.81 343 GLU A N 1
ATOM 2671 C CA . GLU A 1 343 ? -31.909 18.479 22.636 1.00 65.81 343 GLU A CA 1
ATOM 2672 C C . GLU A 1 343 ? -32.057 18.056 24.110 1.00 65.81 343 GLU A C 1
ATOM 2674 O O . GLU A 1 343 ? -32.614 18.790 24.926 1.00 65.81 343 GLU A O 1
ATOM 2679 N N . PHE A 1 344 ? -31.452 16.929 24.485 1.00 50.69 344 PHE A N 1
ATOM 2680 C CA . PHE A 1 344 ? -31.424 16.402 25.847 1.00 50.69 344 PHE A CA 1
ATOM 2681 C C . PHE A 1 344 ? -30.592 17.267 26.803 1.00 50.69 344 PHE A C 1
ATOM 2683 O O . PHE A 1 344 ? -31.028 17.532 27.918 1.00 50.69 344 PHE A O 1
ATOM 2690 N N . LEU A 1 345 ? -29.434 17.780 26.384 1.00 50.41 345 LEU A N 1
ATOM 2691 C CA . LEU A 1 345 ? -28.621 18.713 27.169 1.00 50.41 345 LEU A CA 1
ATOM 2692 C C . LEU A 1 345 ? -29.312 20.069 27.310 1.00 50.41 345 LEU A C 1
ATOM 2694 O O . LEU A 1 345 ? -29.293 20.627 28.401 1.00 50.41 345 LEU A O 1
ATOM 2698 N N . GLY A 1 346 ? -29.999 20.555 26.272 1.00 62.47 346 GLY A N 1
ATOM 2699 C CA . GLY A 1 346 ? -30.878 21.724 26.382 1.00 62.47 346 GLY A CA 1
ATOM 2700 C C . GLY A 1 346 ? -32.049 21.505 27.353 1.00 62.47 346 GLY A C 1
ATOM 2701 O O . GLY A 1 346 ? -32.532 22.455 27.974 1.00 62.47 346 GLY A O 1
ATOM 2702 N N . ALA A 1 347 ? -32.485 20.255 27.538 1.00 58.09 347 ALA A N 1
ATOM 2703 C CA . ALA A 1 347 ? -33.451 19.878 28.567 1.00 58.09 347 ALA A CA 1
ATOM 2704 C C . ALA A 1 347 ? -32.813 19.734 29.967 1.00 58.09 347 ALA A C 1
ATOM 2706 O O . ALA A 1 347 ? -33.428 20.136 30.953 1.00 58.09 347 ALA A O 1
ATOM 2707 N N . ILE A 1 348 ? -31.574 19.236 30.073 1.00 44.75 348 ILE A N 1
ATOM 2708 C CA . ILE A 1 348 ? -30.818 19.110 31.335 1.00 44.75 348 ILE A CA 1
ATOM 2709 C C . ILE A 1 348 ? -30.335 20.461 31.857 1.00 44.75 348 ILE A C 1
ATOM 2711 O O . ILE A 1 348 ? -30.266 20.644 33.068 1.00 44.75 348 ILE A O 1
ATOM 2715 N N . GLU A 1 349 ? -30.043 21.435 30.997 1.00 47.09 349 GLU A N 1
ATOM 2716 C CA . GLU A 1 349 ? -29.653 22.786 31.425 1.00 47.09 349 GLU A CA 1
ATOM 2717 C C . GLU A 1 349 ? -30.762 23.479 32.241 1.00 47.09 349 GLU A C 1
ATOM 2719 O O . GLU A 1 349 ? -30.497 24.394 33.019 1.00 47.09 349 GLU A O 1
ATOM 2724 N N . LYS A 1 350 ? -32.002 22.979 32.138 1.00 53.84 350 LYS A N 1
ATOM 2725 C CA . LYS A 1 350 ? -33.156 23.393 32.949 1.00 53.84 350 LYS A CA 1
ATOM 2726 C C . LYS A 1 350 ? -33.300 22.625 34.269 1.00 53.84 350 LYS A C 1
ATOM 2728 O O . LYS A 1 350 ? -34.156 22.975 35.079 1.00 53.84 350 LYS A O 1
ATOM 2733 N N . ILE A 1 351 ? -32.485 21.599 34.513 1.00 41.72 351 ILE A N 1
ATOM 2734 C CA . ILE A 1 351 ? -32.467 20.824 35.757 1.00 41.72 351 ILE A CA 1
ATOM 2735 C C . ILE A 1 351 ? -31.294 21.335 36.610 1.00 41.72 351 ILE A C 1
ATOM 2737 O O . ILE A 1 351 ? -30.143 21.258 36.177 1.00 41.72 351 ILE A O 1
ATOM 2741 N N . PRO A 1 352 ? -31.530 21.862 37.827 1.00 42.25 352 PRO A N 1
ATOM 2742 C CA . PRO A 1 352 ? -30.453 22.351 38.678 1.00 42.25 352 PRO A CA 1
ATOM 2743 C C . PRO A 1 352 ? -29.429 21.235 38.929 1.00 42.25 352 PRO A C 1
ATOM 2745 O O . PRO A 1 352 ? -29.765 20.172 39.456 1.00 42.25 352 PRO A O 1
ATOM 2748 N N . ARG A 1 353 ? -28.165 21.497 38.558 1.00 42.62 353 ARG A N 1
ATOM 2749 C CA . ARG A 1 353 ? -27.015 20.565 38.609 1.00 42.62 353 ARG A CA 1
ATOM 2750 C C . ARG A 1 353 ? -26.721 19.972 39.999 1.00 42.62 353 ARG A C 1
ATOM 2752 O O . ARG A 1 353 ? -25.850 19.123 40.126 1.00 42.62 353 ARG A O 1
ATOM 2759 N N . SER A 1 354 ? -27.458 20.362 41.037 1.00 43.34 354 SER A N 1
ATOM 2760 C CA . SER A 1 354 ? -27.320 19.868 42.409 1.00 43.34 354 SER A CA 1
ATOM 2761 C C . SER A 1 354 ? -27.947 18.490 42.676 1.00 43.34 354 SER A C 1
ATOM 2763 O O . SER A 1 354 ? -27.917 18.048 43.822 1.00 43.34 354 SER A O 1
ATOM 2765 N N . ARG A 1 355 ? -28.524 17.796 41.675 1.00 40.88 355 ARG A N 1
ATOM 2766 C CA . ARG A 1 355 ? -29.253 16.526 41.906 1.00 40.88 355 ARG A CA 1
ATOM 2767 C C . ARG A 1 355 ? -28.830 15.297 41.094 1.00 40.88 355 ARG A C 1
ATOM 2769 O O . ARG A 1 355 ? -29.366 14.227 41.363 1.00 40.88 355 ARG A O 1
ATOM 2776 N N . ILE A 1 356 ? -27.875 15.383 40.165 1.00 44.47 356 ILE A N 1
ATOM 2777 C CA . ILE A 1 356 ? -27.399 14.191 39.437 1.00 44.47 356 ILE A CA 1
ATOM 2778 C C . ILE A 1 356 ? -26.064 13.745 40.033 1.00 44.47 356 ILE A C 1
ATOM 2780 O O . ILE A 1 356 ? -24.991 14.098 39.552 1.00 44.47 356 ILE A O 1
ATOM 2784 N N . GLY A 1 357 ? -26.138 12.966 41.111 1.00 43.34 357 GLY A N 1
ATOM 2785 C CA . GLY A 1 357 ? -25.003 12.172 41.569 1.00 43.34 357 GLY A CA 1
ATOM 2786 C C . GLY A 1 357 ? -24.773 11.035 40.579 1.00 43.34 357 GLY A C 1
ATOM 2787 O O . GLY A 1 357 ? -25.353 9.965 40.734 1.00 43.34 357 GLY A O 1
ATOM 2788 N N . VAL A 1 358 ? -23.976 11.268 39.534 1.00 49.62 358 VAL A N 1
ATOM 2789 C CA . VAL A 1 358 ? -23.508 10.186 38.661 1.00 49.62 358 VAL A CA 1
ATOM 2790 C C . VAL A 1 358 ? -22.622 9.293 39.521 1.00 49.62 358 VAL A C 1
ATOM 2792 O O . VAL A 1 358 ? -21.534 9.699 39.929 1.00 49.62 358 VAL A O 1
ATOM 2795 N N . ALA A 1 359 ? -23.123 8.107 39.867 1.00 55.22 359 ALA A N 1
ATOM 2796 C CA . ALA A 1 359 ? -22.355 7.113 40.597 1.00 55.22 359 ALA A CA 1
ATOM 2797 C C . ALA A 1 359 ? -21.143 6.735 39.742 1.00 55.22 359 ALA A C 1
ATOM 2799 O O . ALA A 1 359 ? -21.280 6.141 38.674 1.00 55.22 359 ALA A O 1
ATOM 2800 N N . ILE A 1 360 ? -19.959 7.145 40.187 1.00 64.06 360 ILE A N 1
ATOM 2801 C CA . ILE A 1 360 ? -18.724 6.859 39.470 1.00 64.06 360 ILE A CA 1
ATOM 2802 C C . ILE A 1 360 ? -18.414 5.383 39.682 1.00 64.06 360 ILE A C 1
ATOM 2804 O O . ILE A 1 360 ? -18.130 4.960 40.803 1.00 64.06 360 ILE A O 1
ATOM 2808 N N . THR A 1 361 ? -18.514 4.603 38.610 1.00 77.12 361 THR A N 1
ATOM 2809 C CA . THR A 1 361 ? -18.266 3.164 38.628 1.00 77.12 361 THR A CA 1
ATOM 2810 C C . THR A 1 361 ? -16.794 2.888 38.896 1.00 77.12 361 THR A C 1
ATOM 2812 O O . THR A 1 361 ? -15.908 3.452 38.250 1.00 77.12 361 THR A O 1
ATOM 2815 N N . THR A 1 362 ? -16.529 2.014 39.859 1.00 88.50 362 THR A N 1
ATOM 2816 C CA . THR A 1 362 ? -15.203 1.463 40.132 1.00 88.50 362 THR A CA 1
ATOM 2817 C C . THR A 1 362 ? -14.670 0.773 38.866 1.00 88.50 362 THR A C 1
ATOM 2819 O O . THR A 1 362 ? -15.444 0.076 38.207 1.00 88.50 362 THR A O 1
ATOM 2822 N N . PRO A 1 363 ? -13.386 0.943 38.498 1.00 92.81 363 PRO A N 1
ATOM 2823 C CA . PRO A 1 363 ? -12.790 0.190 37.398 1.00 92.81 363 PRO A CA 1
ATOM 2824 C C . PRO A 1 363 ? -12.965 -1.314 37.629 1.00 92.81 363 PRO A C 1
ATOM 2826 O O . PRO A 1 363 ? -12.810 -1.782 38.755 1.00 92.81 363 PRO A O 1
ATOM 2829 N N . HIS A 1 364 ? -13.264 -2.067 36.573 1.00 95.69 364 HIS A N 1
ATOM 2830 C CA . HIS A 1 364 ? -13.443 -3.521 36.622 1.00 95.69 364 HIS A CA 1
ATOM 2831 C C . HIS A 1 364 ? -12.972 -4.173 35.308 1.00 95.69 364 HIS A C 1
ATOM 2833 O O . HIS A 1 364 ? -12.909 -3.482 34.286 1.00 95.69 364 HIS A O 1
ATOM 2839 N N . PRO A 1 365 ? -12.664 -5.485 35.279 1.00 98.00 365 PRO A N 1
ATOM 2840 C CA . PRO A 1 365 ? -12.388 -6.205 34.036 1.00 98.00 365 PRO A CA 1
ATOM 2841 C C . PRO A 1 365 ? -13.465 -5.949 32.977 1.00 98.00 365 PRO A C 1
ATOM 2843 O O . PRO A 1 365 ? -14.661 -5.961 33.277 1.00 98.00 365 PRO A O 1
ATOM 2846 N N . GLY A 1 366 ? -13.053 -5.664 31.744 1.00 97.44 366 GLY A N 1
ATOM 2847 C CA . GLY A 1 366 ? -13.967 -5.298 30.661 1.00 97.44 366 GLY A CA 1
ATOM 2848 C C . GLY A 1 366 ? -14.364 -3.817 30.607 1.00 97.44 366 GLY A C 1
ATOM 2849 O O . GLY A 1 366 ? -15.008 -3.391 29.645 1.00 97.44 366 GLY A O 1
ATOM 2850 N N . ALA A 1 367 ? -13.981 -3.011 31.602 1.00 96.75 367 ALA A N 1
ATOM 2851 C CA . ALA A 1 367 ? -14.219 -1.573 31.588 1.00 96.75 367 ALA A CA 1
ATOM 2852 C C . ALA A 1 367 ? -13.325 -0.857 30.571 1.00 96.75 367 ALA A C 1
ATOM 2854 O O . ALA A 1 367 ? -12.249 -1.317 30.188 1.00 96.75 367 ALA A O 1
ATOM 2855 N N . SER A 1 368 ? -13.778 0.320 30.164 1.00 97.19 368 SER A N 1
ATOM 2856 C CA . SER A 1 368 ? -13.010 1.223 29.322 1.00 97.19 368 SER A CA 1
ATOM 2857 C C . SER A 1 368 ? -11.800 1.806 30.059 1.00 97.19 368 SER A C 1
ATOM 2859 O O . SER A 1 368 ? -11.910 2.220 31.215 1.00 97.19 368 SER A O 1
ATOM 2861 N N . ILE A 1 369 ? -10.660 1.883 29.373 1.00 98.00 369 ILE A N 1
ATOM 2862 C CA . ILE A 1 369 ? -9.426 2.484 29.886 1.00 98.00 369 ILE A CA 1
ATOM 2863 C C . ILE A 1 369 ? -8.663 3.197 28.762 1.00 98.00 369 ILE A C 1
ATOM 2865 O O . ILE A 1 369 ? -8.741 2.782 27.601 1.00 98.00 369 ILE A O 1
ATOM 2869 N N . GLY A 1 370 ? -7.956 4.284 29.078 1.00 97.25 370 GLY A N 1
ATOM 2870 C CA . GLY A 1 370 ? -7.152 5.018 28.098 1.00 97.25 370 GLY A CA 1
ATOM 2871 C C . GLY A 1 370 ? -6.304 6.141 28.706 1.00 97.25 370 GLY A C 1
ATOM 2872 O O . GLY A 1 370 ? -6.450 6.444 29.894 1.00 97.25 370 GLY A O 1
ATOM 2873 N N . PRO A 1 371 ? -5.406 6.756 27.918 1.00 96.88 371 PRO A N 1
ATOM 2874 C CA . PRO A 1 371 ? -4.578 7.872 28.365 1.00 96.88 371 PRO A CA 1
ATOM 2875 C C . PRO A 1 371 ? -5.421 9.116 28.636 1.00 96.88 371 PRO A C 1
ATOM 2877 O O . PRO A 1 371 ? -6.361 9.394 27.892 1.00 96.88 371 PRO A O 1
ATOM 2880 N N . VAL A 1 372 ? -5.042 9.904 29.643 1.00 94.12 372 VAL A N 1
ATOM 2881 C CA . VAL A 1 372 ? -5.754 11.149 29.981 1.00 94.12 372 VAL A CA 1
ATOM 2882 C C . VAL A 1 372 ? -5.739 12.178 28.838 1.00 94.12 372 VAL A C 1
ATOM 2884 O O . VAL A 1 372 ? -6.751 12.821 28.580 1.00 94.12 372 VAL A O 1
ATOM 2887 N N . ASP A 1 373 ? -4.637 12.270 28.089 1.00 88.88 373 ASP A N 1
ATOM 2888 C CA . ASP A 1 373 ? -4.416 13.337 27.097 1.00 88.88 373 ASP A CA 1
ATOM 2889 C C . ASP A 1 373 ? -4.695 12.919 25.645 1.00 88.88 373 ASP A C 1
ATOM 2891 O O . ASP A 1 373 ? -4.345 13.633 24.705 1.00 88.88 373 ASP A O 1
ATOM 2895 N N . THR A 1 374 ? -5.288 11.744 25.417 1.00 83.50 374 THR A N 1
ATOM 2896 C CA . THR A 1 374 ? -5.514 11.243 24.052 1.00 83.50 374 THR A CA 1
ATOM 2897 C C . THR A 1 374 ? -6.919 10.696 23.878 1.00 83.50 374 THR A C 1
ATOM 2899 O O . THR A 1 374 ? -7.495 10.140 24.807 1.00 83.50 374 THR A O 1
ATOM 2902 N N . ALA A 1 375 ? -7.434 10.752 22.652 1.00 86.38 375 ALA A N 1
ATOM 2903 C CA . ALA A 1 375 ? -8.669 10.074 22.262 1.00 86.38 375 ALA A CA 1
ATOM 2904 C C . ALA A 1 375 ? -8.438 8.573 21.964 1.00 86.38 375 ALA A C 1
ATOM 2906 O O . ALA A 1 375 ? -9.005 8.026 21.018 1.00 86.38 375 ALA A O 1
ATOM 2907 N N . ALA A 1 376 ? -7.559 7.915 22.728 1.00 87.44 376 ALA A N 1
ATOM 2908 C CA . ALA A 1 376 ? -7.275 6.489 22.610 1.00 87.44 376 ALA A CA 1
ATOM 2909 C C . ALA A 1 376 ? -7.972 5.699 23.720 1.00 87.44 376 ALA A C 1
ATOM 2911 O O . ALA A 1 376 ? -8.202 6.182 24.829 1.00 87.44 376 ALA A O 1
ATOM 2912 N N . ALA A 1 377 ? -8.349 4.472 23.384 1.00 96.06 377 ALA A N 1
ATOM 2913 C CA . ALA A 1 377 ? -9.294 3.714 24.172 1.00 96.06 377 ALA A CA 1
ATOM 2914 C C . ALA A 1 377 ? -9.131 2.215 23.941 1.00 96.06 377 ALA A C 1
ATOM 2916 O O . ALA A 1 377 ? -9.116 1.740 22.804 1.00 96.06 377 ALA A O 1
ATOM 2917 N N . GLY A 1 378 ? -9.074 1.474 25.037 1.00 97.19 378 GLY A N 1
ATOM 2918 C CA . GLY A 1 378 ? -9.101 0.023 25.043 1.00 97.19 378 GLY A CA 1
ATOM 2919 C C . GLY A 1 378 ? -9.890 -0.490 26.231 1.00 97.19 378 GLY A C 1
ATOM 2920 O O . GLY A 1 378 ? -10.690 0.239 26.829 1.00 97.19 378 GLY A O 1
ATOM 2921 N N . THR A 1 379 ? -9.669 -1.754 26.550 1.00 98.19 379 THR A N 1
ATOM 2922 C CA . THR A 1 379 ? -10.363 -2.463 27.615 1.00 98.19 379 THR A CA 1
ATOM 2923 C C . THR A 1 379 ? -9.378 -2.869 28.708 1.00 98.19 379 THR A C 1
ATOM 2925 O O . THR A 1 379 ? -8.254 -3.286 28.436 1.00 98.19 379 THR A O 1
ATOM 2928 N N . LEU A 1 380 ? -9.799 -2.720 29.958 1.00 98.19 380 LEU A N 1
ATOM 2929 C CA . LEU A 1 380 ? -9.081 -3.181 31.137 1.00 98.19 380 LEU A CA 1
ATOM 2930 C C . LEU A 1 380 ? -9.162 -4.713 31.241 1.00 98.19 380 LEU A C 1
ATOM 2932 O O . LEU A 1 380 ? -10.266 -5.256 31.276 1.00 98.19 380 LEU A O 1
ATOM 2936 N N . CYS A 1 381 ? -8.015 -5.397 31.313 1.00 98.56 381 CYS A N 1
ATOM 2937 C CA . CYS A 1 381 ? -7.945 -6.855 31.418 1.00 98.56 381 CYS A CA 1
ATOM 2938 C C . CYS A 1 381 ? -8.291 -7.329 32.829 1.00 98.56 381 CYS A C 1
ATOM 2940 O O . CYS A 1 381 ? -9.357 -7.888 33.064 1.00 98.56 381 CYS A O 1
ATOM 2942 N N . CYS A 1 382 ? -7.370 -7.118 33.765 1.00 98.50 382 CYS A N 1
ATOM 2943 C CA . CYS A 1 382 ? -7.453 -7.628 35.126 1.00 98.50 382 CYS A CA 1
ATOM 2944 C C . CYS A 1 382 ? -6.552 -6.822 36.067 1.00 98.50 382 CYS A C 1
ATOM 2946 O O . CYS A 1 382 ? -5.724 -6.015 35.634 1.00 98.50 382 CYS A O 1
ATOM 2948 N N . PHE A 1 383 ? -6.709 -7.077 37.358 1.00 98.25 383 PHE A N 1
ATOM 2949 C CA . PHE A 1 383 ? -5.908 -6.528 38.440 1.00 98.25 383 PHE A CA 1
ATOM 2950 C C . PHE A 1 383 ? -4.955 -7.586 38.979 1.00 98.25 383 PHE A C 1
ATOM 2952 O O . PHE A 1 383 ? -5.344 -8.737 39.186 1.00 98.25 383 PHE A O 1
ATOM 2959 N N . VAL A 1 384 ? -3.711 -7.199 39.221 1.00 98.25 384 VAL A N 1
ATOM 2960 C CA . VAL A 1 384 ? -2.675 -8.101 39.723 1.00 98.25 384 VAL A CA 1
ATOM 2961 C C . VAL A 1 384 ? -1.851 -7.428 40.808 1.00 98.25 384 VAL A C 1
ATOM 2963 O O . VAL A 1 384 ? -1.855 -6.202 40.942 1.00 98.25 384 VAL A O 1
ATOM 2966 N N . LYS A 1 385 ? -1.121 -8.233 41.572 1.00 98.06 385 LYS A N 1
ATOM 2967 C CA . LYS A 1 385 ? -0.212 -7.779 42.619 1.00 98.06 385 LYS A CA 1
ATOM 2968 C C . LYS A 1 385 ? 1.125 -8.498 42.511 1.00 98.06 385 LYS A C 1
ATOM 2970 O O . LYS A 1 385 ? 1.152 -9.717 42.346 1.00 98.06 385 LYS A O 1
ATOM 2975 N N . ASP A 1 386 ? 2.221 -7.754 42.594 1.00 97.88 386 ASP A N 1
ATOM 2976 C CA . ASP A 1 386 ? 3.562 -8.345 42.622 1.00 97.88 386 ASP A CA 1
ATOM 2977 C C . ASP A 1 386 ? 3.929 -8.886 44.019 1.00 97.88 386 ASP A C 1
ATOM 2979 O O . ASP A 1 386 ? 3.137 -8.842 44.967 1.00 97.88 386 ASP A O 1
ATOM 2983 N N . ARG A 1 387 ? 5.147 -9.424 44.156 1.00 97.31 387 ARG A N 1
ATOM 2984 C CA . ARG A 1 387 ? 5.663 -9.953 45.432 1.00 97.31 387 ARG A CA 1
ATOM 2985 C C . ARG A 1 387 ? 5.863 -8.885 46.508 1.00 97.31 387 ARG A C 1
ATOM 2987 O O . ARG A 1 387 ? 5.725 -9.204 47.686 1.00 97.31 387 ARG A O 1
ATOM 2994 N N . ASP A 1 388 ? 6.147 -7.648 46.110 1.00 97.31 388 ASP A N 1
ATOM 2995 C CA . ASP A 1 388 ? 6.330 -6.508 47.020 1.00 97.31 388 ASP A CA 1
ATOM 2996 C C . ASP A 1 388 ? 4.989 -5.892 47.444 1.00 97.31 388 ASP A C 1
ATOM 2998 O O . ASP A 1 388 ? 4.905 -5.021 48.309 1.00 97.31 388 ASP A O 1
ATOM 3002 N N . GLY A 1 389 ? 3.912 -6.378 46.839 1.00 96.75 389 GLY A N 1
ATOM 3003 C CA . GLY A 1 389 ? 2.551 -6.015 47.130 1.00 96.75 389 GLY A CA 1
ATOM 3004 C C . GLY A 1 389 ? 2.059 -4.756 46.430 1.00 96.75 389 GLY A C 1
ATOM 3005 O O . GLY A 1 389 ? 1.012 -4.225 46.816 1.00 96.75 389 GLY A O 1
ATOM 3006 N N . LYS A 1 390 ? 2.762 -4.304 45.390 1.00 97.94 390 LYS A N 1
ATOM 3007 C CA . LYS A 1 390 ? 2.278 -3.247 44.506 1.00 97.94 390 LYS A CA 1
ATOM 3008 C C . LYS A 1 390 ? 1.173 -3.782 43.612 1.00 97.94 390 LYS A C 1
ATOM 3010 O O . LYS A 1 390 ? 1.226 -4.920 43.150 1.00 97.94 390 LYS A O 1
ATOM 3015 N N . HIS A 1 391 ? 0.170 -2.943 43.385 1.00 98.06 391 HIS A N 1
ATOM 3016 C CA . HIS A 1 391 ? -1.011 -3.289 42.606 1.00 98.06 391 HIS A CA 1
ATOM 3017 C C . HIS A 1 391 ? -0.869 -2.725 41.195 1.00 98.06 391 HIS A C 1
ATOM 3019 O O . HIS A 1 391 ? -0.458 -1.574 41.015 1.00 98.06 391 HIS A O 1
ATOM 3025 N N . TYR A 1 392 ? -1.248 -3.526 40.203 1.00 98.44 392 TYR A N 1
ATOM 3026 C CA . TYR A 1 392 ? -1.236 -3.129 38.804 1.00 98.44 392 TYR A CA 1
ATOM 3027 C C . TYR A 1 392 ? -2.565 -3.447 38.127 1.00 98.44 392 TYR A C 1
ATOM 3029 O O . TYR A 1 392 ? -3.207 -4.458 38.415 1.00 98.44 392 TYR A O 1
ATOM 3037 N N . LEU A 1 393 ? -2.942 -2.599 37.175 1.00 98.25 393 LEU A N 1
ATOM 3038 C CA . LEU A 1 393 ? -3.929 -2.918 36.153 1.00 98.25 393 LEU A CA 1
ATOM 3039 C C . LEU A 1 393 ? -3.190 -3.421 34.911 1.00 98.25 393 LEU A C 1
ATOM 3041 O O . LEU A 1 393 ? -2.190 -2.818 34.512 1.00 98.25 393 LEU A O 1
ATOM 3045 N N . LEU A 1 394 ? -3.692 -4.485 34.286 1.00 98.44 394 LEU A N 1
ATOM 3046 C CA . LEU A 1 394 ? -3.168 -4.989 33.018 1.00 98.44 394 LEU A CA 1
ATOM 3047 C C . LEU A 1 394 ? -4.068 -4.575 31.850 1.00 98.44 394 LEU A C 1
ATOM 3049 O O . LEU A 1 394 ? -5.294 -4.667 31.923 1.00 98.44 394 LEU A O 1
ATOM 3053 N N . THR A 1 395 ? -3.460 -4.144 30.748 1.00 98.25 395 THR A N 1
ATOM 3054 C CA . THR A 1 395 ? -4.122 -3.935 29.448 1.00 98.25 395 THR A CA 1
ATOM 3055 C C . THR A 1 395 ? -3.096 -4.083 28.314 1.00 98.25 395 THR A C 1
ATOM 3057 O O . THR A 1 395 ? -1.913 -4.320 28.567 1.00 98.25 395 THR A O 1
ATOM 3060 N N . ALA A 1 396 ? -3.521 -3.967 27.056 1.00 96.88 396 ALA A N 1
ATOM 3061 C CA . ALA A 1 396 ? -2.607 -4.013 25.921 1.00 96.88 396 ALA A CA 1
ATOM 3062 C C . ALA A 1 396 ? -1.785 -2.714 25.836 1.00 96.88 396 ALA A C 1
ATOM 3064 O O . ALA A 1 396 ? -2.321 -1.615 25.931 1.00 96.88 396 ALA A O 1
ATOM 3065 N N . GLY A 1 397 ? -0.477 -2.818 25.616 1.00 95.00 397 GLY A N 1
ATOM 3066 C CA . GLY A 1 397 ? 0.458 -1.689 25.644 1.00 95.00 397 GLY A CA 1
ATOM 3067 C C . GLY A 1 397 ? 0.117 -0.584 24.648 1.00 95.00 397 GLY A C 1
ATOM 3068 O O . GLY A 1 397 ? 0.152 0.594 24.994 1.00 95.00 397 GLY A O 1
ATOM 3069 N N . TYR A 1 398 ? -0.332 -0.952 23.446 1.00 92.94 398 TYR A N 1
ATOM 3070 C CA . TYR A 1 398 ? -0.731 0.014 22.418 1.00 92.94 398 TYR A CA 1
ATOM 3071 C C . TYR A 1 398 ? -1.984 0.835 22.785 1.00 92.94 398 TYR A C 1
ATOM 3073 O O . TYR A 1 398 ? -2.297 1.798 22.091 1.00 92.94 398 TYR A O 1
ATOM 3081 N N . VAL A 1 399 ? -2.713 0.468 23.848 1.00 94.75 399 VAL A N 1
ATOM 3082 C CA . VAL A 1 399 ? -3.883 1.216 24.341 1.00 94.75 399 VAL A CA 1
ATOM 3083 C C . VAL A 1 399 ? -3.468 2.442 25.154 1.00 94.75 399 VAL A C 1
ATOM 3085 O O . VAL A 1 399 ? -4.168 3.450 25.128 1.00 94.75 399 VAL A O 1
ATOM 3088 N N . VAL A 1 400 ? -2.361 2.359 25.896 1.00 93.25 400 VAL A N 1
ATOM 3089 C CA . VAL A 1 400 ? -2.069 3.277 27.013 1.00 93.25 400 VAL A CA 1
ATOM 3090 C C . VAL A 1 400 ? -0.878 4.206 26.792 1.00 93.25 400 VAL A C 1
ATOM 3092 O O . VAL A 1 400 ? -0.601 5.049 27.640 1.00 93.25 400 VAL A O 1
ATOM 3095 N N . GLY A 1 401 ? -0.206 4.108 25.646 1.00 88.81 401 GLY A N 1
ATOM 3096 C CA . GLY A 1 401 ? 0.913 4.982 25.301 1.00 88.81 401 GLY A CA 1
ATOM 3097 C C . GLY A 1 401 ? 2.239 4.505 25.892 1.00 88.81 401 GLY A C 1
ATOM 3098 O O . GLY A 1 401 ? 2.553 3.321 25.824 1.00 88.81 401 GLY A O 1
ATOM 3099 N N . ASN A 1 402 ? 3.042 5.432 26.419 1.00 93.00 402 ASN A N 1
ATOM 3100 C CA . ASN A 1 402 ? 4.407 5.164 26.876 1.00 93.00 402 ASN A CA 1
ATOM 3101 C C . ASN A 1 402 ? 4.475 4.956 28.396 1.00 93.00 402 ASN A C 1
ATOM 3103 O O . ASN A 1 402 ? 3.555 5.295 29.142 1.00 93.00 402 ASN A O 1
ATOM 3107 N N . VAL A 1 403 ? 5.614 4.449 28.875 1.00 95.94 403 VAL A N 1
ATOM 3108 C CA . VAL A 1 403 ? 5.919 4.438 30.311 1.00 95.94 403 VAL A CA 1
ATOM 3109 C C . VAL A 1 403 ? 5.822 5.859 30.867 1.00 95.94 403 VAL A C 1
ATOM 3111 O O . VAL A 1 403 ? 6.363 6.814 30.314 1.00 95.94 403 VAL A O 1
ATOM 3114 N N . GLY A 1 404 ? 5.109 5.984 31.977 1.00 95.69 404 GLY A N 1
ATOM 3115 C CA . GLY A 1 404 ? 4.836 7.226 32.671 1.00 95.69 404 GLY A CA 1
ATOM 3116 C C . GLY A 1 404 ? 3.545 7.936 32.262 1.00 95.69 404 GLY A C 1
ATOM 3117 O O . GLY A 1 404 ? 3.194 8.926 32.901 1.00 95.69 404 GLY A O 1
ATOM 3118 N N . THR A 1 405 ? 2.815 7.441 31.263 1.00 96.94 405 THR A N 1
ATOM 3119 C CA . THR A 1 405 ? 1.516 8.004 30.883 1.00 96.94 405 THR A CA 1
ATOM 3120 C C . THR A 1 405 ? 0.478 7.804 31.995 1.00 96.94 405 THR A C 1
ATOM 3122 O O . THR A 1 405 ? 0.377 6.722 32.579 1.00 96.94 405 THR A O 1
ATOM 3125 N N . MET A 1 406 ? -0.286 8.859 32.298 1.00 97.94 406 MET A N 1
ATOM 3126 C CA . MET A 1 406 ? -1.404 8.822 33.248 1.00 97.94 406 MET A CA 1
ATOM 3127 C C . MET A 1 406 ? -2.641 8.219 32.587 1.00 97.94 406 MET A C 1
ATOM 3129 O O . MET A 1 406 ? -2.990 8.580 31.460 1.00 97.94 406 MET A O 1
ATOM 3133 N N . ILE A 1 407 ? -3.299 7.305 33.296 1.00 97.81 407 ILE A N 1
ATOM 3134 C CA . ILE A 1 407 ? -4.394 6.499 32.766 1.00 97.81 407 ILE A CA 1
ATOM 3135 C C . ILE A 1 407 ? -5.678 6.783 33.524 1.00 97.81 407 ILE A C 1
ATOM 3137 O O . ILE A 1 407 ? -5.681 6.847 34.756 1.00 97.81 407 ILE A O 1
ATOM 3141 N N . VAL A 1 408 ? -6.773 6.887 32.774 1.00 97.00 408 VAL A N 1
ATOM 3142 C CA . VAL A 1 408 ? -8.114 7.116 33.304 1.00 97.00 408 VAL A CA 1
ATOM 3143 C C . VAL A 1 408 ? -9.079 5.990 32.934 1.00 97.00 408 VAL A C 1
ATOM 3145 O O . VAL A 1 408 ? -8.915 5.304 31.921 1.00 97.00 408 VAL A O 1
ATOM 3148 N N . SER A 1 409 ? -10.095 5.798 33.775 1.00 95.62 409 SER A N 1
ATOM 3149 C CA . SER A 1 409 ? -11.234 4.913 33.515 1.00 95.62 409 SER A CA 1
ATOM 3150 C C . SER A 1 409 ? -12.543 5.580 33.975 1.00 95.62 409 SER A C 1
ATOM 3152 O O . SER A 1 409 ? -12.590 6.091 35.101 1.00 95.62 409 SER A O 1
ATOM 3154 N N . PRO A 1 410 ? -13.606 5.585 33.148 1.00 95.81 410 PRO A N 1
ATOM 3155 C CA . PRO A 1 410 ? -13.597 5.272 31.714 1.00 95.81 410 PRO A CA 1
ATOM 3156 C C . PRO A 1 410 ? -12.597 6.136 30.925 1.00 95.81 410 PRO A C 1
ATOM 3158 O O . PRO A 1 410 ? -12.151 7.174 31.412 1.00 95.81 410 PRO A O 1
ATOM 3161 N N . ALA A 1 411 ? -12.211 5.694 29.727 1.00 95.44 411 ALA A N 1
ATOM 3162 C CA . ALA A 1 411 ? -11.388 6.492 28.820 1.00 95.44 411 ALA A CA 1
ATOM 3163 C C . ALA A 1 411 ? -12.101 7.804 28.454 1.00 95.44 411 ALA A C 1
ATOM 3165 O O . ALA A 1 411 ? -13.324 7.838 28.329 1.00 95.44 411 ALA A O 1
ATOM 3166 N N . THR A 1 412 ? -11.334 8.863 28.199 1.00 91.88 412 THR A N 1
ATOM 3167 C CA . THR A 1 412 ? -11.856 10.208 27.883 1.00 91.88 412 THR A CA 1
ATOM 3168 C C . THR A 1 412 ? -12.814 10.236 26.689 1.00 91.88 412 THR A C 1
ATOM 3170 O O . THR A 1 412 ? -13.771 11.006 26.685 1.00 91.88 412 THR A O 1
ATOM 3173 N N . ILE A 1 413 ? -12.612 9.356 25.703 1.00 89.12 413 ILE A N 1
ATOM 3174 C CA . ILE A 1 413 ? -13.474 9.233 24.518 1.00 89.12 413 ILE A CA 1
ATOM 3175 C C . ILE A 1 413 ? -14.908 8.767 24.826 1.00 89.12 413 ILE A C 1
ATOM 3177 O O . ILE A 1 413 ? -15.778 8.913 23.976 1.00 89.12 413 ILE A O 1
ATOM 3181 N N . ASP A 1 414 ? -15.176 8.191 26.004 1.00 88.38 414 ASP A N 1
ATOM 3182 C CA . ASP A 1 414 ? -16.533 7.748 26.357 1.00 88.38 414 ASP A CA 1
ATOM 3183 C C . ASP A 1 414 ? -17.441 8.880 26.838 1.00 88.38 414 ASP A C 1
ATOM 3185 O O . ASP A 1 414 ? -18.604 8.624 27.143 1.00 88.38 414 ASP A O 1
ATOM 3189 N N . GLU A 1 415 ? -16.919 10.104 26.979 1.00 84.19 415 GLU A N 1
ATOM 3190 C CA . GLU A 1 415 ? -17.655 11.274 27.490 1.00 84.19 415 GLU A CA 1
ATOM 3191 C C . GLU A 1 415 ? -18.286 11.058 28.886 1.00 84.19 415 GLU A C 1
ATOM 3193 O O . GLU A 1 415 ? -19.104 11.849 29.356 1.00 84.19 415 GLU A O 1
ATOM 3198 N N . ALA A 1 416 ? -17.882 9.995 29.586 1.00 84.19 416 ALA A N 1
ATOM 3199 C CA . ALA A 1 416 ? -18.263 9.705 30.958 1.00 84.19 416 ALA A CA 1
ATOM 3200 C C . ALA A 1 416 ? -17.267 10.356 31.933 1.00 84.19 416 ALA A C 1
ATOM 3202 O O . ALA A 1 416 ? -16.090 10.498 31.594 1.00 84.19 416 ALA A O 1
ATOM 3203 N N . PRO A 1 417 ? -17.686 10.716 33.163 1.00 87.06 417 PRO A N 1
ATOM 3204 C CA . PRO A 1 417 ? -16.768 11.210 34.185 1.00 87.06 417 PRO A CA 1
ATOM 3205 C C . PRO A 1 417 ? -15.638 10.206 34.446 1.00 87.06 417 PRO A C 1
ATOM 3207 O O . PRO A 1 417 ? -15.846 9.157 35.058 1.00 87.06 417 PRO A O 1
ATOM 3210 N N . SER A 1 418 ? -14.443 10.535 33.968 1.00 88.50 418 SER A N 1
ATOM 3211 C CA . SER A 1 418 ? -13.254 9.703 34.089 1.00 88.50 418 SER A CA 1
ATOM 3212 C C . SER A 1 418 ? -12.530 9.981 35.404 1.00 88.50 418 SER A C 1
ATOM 3214 O O . SER A 1 418 ? -12.510 11.115 35.888 1.00 88.50 418 SER A O 1
ATOM 3216 N N . ARG A 1 419 ? -11.899 8.959 35.982 1.00 91.62 419 ARG A N 1
ATOM 3217 C CA . ARG A 1 419 ? -10.985 9.120 37.119 1.00 91.62 419 ARG A CA 1
ATOM 3218 C C . ARG A 1 419 ? -9.628 8.537 36.798 1.00 91.62 419 ARG A C 1
ATOM 3220 O O . ARG A 1 419 ? -9.551 7.515 36.119 1.00 91.62 419 ARG A O 1
ATOM 3227 N N . ASP A 1 420 ? -8.596 9.137 37.373 1.00 94.31 420 ASP A N 1
ATOM 3228 C CA . ASP A 1 420 ? -7.253 8.573 37.377 1.00 94.31 420 ASP A CA 1
ATOM 3229 C C . ASP A 1 420 ? -7.287 7.188 38.029 1.00 94.31 420 ASP A C 1
ATOM 3231 O O . ASP A 1 420 ? -7.788 7.006 39.144 1.00 94.31 420 ASP A O 1
ATOM 3235 N N . VAL A 1 421 ? -6.775 6.195 37.307 1.00 96.25 421 VAL A N 1
ATOM 3236 C CA . VAL A 1 421 ? -6.669 4.815 37.794 1.00 96.25 421 VAL A CA 1
ATOM 3237 C C . VAL A 1 421 ? -5.233 4.387 38.031 1.00 96.25 421 VAL A C 1
ATOM 3239 O O . VAL A 1 421 ? -5.018 3.436 38.777 1.00 96.25 421 VAL A O 1
ATOM 3242 N N . GLY A 1 422 ? -4.257 5.091 37.460 1.00 97.44 422 GLY A N 1
ATOM 3243 C CA . GLY A 1 422 ? -2.846 4.824 37.698 1.00 97.44 422 GLY A CA 1
ATOM 3244 C C . GLY A 1 422 ? -1.934 5.428 36.639 1.00 97.44 422 GLY A C 1
ATOM 3245 O O . GLY A 1 422 ? -2.344 6.276 35.842 1.00 97.44 422 GLY A O 1
ATOM 3246 N N . LYS A 1 423 ? -0.683 4.969 36.637 1.00 98.31 423 LYS A N 1
ATOM 3247 C CA . LYS A 1 423 ? 0.371 5.409 35.718 1.00 98.31 423 LYS A CA 1
ATOM 3248 C C . LYS A 1 423 ? 1.050 4.196 35.092 1.00 98.31 423 LYS A C 1
ATOM 3250 O O . LYS A 1 423 ? 1.319 3.224 35.793 1.00 98.31 423 LYS A O 1
ATOM 3255 N N . VAL A 1 424 ? 1.339 4.234 33.791 1.00 98.19 424 VAL A N 1
ATOM 3256 C CA . VAL A 1 424 ? 2.051 3.134 33.114 1.00 98.19 424 VAL A CA 1
ATOM 3257 C C . VAL A 1 424 ? 3.445 2.991 33.728 1.00 98.19 424 VAL A C 1
ATOM 3259 O O . VAL A 1 424 ? 4.283 3.876 33.572 1.00 98.19 424 VAL A O 1
ATOM 3262 N N . ALA A 1 425 ? 3.697 1.892 34.430 1.00 98.19 425 ALA A N 1
ATOM 3263 C CA . ALA A 1 425 ? 4.976 1.610 35.076 1.00 98.19 425 ALA A CA 1
ATOM 3264 C C . ALA A 1 425 ? 5.933 0.872 34.134 1.00 98.19 425 ALA A C 1
ATOM 3266 O O . ALA A 1 425 ? 7.125 1.167 34.103 1.00 98.19 425 ALA A O 1
ATOM 3267 N N . ALA A 1 426 ? 5.406 -0.059 33.337 1.00 97.44 426 ALA A N 1
ATOM 3268 C CA . ALA A 1 426 ? 6.180 -0.838 32.380 1.00 97.44 426 ALA A CA 1
ATOM 3269 C C . ALA A 1 426 ? 5.305 -1.321 31.216 1.00 97.44 426 ALA A C 1
ATOM 3271 O O . ALA A 1 426 ? 4.088 -1.446 31.352 1.00 97.44 426 ALA A O 1
ATOM 3272 N N . ILE A 1 427 ? 5.943 -1.629 30.085 1.00 95.25 427 ILE A N 1
ATOM 3273 C CA . ILE A 1 427 ? 5.340 -2.368 28.971 1.00 95.25 427 ILE A CA 1
ATOM 3274 C C . ILE A 1 427 ? 6.252 -3.557 28.684 1.00 95.25 427 ILE A C 1
ATOM 3276 O O . ILE A 1 427 ? 7.395 -3.373 28.272 1.00 95.25 427 ILE A O 1
ATOM 3280 N N . VAL A 1 428 ? 5.759 -4.767 28.934 1.00 93.69 428 VAL A N 1
ATOM 3281 C CA . VAL A 1 428 ? 6.525 -6.016 28.844 1.00 93.69 428 VAL A CA 1
ATOM 3282 C C . VAL A 1 428 ? 5.770 -6.959 27.922 1.00 93.69 428 VAL A C 1
ATOM 3284 O O . VAL A 1 428 ? 4.592 -7.208 28.149 1.00 93.69 428 VAL A O 1
ATOM 3287 N N . GLU A 1 429 ? 6.418 -7.452 26.862 1.00 90.81 429 GLU A N 1
ATOM 3288 C CA . GLU A 1 429 ? 5.790 -8.373 25.894 1.00 90.81 429 GLU A CA 1
ATOM 3289 C C . GLU A 1 429 ? 4.475 -7.816 25.299 1.00 90.81 429 GLU A C 1
ATOM 3291 O O . GLU A 1 429 ? 3.522 -8.538 25.027 1.00 90.81 429 GLU A O 1
ATOM 3296 N N . GLY A 1 430 ? 4.399 -6.491 25.134 1.00 91.25 430 GLY A N 1
ATOM 3297 C CA . GLY A 1 430 ? 3.201 -5.806 24.650 1.00 91.25 430 GLY A CA 1
ATOM 3298 C C . GLY A 1 430 ? 2.086 -5.641 25.690 1.00 91.25 430 GLY A C 1
ATOM 3299 O O . GLY A 1 430 ? 1.077 -5.027 25.362 1.00 91.25 430 GLY A O 1
ATOM 3300 N N . ILE A 1 431 ? 2.245 -6.110 26.929 1.00 96.38 431 ILE A N 1
ATOM 3301 C CA . ILE A 1 431 ? 1.301 -5.895 28.036 1.00 96.38 431 ILE A CA 1
ATOM 3302 C C . ILE A 1 431 ? 1.755 -4.687 28.853 1.00 96.38 431 ILE A C 1
ATOM 3304 O O . ILE A 1 431 ? 2.905 -4.614 29.284 1.00 96.38 431 ILE A O 1
ATOM 3308 N N . ALA A 1 432 ? 0.852 -3.739 29.092 1.00 97.50 432 ALA A N 1
ATOM 3309 C CA . ALA A 1 432 ? 1.112 -2.626 29.994 1.00 97.50 432 ALA A CA 1
ATOM 3310 C C . ALA A 1 432 ? 0.768 -2.989 31.438 1.00 97.50 432 ALA A C 1
ATOM 3312 O O . ALA A 1 432 ? -0.336 -3.457 31.721 1.00 97.50 432 ALA A O 1
ATOM 3313 N N . LEU A 1 433 ? 1.699 -2.691 32.343 1.00 98.44 433 LEU A N 1
ATOM 3314 C CA . LEU A 1 433 ? 1.492 -2.690 33.785 1.00 98.44 433 LEU A CA 1
ATOM 3315 C C . LEU A 1 433 ? 1.245 -1.248 34.226 1.00 98.44 433 LEU A C 1
ATOM 3317 O O . LEU A 1 433 ? 2.123 -0.393 34.091 1.00 98.44 433 LEU A O 1
ATOM 3321 N N . ILE A 1 434 ? 0.059 -0.971 34.758 1.00 98.50 434 ILE A N 1
ATOM 3322 C CA . ILE A 1 434 ? -0.333 0.359 35.234 1.00 98.50 434 ILE A CA 1
ATOM 3323 C C . ILE A 1 434 ? -0.332 0.329 36.761 1.00 98.50 434 ILE A C 1
ATOM 3325 O O . ILE A 1 434 ? -1.230 -0.261 37.355 1.00 98.50 434 ILE A O 1
ATOM 3329 N N . GLU A 1 435 ? 0.669 0.940 37.394 1.00 98.44 435 GLU A N 1
ATOM 3330 C CA . GLU A 1 435 ? 0.777 0.997 38.857 1.00 98.44 435 GLU A CA 1
ATOM 3331 C C . GLU A 1 435 ? -0.352 1.859 39.430 1.00 98.44 435 GLU A C 1
ATOM 3333 O O . GLU A 1 435 ? -0.633 2.959 38.937 1.00 98.44 435 GLU A O 1
ATOM 3338 N N . THR A 1 436 ? -1.007 1.348 40.472 1.00 97.69 436 THR A N 1
ATOM 3339 C CA . THR A 1 436 ? -2.126 2.014 41.137 1.00 97.69 436 THR A CA 1
ATOM 3340 C C . THR A 1 436 ? -2.000 1.945 42.651 1.00 97.69 436 THR A C 1
ATOM 3342 O O . THR A 1 436 ? -1.566 0.945 43.218 1.00 97.69 436 THR A O 1
ATOM 3345 N N . SER A 1 437 ? -2.410 3.021 43.321 1.00 95.81 437 SER A N 1
ATOM 3346 C CA . SER A 1 437 ? -2.534 3.073 44.782 1.00 95.81 437 SER A CA 1
ATOM 3347 C C . SER A 1 437 ? -3.878 2.536 45.283 1.00 95.81 437 SER A C 1
ATOM 3349 O O . SER A 1 437 ? -4.114 2.495 46.490 1.00 95.81 437 SER A O 1
ATOM 3351 N N . ARG A 1 438 ? -4.779 2.146 44.373 1.00 92.31 438 ARG A N 1
ATOM 3352 C CA . ARG A 1 438 ? -6.109 1.647 44.718 1.00 92.31 438 ARG A CA 1
ATOM 3353 C C . ARG A 1 438 ? -6.053 0.207 45.208 1.00 92.31 438 ARG A C 1
ATOM 3355 O O . ARG A 1 438 ? -5.549 -0.674 44.519 1.00 92.31 438 ARG A O 1
ATOM 3362 N N . THR A 1 439 ? -6.639 -0.025 46.376 1.00 89.25 439 THR A N 1
ATOM 3363 C CA . THR A 1 439 ? -6.759 -1.347 47.011 1.00 89.25 439 THR A CA 1
ATOM 3364 C C . THR A 1 439 ? -8.188 -1.887 46.993 1.00 89.25 439 THR A C 1
ATOM 3366 O O . THR A 1 439 ? -8.420 -3.021 47.393 1.00 89.25 439 THR A O 1
ATOM 3369 N N . ASP A 1 440 ? -9.148 -1.094 46.511 1.00 89.62 440 ASP A N 1
ATOM 3370 C CA . ASP A 1 440 ? -10.568 -1.437 46.396 1.00 89.62 440 ASP A CA 1
ATOM 3371 C C . ASP A 1 440 ? -10.920 -2.128 45.064 1.00 89.62 440 ASP A C 1
ATOM 3373 O O . ASP A 1 440 ? -12.088 -2.216 44.686 1.00 89.62 440 ASP A O 1
ATOM 3377 N N . LEU A 1 441 ? -9.905 -2.585 44.329 1.00 90.00 441 LEU A N 1
ATOM 3378 C CA . LEU A 1 441 ? -10.042 -3.227 43.027 1.00 90.00 441 LEU A CA 1
ATOM 3379 C C . LEU A 1 441 ? -10.243 -4.734 43.203 1.00 90.00 441 LEU A C 1
ATOM 3381 O O . LEU A 1 441 ? -9.539 -5.371 43.983 1.00 90.00 441 LEU A O 1
ATOM 3385 N N . ALA A 1 442 ? -11.180 -5.305 42.450 1.00 92.62 442 ALA A N 1
ATOM 3386 C CA . ALA A 1 442 ? -11.469 -6.735 42.466 1.00 92.62 442 ALA A CA 1
ATOM 3387 C C . ALA A 1 442 ? -11.656 -7.258 41.042 1.00 92.62 442 ALA A C 1
ATOM 3389 O O . ALA A 1 442 ? -12.286 -6.603 40.208 1.00 92.62 442 ALA A O 1
ATOM 3390 N N . ASN A 1 443 ? -11.156 -8.461 40.763 1.00 95.88 443 ASN A N 1
ATOM 3391 C CA . ASN A 1 443 ? -11.357 -9.136 39.482 1.00 95.88 443 ASN A CA 1
ATOM 3392 C C . ASN A 1 443 ? -12.754 -9.767 39.381 1.00 95.88 443 ASN A C 1
ATOM 3394 O O . ASN A 1 443 ? -12.902 -10.971 39.182 1.00 95.88 443 ASN A O 1
ATOM 3398 N N . THR A 1 444 ? -13.807 -8.965 39.549 1.00 93.25 444 THR A N 1
ATOM 3399 C CA . THR A 1 444 ? -15.188 -9.457 39.507 1.00 93.25 444 THR A CA 1
ATOM 3400 C C . THR A 1 444 ? -15.458 -10.199 38.196 1.00 93.25 444 THR A C 1
ATOM 3402 O O . THR A 1 444 ? -15.284 -9.638 37.116 1.00 93.25 444 THR A O 1
ATOM 3405 N N . GLY A 1 445 ? -15.892 -11.459 38.299 1.00 93.69 445 GLY A N 1
ATOM 3406 C CA . GLY A 1 445 ? -16.157 -12.325 37.146 1.00 93.69 445 GLY A CA 1
ATOM 3407 C C . GLY A 1 445 ? -14.930 -13.048 36.580 1.00 93.69 445 GLY A C 1
ATOM 3408 O O . GLY A 1 445 ? -15.042 -13.650 35.518 1.00 93.69 445 GLY A O 1
ATOM 3409 N N . ILE A 1 446 ? -13.774 -12.999 37.254 1.00 98.00 446 ILE A N 1
ATOM 3410 C CA . ILE A 1 446 ? -12.610 -13.839 36.948 1.00 98.00 446 ILE A CA 1
ATOM 3411 C C . ILE A 1 446 ? -12.313 -14.716 38.169 1.00 98.00 446 ILE A C 1
ATOM 3413 O O . ILE A 1 446 ? -12.014 -14.211 39.247 1.00 98.00 446 ILE A O 1
ATOM 3417 N N . THR A 1 447 ? -12.393 -16.036 38.011 1.00 97.94 447 THR A N 1
ATOM 3418 C CA . THR A 1 447 ? -12.295 -17.011 39.118 1.00 97.94 447 THR A CA 1
ATOM 3419 C C . THR A 1 447 ? -10.881 -17.546 39.349 1.00 97.94 447 THR A C 1
ATOM 3421 O O . THR A 1 447 ? -10.623 -18.217 40.347 1.00 97.94 447 THR A O 1
ATOM 3424 N N . GLY A 1 448 ? -9.954 -17.268 38.432 1.00 98.19 448 GLY A N 1
ATOM 3425 C CA . GLY A 1 448 ? -8.568 -17.721 38.491 1.00 98.19 448 GLY A CA 1
ATOM 3426 C C . GLY A 1 448 ? -7.862 -17.546 37.151 1.00 98.19 448 GLY A C 1
ATOM 3427 O O . GLY A 1 448 ? -8.362 -16.851 36.271 1.00 98.19 448 GLY A O 1
ATOM 3428 N N . VAL A 1 449 ? -6.714 -18.199 36.982 1.00 98.44 449 VAL A N 1
ATOM 3429 C CA . VAL A 1 449 ? -5.960 -18.235 35.717 1.00 98.44 449 VAL A CA 1
ATOM 3430 C C . VAL A 1 449 ? -6.107 -19.625 35.100 1.00 98.44 449 VAL A C 1
ATOM 3432 O O . VAL A 1 449 ? -5.925 -20.633 35.786 1.00 98.44 449 VAL A O 1
ATOM 3435 N N . ALA A 1 450 ? -6.484 -19.687 33.827 1.00 98.25 450 ALA A N 1
ATOM 3436 C CA . ALA A 1 450 ? -6.678 -20.935 33.101 1.00 98.25 450 ALA A CA 1
ATOM 3437 C C . ALA A 1 450 ? -5.340 -21.514 32.613 1.00 98.25 450 ALA A C 1
ATOM 3439 O O . ALA A 1 450 ? -4.350 -20.798 32.450 1.00 98.25 450 ALA A O 1
ATOM 3440 N N . ASP A 1 451 ? -5.327 -22.817 32.342 1.00 97.94 451 ASP A N 1
ATOM 3441 C CA . ASP A 1 451 ? -4.273 -23.432 31.532 1.00 97.94 451 ASP A CA 1
ATOM 3442 C C . ASP A 1 451 ? -4.514 -23.146 30.040 1.00 97.94 451 ASP A C 1
ATOM 3444 O O . ASP A 1 451 ? -5.568 -22.634 29.655 1.00 97.94 451 ASP A O 1
ATOM 3448 N N . MET A 1 452 ? -3.537 -23.478 29.190 1.00 97.75 452 MET A N 1
ATOM 3449 C CA . MET A 1 452 ? -3.650 -23.287 27.741 1.00 97.75 452 MET A CA 1
ATOM 3450 C C . MET A 1 452 ? -4.877 -24.042 27.187 1.00 97.75 452 MET A C 1
ATOM 3452 O O . MET A 1 452 ? -4.971 -25.259 27.391 1.00 97.75 452 MET A O 1
ATOM 3456 N N . PRO A 1 453 ? -5.802 -23.366 26.478 1.00 97.88 453 PRO A N 1
ATOM 3457 C CA . PRO A 1 453 ? -6.963 -24.023 25.889 1.00 97.88 453 PRO A CA 1
ATOM 3458 C C . PRO A 1 453 ? -6.558 -24.957 24.740 1.00 97.88 453 PRO A C 1
ATOM 3460 O O . PRO A 1 453 ? -5.459 -24.866 24.183 1.00 97.88 453 PRO A O 1
ATOM 3463 N N . LYS A 1 454 ? -7.463 -25.863 24.370 1.00 98.12 454 LYS A N 1
ATOM 3464 C CA . LYS A 1 454 ? -7.326 -26.779 23.231 1.00 98.12 454 LYS A CA 1
ATOM 3465 C C . LYS A 1 454 ? -8.208 -26.331 22.061 1.00 98.12 454 LYS A C 1
ATOM 3467 O O . LYS A 1 454 ? -9.282 -25.772 22.288 1.00 98.12 454 LYS A O 1
ATOM 3472 N N . PRO A 1 455 ? -7.805 -26.597 20.802 1.00 98.31 455 PRO A N 1
ATOM 3473 C CA . PRO A 1 455 ? -8.664 -26.354 19.647 1.00 98.31 455 PRO A CA 1
ATOM 3474 C C . PRO A 1 455 ? -10.066 -26.941 19.855 1.00 98.31 455 PRO A C 1
ATOM 3476 O O . PRO A 1 455 ? -10.199 -28.105 20.232 1.00 98.31 455 PRO A O 1
ATOM 3479 N N . GLY A 1 456 ? -11.099 -26.134 19.616 1.00 98.00 456 GLY A N 1
ATOM 3480 C CA . GLY A 1 456 ? -12.497 -26.476 19.889 1.00 98.00 456 GLY A CA 1
ATOM 3481 C C . GLY A 1 456 ? -13.046 -25.954 21.222 1.00 98.00 456 GLY A C 1
ATOM 3482 O O . GLY A 1 456 ? -14.267 -25.869 21.365 1.00 98.00 456 GLY A O 1
ATOM 3483 N N . ASP A 1 457 ? -12.195 -25.545 22.169 1.00 98.50 457 ASP A N 1
ATOM 3484 C CA . ASP A 1 457 ? -12.654 -24.967 23.436 1.00 98.50 457 ASP A CA 1
ATOM 3485 C C . ASP A 1 457 ? -13.397 -23.642 23.205 1.00 98.50 457 ASP A C 1
ATOM 3487 O O . ASP A 1 457 ? -13.056 -22.851 22.321 1.00 98.50 457 ASP A O 1
ATOM 3491 N N . THR A 1 458 ? -14.426 -23.383 24.015 1.00 98.56 458 THR A N 1
ATOM 3492 C CA . THR A 1 458 ? -15.180 -22.122 23.969 1.00 98.56 458 THR A CA 1
ATOM 3493 C C . THR A 1 458 ? -14.526 -21.082 24.867 1.00 98.56 458 THR A C 1
ATOM 3495 O O . THR A 1 458 ? -14.305 -21.325 26.052 1.00 98.56 458 THR A O 1
ATOM 3498 N N . LEU A 1 459 ? -14.271 -19.902 24.308 1.00 98.56 459 LEU A N 1
ATOM 3499 C CA . LEU A 1 459 ? -13.660 -18.764 24.986 1.00 98.56 459 LEU A CA 1
ATOM 3500 C C . LEU A 1 459 ? -14.612 -17.565 24.973 1.00 98.56 459 LEU A C 1
ATOM 3502 O O . LEU A 1 459 ? -15.338 -17.356 24.002 1.00 98.56 459 LEU A O 1
ATOM 3506 N N . LYS A 1 460 ? -14.614 -16.770 26.046 1.00 98.50 460 LYS A N 1
ATOM 3507 C CA . LYS A 1 460 ? -15.484 -15.605 26.260 1.00 98.50 460 LYS A CA 1
ATOM 3508 C C . LYS A 1 460 ? -14.643 -14.336 26.395 1.00 98.50 460 LYS A C 1
ATOM 3510 O O . LYS A 1 460 ? -13.871 -14.206 27.336 1.00 98.50 460 LYS A O 1
ATOM 3515 N N . LEU A 1 461 ? -14.818 -13.386 25.483 1.00 98.50 461 LEU A N 1
ATOM 3516 C CA . LEU A 1 461 ? -14.270 -12.033 25.587 1.00 98.50 461 LEU A CA 1
ATOM 3517 C C . LEU A 1 461 ? -15.192 -11.169 26.452 1.00 98.50 461 LEU A C 1
ATOM 3519 O O . LEU A 1 461 ? -16.410 -11.211 26.261 1.00 98.50 461 LEU A O 1
ATOM 3523 N N . ILE A 1 462 ? -14.621 -10.342 27.332 1.00 98.06 462 ILE A N 1
ATOM 3524 C CA . ILE A 1 462 ? -15.358 -9.269 28.018 1.00 98.06 462 ILE A CA 1
ATOM 3525 C C . ILE A 1 462 ? -14.780 -7.910 27.598 1.00 98.06 462 ILE A C 1
ATOM 3527 O O . ILE A 1 462 ? -13.810 -7.437 28.170 1.00 98.06 462 ILE A O 1
ATOM 3531 N N . GLY A 1 463 ? -15.342 -7.290 26.564 1.00 96.94 463 GLY A N 1
ATOM 3532 C CA . GLY A 1 463 ? -14.830 -6.064 25.942 1.00 96.94 463 GLY A CA 1
ATOM 3533 C C . GLY A 1 463 ? -15.673 -4.823 26.233 1.00 96.94 463 GLY A C 1
ATOM 3534 O O . GLY A 1 463 ? -16.894 -4.920 26.380 1.00 96.94 463 GLY A O 1
ATOM 3535 N N . ARG A 1 464 ? -15.073 -3.624 26.217 1.00 94.12 464 ARG A N 1
ATOM 3536 C CA . ARG A 1 464 ? -15.848 -2.372 26.338 1.00 94.12 464 ARG A CA 1
ATOM 3537 C C . ARG A 1 464 ? -16.894 -2.231 25.226 1.00 94.12 464 ARG A C 1
ATOM 3539 O O . ARG A 1 464 ? -17.994 -1.725 25.479 1.00 94.12 464 ARG A O 1
ATOM 3546 N N . THR A 1 465 ? -16.533 -2.663 24.011 1.00 92.31 465 THR A N 1
ATOM 3547 C CA . THR A 1 465 ? -17.301 -2.467 22.778 1.00 92.31 465 THR A CA 1
ATOM 3548 C C . THR A 1 465 ? -18.194 -3.671 22.564 1.00 92.31 465 THR A C 1
ATOM 3550 O O . THR A 1 465 ? -19.412 -3.527 22.494 1.00 92.31 465 THR A O 1
ATOM 3553 N N . SER A 1 466 ? -17.600 -4.864 22.525 1.00 91.62 466 SER A N 1
ATOM 3554 C CA . SER A 1 466 ? -18.348 -6.096 22.255 1.00 91.62 466 SER A CA 1
ATOM 3555 C C . SER A 1 466 ? -19.153 -6.597 23.459 1.00 91.62 466 SER A C 1
ATOM 3557 O O . SER A 1 466 ? -19.958 -7.511 23.314 1.00 91.62 466 SER A O 1
ATOM 3559 N N . LYS A 1 467 ? -18.985 -5.995 24.644 1.00 95.19 467 LYS A N 1
ATOM 3560 C CA . LYS A 1 467 ? -19.586 -6.442 25.910 1.00 95.19 467 LYS A CA 1
ATOM 3561 C C . LYS A 1 467 ? -19.149 -7.858 26.245 1.00 95.19 467 LYS A C 1
ATOM 3563 O O . LYS A 1 467 ? -18.036 -8.025 26.719 1.00 95.19 467 LYS A O 1
ATOM 3568 N N . SER A 1 468 ? -19.976 -8.864 25.989 1.00 97.06 468 SER A N 1
ATOM 3569 C CA . SER A 1 468 ? -19.608 -10.263 26.172 1.00 97.06 468 SER A CA 1
ATOM 3570 C C . SER A 1 468 ? -19.892 -11.038 24.897 1.00 97.06 468 SER A C 1
ATOM 3572 O O . SER A 1 468 ? -21.028 -11.062 24.429 1.00 97.06 468 SER A O 1
ATOM 3574 N N . VAL A 1 469 ? -18.851 -11.648 24.331 1.00 97.44 469 VAL A N 1
ATOM 3575 C CA . VAL A 1 469 ? -18.944 -12.436 23.095 1.00 97.44 469 VAL A CA 1
ATOM 3576 C C . VAL A 1 469 ? -18.139 -13.713 23.260 1.00 97.44 469 VAL A C 1
ATOM 3578 O O . VAL A 1 469 ? -17.011 -13.679 23.752 1.00 97.44 469 VAL A O 1
ATOM 3581 N N . SER A 1 470 ? -18.713 -14.833 22.831 1.00 98.19 470 SER A N 1
ATOM 3582 C CA . SER A 1 470 ? -18.052 -16.135 22.849 1.00 98.19 470 SER A CA 1
ATOM 3583 C C . SER A 1 470 ? -17.620 -16.572 21.457 1.00 98.19 470 SER A C 1
ATOM 3585 O O . SER A 1 470 ? -18.239 -16.219 20.455 1.00 98.19 470 SER A O 1
ATOM 3587 N N . GLY A 1 471 ? -16.549 -17.352 21.41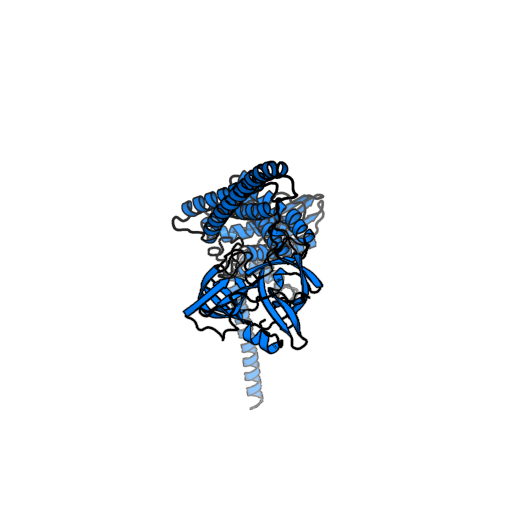1 1.00 97.69 471 GLY A N 1
ATOM 3588 C CA . GLY A 1 471 ? -15.979 -17.918 20.200 1.00 97.69 471 GLY A CA 1
ATOM 3589 C C . GLY A 1 471 ? -15.266 -19.223 20.497 1.00 97.69 471 GLY A C 1
ATOM 3590 O O . GLY A 1 471 ? -15.188 -19.655 21.645 1.00 97.69 471 GLY A O 1
ATOM 3591 N N . THR A 1 472 ? -14.738 -19.847 19.456 1.00 98.31 472 THR A N 1
ATOM 3592 C CA . THR A 1 472 ? -14.094 -21.155 19.545 1.00 98.31 472 THR A CA 1
ATOM 3593 C C . THR A 1 472 ? -12.604 -21.011 19.284 1.00 98.31 472 THR A C 1
ATOM 3595 O O . THR A 1 472 ? -12.196 -20.323 18.344 1.00 98.31 472 THR A O 1
ATOM 3598 N N . MET A 1 473 ? -11.779 -21.647 20.113 1.00 97.81 473 MET A N 1
ATOM 3599 C CA . MET A 1 473 ? -10.345 -21.722 19.876 1.00 97.81 473 MET A CA 1
ATOM 3600 C C . MET A 1 473 ? -10.075 -22.488 18.577 1.00 97.81 473 MET A C 1
ATOM 3602 O O . MET A 1 473 ? -10.526 -23.618 18.405 1.00 97.81 473 MET A O 1
ATOM 3606 N N . ILE A 1 474 ? -9.309 -21.877 17.680 1.00 97.88 474 ILE A N 1
ATOM 3607 C CA . ILE A 1 474 ? -8.887 -22.464 16.406 1.00 97.88 474 ILE A CA 1
ATOM 3608 C C . ILE A 1 474 ? -7.573 -23.227 16.601 1.00 97.88 474 ILE A C 1
ATOM 3610 O O . ILE A 1 474 ? -7.447 -24.373 16.182 1.00 97.88 474 ILE A O 1
ATOM 3614 N N . GLY A 1 475 ? -6.594 -22.595 17.250 1.00 97.44 475 GLY A N 1
ATOM 3615 C CA . GLY A 1 475 ? -5.257 -23.151 17.425 1.00 97.44 475 GLY A CA 1
ATOM 3616 C C . GLY A 1 475 ? -4.278 -22.155 18.032 1.00 97.44 475 GLY A C 1
ATOM 3617 O O . GLY A 1 475 ? -4.669 -21.070 18.464 1.00 97.44 475 GLY A O 1
ATOM 3618 N N . ILE A 1 476 ? -3.006 -22.546 18.070 1.00 97.12 476 ILE A N 1
ATOM 3619 C CA . ILE A 1 476 ? -1.889 -21.692 18.478 1.00 97.12 476 ILE A CA 1
ATOM 3620 C C . ILE A 1 476 ? -1.129 -21.289 17.218 1.00 97.12 476 ILE A C 1
ATOM 3622 O O . ILE A 1 476 ? -0.849 -22.127 16.361 1.00 97.12 476 ILE A O 1
ATOM 3626 N N . GLU A 1 477 ? -0.805 -20.010 17.108 1.00 94.94 477 GLU A N 1
ATOM 3627 C CA . GLU A 1 477 ? -0.067 -19.448 15.986 1.00 94.94 477 GLU A CA 1
ATOM 3628 C C . GLU A 1 477 ? 1.149 -18.680 16.482 1.00 94.94 477 GLU A C 1
ATOM 3630 O O . GLU A 1 477 ? 1.120 -18.074 17.550 1.00 94.94 477 GLU A O 1
ATOM 3635 N N . LYS A 1 478 ? 2.202 -18.650 15.667 1.00 91.50 478 LYS A N 1
ATOM 3636 C CA . LYS A 1 478 ? 3.340 -17.769 15.903 1.00 91.50 478 LYS A CA 1
ATOM 3637 C C . LYS A 1 478 ? 3.068 -16.406 15.295 1.00 91.50 478 LYS A C 1
ATOM 3639 O O . LYS A 1 478 ? 2.751 -16.303 14.111 1.00 91.50 478 LYS A O 1
ATOM 3644 N N . SER A 1 479 ? 3.195 -15.359 16.101 1.00 83.56 479 SER A N 1
ATOM 3645 C CA . SER A 1 479 ? 2.961 -13.988 15.659 1.00 83.56 479 SER A CA 1
ATOM 3646 C C . SER A 1 479 ? 4.164 -13.102 15.947 1.00 83.56 479 SER A C 1
ATOM 3648 O O . SER A 1 479 ? 4.624 -12.996 17.084 1.00 83.56 479 SER A O 1
ATOM 3650 N N . SER A 1 480 ? 4.632 -12.408 14.909 1.00 78.88 480 SER A N 1
ATOM 3651 C CA . SER A 1 480 ? 5.626 -11.334 15.012 1.00 78.88 480 SER A CA 1
ATOM 3652 C C . SER A 1 480 ? 4.997 -9.966 15.297 1.00 78.88 480 SER A C 1
ATOM 3654 O O . SER A 1 480 ? 5.719 -9.009 15.580 1.00 78.88 480 SER A O 1
ATOM 3656 N N . LEU A 1 481 ? 3.658 -9.858 15.275 1.00 67.31 481 LEU A N 1
ATOM 3657 C CA . LEU A 1 481 ? 2.929 -8.594 15.475 1.00 67.31 481 LEU A CA 1
ATOM 3658 C C . LEU A 1 481 ? 3.253 -7.921 16.816 1.00 67.31 481 LEU A C 1
ATOM 3660 O O . LEU A 1 481 ? 3.101 -6.709 16.946 1.00 67.31 481 LEU A O 1
ATOM 3664 N N . PHE A 1 482 ? 3.719 -8.696 17.795 1.00 63.72 482 PHE A N 1
ATOM 3665 C CA . PHE A 1 482 ? 3.989 -8.243 19.160 1.00 63.72 482 PHE A CA 1
ATOM 3666 C C . PHE A 1 482 ? 5.469 -7.940 19.417 1.00 63.72 482 PHE A C 1
ATOM 3668 O O . PHE A 1 482 ? 5.834 -7.501 20.503 1.00 63.72 482 PHE A O 1
ATOM 3675 N N . SER A 1 483 ? 6.319 -8.087 18.396 1.00 55.09 483 SER A N 1
ATOM 3676 C CA . SER A 1 483 ? 7.746 -7.781 18.496 1.00 55.09 483 SER A CA 1
ATOM 3677 C C . SER A 1 483 ? 8.070 -6.285 18.350 1.00 55.09 483 SER A C 1
ATOM 3679 O O . SER A 1 483 ? 9.220 -5.888 18.537 1.00 55.09 483 SER A O 1
ATOM 3681 N N . MET A 1 484 ? 7.084 -5.431 18.045 1.00 46.31 484 MET A N 1
ATOM 3682 C CA . MET A 1 484 ? 7.258 -3.973 17.995 1.00 46.31 484 MET A CA 1
ATOM 3683 C C . MET A 1 484 ? 7.334 -3.386 19.413 1.00 46.31 484 MET A C 1
ATOM 3685 O O . MET A 1 484 ? 6.359 -2.858 19.937 1.00 46.31 484 MET A O 1
ATOM 3689 N N . GLY A 1 485 ? 8.498 -3.511 20.050 1.00 44.62 485 GLY A N 1
ATOM 3690 C CA . GLY A 1 485 ? 8.792 -2.918 21.361 1.00 44.62 485 GLY A CA 1
ATOM 3691 C C . GLY A 1 485 ? 9.774 -3.727 22.207 1.00 44.62 485 GLY A C 1
ATOM 3692 O O . GLY A 1 485 ? 10.380 -3.187 23.126 1.00 44.62 485 GLY A O 1
ATOM 3693 N N . SER A 1 486 ? 9.979 -5.003 21.874 1.00 43.56 486 SER A N 1
ATOM 3694 C CA . SER A 1 486 ? 10.985 -5.859 22.507 1.00 43.56 486 SER A CA 1
ATOM 3695 C C . SER A 1 486 ? 12.214 -5.938 21.601 1.00 43.56 486 SER A C 1
ATOM 3697 O O . SER A 1 486 ? 12.086 -6.171 20.403 1.00 43.56 486 SER A O 1
ATOM 3699 N N . ALA A 1 487 ? 13.411 -5.732 22.157 1.00 43.59 487 ALA A N 1
ATOM 3700 C CA . ALA A 1 487 ? 14.673 -5.727 21.407 1.00 43.59 487 ALA A CA 1
ATOM 3701 C C . ALA A 1 487 ? 15.008 -7.075 20.729 1.00 43.59 487 ALA A C 1
ATOM 3703 O O . ALA A 1 487 ? 15.936 -7.151 19.927 1.00 43.59 487 ALA A O 1
ATOM 3704 N N . SER A 1 488 ? 14.256 -8.136 21.025 1.00 48.22 488 SER A N 1
ATOM 3705 C CA . SER A 1 488 ? 14.345 -9.431 20.367 1.00 48.22 488 SER A CA 1
ATOM 3706 C C . SER A 1 488 ? 13.150 -9.624 19.435 1.00 48.22 488 SER A C 1
ATOM 3708 O O . SER A 1 488 ? 12.006 -9.632 19.876 1.00 48.22 488 SER A O 1
ATOM 3710 N N . GLY A 1 489 ? 13.438 -9.835 18.149 1.00 58.31 489 GLY A N 1
ATOM 3711 C CA . GLY A 1 489 ? 12.514 -10.252 17.084 1.00 58.31 489 GLY A CA 1
ATOM 3712 C C . GLY A 1 489 ? 11.816 -11.602 17.310 1.00 58.31 489 GLY A C 1
ATOM 3713 O O . GLY A 1 489 ? 11.625 -12.343 16.351 1.00 58.31 489 GLY A O 1
ATOM 3714 N N . ALA A 1 490 ? 11.558 -11.995 18.557 1.00 69.00 490 ALA A N 1
ATOM 3715 C CA . ALA A 1 490 ? 11.073 -13.317 18.908 1.00 69.00 490 ALA A CA 1
ATOM 3716 C C . ALA A 1 490 ? 9.578 -13.431 18.596 1.00 69.00 490 ALA A C 1
ATOM 3718 O O . ALA A 1 490 ? 8.760 -12.646 19.076 1.00 69.00 490 ALA A O 1
ATOM 3719 N N . GLU A 1 491 ? 9.229 -14.433 17.795 1.00 84.25 491 GLU A N 1
ATOM 3720 C CA . GLU A 1 491 ? 7.844 -14.837 17.592 1.00 84.25 491 GLU A CA 1
ATOM 3721 C C . GLU A 1 491 ? 7.254 -15.325 18.918 1.00 84.25 491 GLU A C 1
ATOM 3723 O O . GLU A 1 491 ? 7.880 -16.116 19.626 1.00 84.25 491 GLU A O 1
ATOM 3728 N N . GLN A 1 492 ? 6.048 -14.862 19.242 1.00 87.75 492 GLN A N 1
ATOM 3729 C CA . GLN A 1 492 ? 5.307 -15.319 20.414 1.00 87.75 492 GLN A CA 1
ATOM 3730 C C . GLN A 1 492 ? 4.159 -16.230 19.996 1.00 87.75 492 GLN A C 1
ATOM 3732 O O . GLN A 1 492 ? 3.502 -15.985 18.977 1.00 87.75 492 GLN A O 1
ATOM 3737 N N . ASP A 1 493 ? 3.911 -17.253 20.810 1.00 94.25 493 ASP A N 1
ATOM 3738 C CA . ASP A 1 493 ? 2.751 -18.122 20.668 1.00 94.25 493 ASP A CA 1
ATOM 3739 C C . ASP A 1 493 ? 1.494 -17.361 21.105 1.00 94.25 493 ASP A C 1
ATOM 3741 O O . ASP A 1 493 ? 1.380 -16.896 22.242 1.00 94.25 493 ASP A O 1
ATOM 3745 N N . VAL A 1 494 ? 0.539 -17.231 20.188 1.00 95.81 494 VAL A N 1
ATOM 3746 C CA . VAL A 1 494 ? -0.758 -16.604 20.437 1.00 95.81 494 VAL A CA 1
ATOM 3747 C C . VAL A 1 494 ? -1.897 -17.561 20.146 1.00 95.81 494 VAL A C 1
ATOM 3749 O O . VAL A 1 494 ? -1.844 -18.373 19.225 1.00 95.81 494 VAL A O 1
ATOM 3752 N N . ILE A 1 495 ? -2.959 -17.448 20.934 1.00 97.81 495 ILE A N 1
ATOM 3753 C CA . ILE A 1 495 ? -4.176 -18.230 20.759 1.00 97.81 495 ILE A CA 1
ATOM 3754 C C . ILE A 1 495 ? -5.011 -17.554 19.672 1.00 97.81 495 ILE A C 1
ATOM 3756 O O . ILE A 1 495 ? -5.433 -16.402 19.815 1.00 97.81 495 ILE A O 1
ATOM 3760 N N . ALA A 1 496 ? -5.269 -18.282 18.591 1.00 97.56 496 ALA A N 1
ATOM 3761 C CA . ALA A 1 496 ? -6.212 -17.885 17.561 1.00 97.56 496 ALA A CA 1
ATOM 3762 C C . ALA A 1 496 ? -7.616 -18.363 17.940 1.00 97.56 496 ALA A C 1
ATOM 3764 O O . ALA A 1 496 ? -7.846 -19.549 18.186 1.00 97.56 496 ALA A O 1
ATOM 3765 N N . VAL A 1 497 ? -8.567 -17.436 17.963 1.00 98.12 497 VAL A N 1
ATOM 3766 C CA . VAL A 1 497 ? -9.983 -17.689 18.260 1.00 98.12 497 VAL A CA 1
ATOM 3767 C C . VAL A 1 497 ? -10.810 -17.205 17.080 1.00 98.12 497 VAL A C 1
ATOM 3769 O O . VAL A 1 497 ? -10.427 -16.228 16.429 1.00 98.12 497 VAL A O 1
ATOM 3772 N N . THR A 1 498 ? -11.955 -17.837 16.806 1.00 97.12 498 THR A N 1
ATOM 3773 C CA . THR A 1 498 ? -12.952 -17.258 15.889 1.00 97.12 498 THR A CA 1
ATOM 3774 C C . THR A 1 498 ? -13.179 -15.795 16.247 1.00 97.12 498 THR A C 1
ATOM 3776 O O . THR A 1 498 ? -13.116 -15.431 17.421 1.00 97.12 498 THR A O 1
ATOM 3779 N N . ARG A 1 499 ? -13.429 -14.939 15.260 1.00 94.94 499 ARG A N 1
ATOM 3780 C CA . ARG A 1 499 ? -13.550 -13.503 15.509 1.00 94.94 499 ARG A CA 1
ATOM 3781 C C . ARG A 1 499 ? -14.616 -13.177 16.567 1.00 94.94 499 ARG A C 1
ATOM 3783 O O . ARG A 1 499 ? -15.809 -13.279 16.303 1.00 94.94 499 ARG A O 1
ATOM 3790 N N . ILE A 1 500 ? -14.160 -12.705 17.726 1.00 96.44 500 ILE A N 1
ATOM 3791 C CA . ILE A 1 500 ? -14.995 -12.272 18.862 1.00 96.44 500 ILE A CA 1
ATOM 3792 C C . ILE A 1 500 ? -14.798 -10.799 19.226 1.00 96.44 500 ILE A C 1
ATOM 3794 O O . ILE A 1 500 ? -15.414 -10.319 20.170 1.00 96.44 500 ILE A O 1
ATOM 3798 N N . SER A 1 501 ? -13.935 -10.078 18.502 1.00 95.31 501 SER A N 1
ATOM 3799 C CA . SER A 1 501 ? -13.514 -8.724 18.868 1.00 95.31 501 SER A CA 1
ATOM 3800 C C . SER A 1 501 ? -13.898 -7.618 17.881 1.00 95.31 501 SER A C 1
ATOM 3802 O O . SER A 1 501 ? -13.915 -7.784 16.653 1.00 95.31 501 SER A O 1
ATOM 3804 N N . SER A 1 502 ? -14.115 -6.431 18.448 1.00 90.94 502 SER A N 1
ATOM 3805 C CA . SER A 1 502 ? -14.436 -5.166 17.782 1.00 90.94 502 SER A CA 1
ATOM 3806 C C . SER A 1 502 ? -13.368 -4.098 18.088 1.00 90.94 502 SER A C 1
ATOM 3808 O O . SER A 1 502 ? -12.530 -4.292 18.973 1.00 90.94 502 SER A O 1
ATOM 3810 N N . PRO A 1 503 ? -13.325 -2.965 17.353 1.00 88.31 503 PRO A N 1
ATOM 3811 C CA . PRO A 1 503 ? -12.424 -1.868 17.706 1.00 88.31 503 PRO A CA 1
ATOM 3812 C C . PRO A 1 503 ? -12.717 -1.384 19.134 1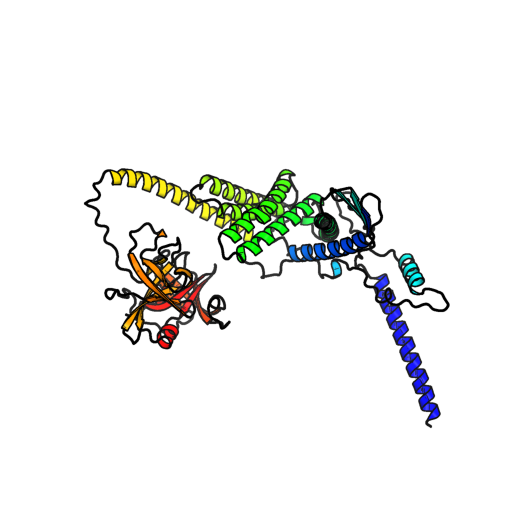.00 88.31 503 PRO A C 1
ATOM 3814 O O . PRO A 1 503 ? -13.881 -1.255 19.511 1.00 88.31 503 PRO A O 1
ATOM 3817 N N . GLY A 1 504 ? -11.672 -1.129 19.922 1.00 91.69 504 GLY A N 1
ATOM 3818 C CA . GLY A 1 504 ? -11.786 -0.748 21.338 1.00 91.69 504 GLY A CA 1
ATOM 3819 C C . GLY A 1 504 ? -11.732 -1.917 22.330 1.00 91.69 504 GLY A C 1
ATOM 3820 O O . GLY A 1 504 ? -11.500 -1.689 23.514 1.00 91.69 504 GLY A O 1
ATOM 3821 N N . ASP A 1 505 ? -11.844 -3.170 21.876 1.00 97.44 505 ASP A N 1
ATOM 3822 C CA . ASP A 1 505 ? -11.697 -4.332 22.770 1.00 97.44 505 ASP A CA 1
ATOM 3823 C C . ASP A 1 505 ? -10.231 -4.694 23.056 1.00 97.44 505 ASP A C 1
ATOM 3825 O O . ASP A 1 505 ? -9.961 -5.599 23.835 1.00 97.44 505 ASP A O 1
ATOM 3829 N N . GLY A 1 506 ? -9.267 -4.004 22.439 1.00 97.25 506 GLY A N 1
ATOM 3830 C CA . GLY A 1 506 ? -7.845 -4.211 22.713 1.00 97.25 506 GLY A CA 1
ATOM 3831 C C . GLY A 1 506 ? -7.544 -4.148 24.207 1.00 97.25 506 GLY A C 1
ATOM 3832 O O . GLY A 1 506 ? -7.931 -3.183 24.862 1.00 97.25 506 GLY A O 1
ATOM 3833 N N . GLY A 1 507 ? -6.890 -5.175 24.741 1.00 97.94 507 GLY A N 1
ATOM 3834 C CA . GLY A 1 507 ? -6.634 -5.325 26.170 1.00 97.94 507 GLY A CA 1
ATOM 3835 C C . GLY A 1 507 ? -7.732 -6.038 26.964 1.00 97.94 507 GLY A C 1
ATOM 3836 O O . GLY A 1 507 ? -7.574 -6.215 28.165 1.00 97.94 507 GLY A O 1
ATOM 3837 N N . ALA A 1 508 ? -8.834 -6.460 26.342 1.00 98.44 508 ALA A N 1
ATOM 3838 C CA . ALA A 1 508 ? -9.914 -7.161 27.034 1.00 98.44 508 ALA A CA 1
ATOM 3839 C C . ALA A 1 508 ? -9.478 -8.540 27.569 1.00 98.44 508 ALA A C 1
ATOM 3841 O O . ALA A 1 508 ? -8.712 -9.239 26.892 1.00 98.44 508 ALA A O 1
ATOM 3842 N N . PRO A 1 509 ? -10.000 -8.967 28.735 1.00 98.62 509 PRO A N 1
ATOM 3843 C CA . PRO A 1 509 ? -9.793 -10.313 29.236 1.00 98.62 509 PRO A CA 1
ATOM 3844 C C . PRO A 1 509 ? -10.553 -11.323 28.374 1.00 98.62 509 PRO A C 1
ATOM 3846 O O . PRO A 1 509 ? -11.701 -11.103 27.963 1.00 98.62 509 PRO A O 1
ATOM 3849 N N . VAL A 1 510 ? -9.902 -12.456 28.130 1.00 98.56 510 VAL A N 1
ATOM 3850 C CA . VAL A 1 510 ? -10.500 -13.633 27.502 1.00 98.56 510 VAL A CA 1
ATOM 3851 C C . VAL A 1 510 ? -10.527 -14.753 28.525 1.00 98.56 510 VAL A C 1
ATOM 3853 O O . VAL A 1 510 ? -9.497 -15.092 29.107 1.00 98.56 510 VAL A O 1
ATOM 3856 N N . LEU A 1 511 ? -11.714 -15.299 28.756 1.00 98.69 511 LEU A N 1
ATOM 3857 C CA . LEU A 1 511 ? -11.993 -16.289 29.786 1.00 98.69 511 LEU A CA 1
ATOM 3858 C C . LEU A 1 511 ? -12.381 -17.631 29.165 1.00 98.69 511 LEU A C 1
ATOM 3860 O O . LEU A 1 511 ? -12.903 -17.672 28.050 1.00 98.69 511 LEU A O 1
ATOM 3864 N N . ASP A 1 512 ? -12.182 -18.717 29.901 1.00 98.62 512 ASP A N 1
ATOM 3865 C CA . ASP A 1 512 ? -12.780 -20.013 29.577 1.00 98.62 512 ASP A CA 1
ATOM 3866 C C . ASP A 1 512 ? -14.232 -20.125 30.093 1.00 98.62 512 ASP A C 1
ATOM 3868 O O . ASP A 1 512 ? -14.823 -19.174 30.618 1.00 98.62 512 ASP A O 1
ATOM 3872 N N . THR A 1 513 ? -14.833 -21.307 29.941 1.00 97.94 513 THR A N 1
ATOM 3873 C CA . THR A 1 513 ? -16.203 -21.593 30.401 1.00 97.94 513 THR A CA 1
ATOM 3874 C C . THR A 1 513 ? -16.378 -21.586 31.924 1.00 97.94 513 THR A C 1
ATOM 3876 O O . THR A 1 513 ? -17.508 -21.544 32.403 1.00 97.94 513 THR A O 1
ATOM 3879 N N . GLN A 1 514 ? -15.283 -21.620 32.685 1.00 98.38 514 GLN A N 1
ATOM 3880 C CA . GLN A 1 514 ? -15.233 -21.591 34.147 1.00 98.38 514 GLN A CA 1
ATOM 3881 C C . GLN A 1 514 ? -14.893 -20.188 34.670 1.00 98.38 514 GLN A C 1
ATOM 3883 O O . GLN A 1 514 ? -14.642 -20.013 35.862 1.00 98.38 514 GLN A O 1
ATOM 3888 N N . GLU A 1 515 ? -14.884 -19.192 33.781 1.00 98.31 515 GLU A N 1
ATOM 3889 C CA . GLU A 1 515 ? -14.519 -17.808 34.076 1.00 98.31 515 GLU A CA 1
ATOM 3890 C C . GLU A 1 515 ? -13.071 -17.645 34.554 1.00 98.31 515 GLU A C 1
ATOM 3892 O O . GLU A 1 515 ? -12.735 -16.684 35.245 1.00 98.31 515 GLU A O 1
ATOM 3897 N N . ARG A 1 516 ? -12.181 -18.563 34.168 1.00 98.69 516 ARG A N 1
ATOM 3898 C CA . ARG A 1 516 ? -10.746 -18.437 34.424 1.00 98.69 516 ARG A CA 1
ATOM 3899 C C . ARG A 1 516 ? -10.090 -17.662 33.286 1.00 98.69 516 ARG A C 1
ATOM 3901 O O . ARG A 1 516 ? -10.403 -17.873 32.115 1.00 98.69 516 ARG A O 1
ATOM 3908 N N . LEU A 1 517 ? -9.167 -16.771 33.626 1.00 98.69 517 LEU A N 1
ATOM 3909 C CA . LEU A 1 517 ? -8.442 -15.915 32.695 1.00 98.69 517 LEU A CA 1
ATOM 3910 C C . LEU A 1 517 ? -7.475 -16.734 31.841 1.00 98.69 517 LEU A C 1
ATOM 3912 O O . LEU A 1 517 ? -6.488 -17.262 32.346 1.00 98.69 517 LEU A O 1
ATOM 3916 N N . VAL A 1 518 ? -7.750 -16.803 30.544 1.00 98.62 518 VAL A N 1
ATOM 3917 C CA . VAL A 1 518 ? -6.892 -17.457 29.550 1.00 98.62 518 VAL A CA 1
ATOM 3918 C C . VAL A 1 518 ? -5.807 -16.496 29.075 1.00 98.62 518 VAL A C 1
ATOM 3920 O O . VAL A 1 518 ? -4.629 -16.847 28.997 1.00 98.62 518 VAL A O 1
ATOM 3923 N N . GLY A 1 519 ? -6.192 -15.260 28.764 1.00 98.31 519 GLY A N 1
ATOM 3924 C CA . GLY A 1 519 ? -5.273 -14.301 28.177 1.00 98.31 519 GLY A CA 1
ATOM 3925 C C . GLY A 1 519 ? -5.867 -12.921 27.964 1.00 98.31 519 GLY A C 1
ATOM 3926 O O . GLY A 1 519 ? -6.981 -12.620 28.399 1.00 98.31 519 GLY A O 1
ATOM 3927 N N . ILE A 1 520 ? -5.100 -12.096 27.261 1.00 98.25 520 ILE A N 1
ATOM 3928 C CA . ILE A 1 520 ? -5.450 -10.725 26.905 1.00 98.25 520 ILE A CA 1
ATOM 3929 C C . ILE A 1 520 ? -5.607 -10.593 25.391 1.00 98.25 520 ILE A C 1
ATOM 3931 O O . ILE A 1 520 ? -4.780 -11.079 24.617 1.00 98.25 520 ILE A O 1
ATOM 3935 N N . LEU A 1 521 ? -6.680 -9.945 24.941 1.00 97.94 521 LEU A N 1
ATOM 3936 C CA . LEU A 1 521 ? -6.887 -9.691 23.520 1.00 97.94 521 LEU A CA 1
ATOM 3937 C C . LEU A 1 521 ? -5.886 -8.641 23.020 1.00 97.94 521 LEU A C 1
ATOM 3939 O O . LEU A 1 521 ? -5.926 -7.490 23.452 1.00 97.94 521 LEU A O 1
ATOM 3943 N N . MET A 1 522 ? -5.046 -9.012 22.054 1.00 94.31 522 MET A N 1
ATOM 3944 C CA . MET A 1 522 ? -3.981 -8.139 21.551 1.00 94.31 522 MET A CA 1
ATOM 3945 C C . MET A 1 522 ? -4.206 -7.653 20.124 1.00 94.31 522 MET A C 1
ATOM 3947 O O . MET A 1 522 ? -3.828 -6.542 19.769 1.00 94.31 522 MET A O 1
ATOM 3951 N N . ALA A 1 523 ? -4.787 -8.484 19.266 1.00 83.88 523 ALA A N 1
ATOM 3952 C CA . ALA A 1 523 ? -4.979 -8.121 17.872 1.00 83.88 523 ALA A CA 1
ATOM 3953 C C . ALA A 1 523 ? -6.201 -8.812 17.279 1.00 83.88 523 ALA A C 1
ATOM 3955 O O . ALA A 1 523 ? -6.836 -9.686 17.876 1.00 83.88 523 ALA A O 1
ATOM 3956 N N . ARG A 1 524 ? -6.528 -8.403 16.058 1.00 81.06 524 ARG A N 1
ATOM 3957 C CA . ARG A 1 524 ? -7.555 -9.038 15.244 1.00 81.06 524 ARG A CA 1
ATOM 3958 C C . ARG A 1 524 ? -7.140 -9.043 13.783 1.00 81.06 524 ARG A C 1
ATOM 3960 O O . ARG A 1 524 ? -6.448 -8.137 13.325 1.00 81.06 524 ARG A O 1
ATOM 3967 N N . SER A 1 525 ? -7.654 -10.023 13.065 1.00 79.25 525 SER A N 1
ATOM 3968 C CA . SER A 1 525 ? -7.780 -10.017 11.612 1.00 79.25 525 SER A CA 1
ATOM 3969 C C . SER A 1 525 ? -9.268 -10.010 11.243 1.00 79.25 525 SER A C 1
ATOM 3971 O O . SER A 1 525 ? -10.137 -9.924 12.117 1.00 79.25 525 SER A O 1
ATOM 3973 N N . ASN A 1 526 ? -9.578 -10.112 9.952 1.00 73.00 526 ASN A N 1
ATOM 3974 C CA . ASN A 1 526 ? -10.961 -10.244 9.496 1.00 73.00 526 ASN A CA 1
ATOM 3975 C C . ASN A 1 526 ? -11.606 -11.576 9.919 1.00 73.00 526 ASN A C 1
ATOM 3977 O O . ASN A 1 526 ? -12.828 -11.623 10.065 1.00 73.00 526 ASN A O 1
ATOM 3981 N N . GLU A 1 527 ? -10.798 -12.611 10.167 1.00 87.00 527 GLU A N 1
ATOM 3982 C CA . GLU A 1 527 ? -11.253 -13.992 10.387 1.00 87.00 527 GLU A CA 1
ATOM 3983 C C . GLU A 1 527 ? -11.114 -14.451 11.846 1.00 87.00 527 GLU A C 1
ATOM 3985 O O . GLU A 1 527 ? -11.946 -15.203 12.354 1.00 87.00 527 GLU A O 1
ATOM 3990 N N . LYS A 1 528 ? -10.083 -13.965 12.544 1.00 95.94 528 LYS A N 1
ATOM 3991 C CA . LYS A 1 528 ? -9.709 -14.419 13.892 1.00 95.94 528 LYS A CA 1
ATOM 3992 C C . LYS A 1 528 ? -9.337 -13.279 14.831 1.00 95.94 528 LYS A C 1
ATOM 3994 O O . LYS A 1 528 ? -8.817 -12.242 14.407 1.00 95.94 528 LYS A O 1
ATOM 3999 N N . SER A 1 529 ? -9.560 -13.514 16.116 1.00 96.94 529 SER A N 1
ATOM 4000 C CA . SER A 1 529 ? -9.058 -12.713 17.231 1.00 96.94 529 SER A CA 1
ATOM 4001 C C . SER A 1 529 ? -7.801 -13.384 17.793 1.00 96.94 529 SER A C 1
ATOM 4003 O O . SER A 1 529 ? -7.778 -14.605 17.940 1.00 96.94 529 SER A O 1
ATOM 4005 N N . LEU A 1 530 ? -6.758 -12.599 18.077 1.00 97.00 530 LEU A N 1
ATOM 4006 C CA . LEU A 1 530 ? -5.487 -13.100 18.605 1.00 97.00 530 LEU A CA 1
ATOM 4007 C C . LEU A 1 530 ? -5.349 -12.720 20.077 1.00 97.00 530 LEU A C 1
ATOM 4009 O O . LEU A 1 530 ? -5.413 -11.538 20.435 1.00 97.00 530 LEU A O 1
ATOM 4013 N N . VAL A 1 531 ? -5.157 -13.734 20.911 1.00 97.88 531 VAL A N 1
ATOM 4014 C CA . VAL A 1 531 ? -5.114 -13.626 22.368 1.00 97.88 531 VAL A CA 1
ATOM 4015 C C . VAL A 1 531 ? -3.729 -14.036 22.848 1.00 97.88 531 VAL A C 1
ATOM 4017 O O . VAL A 1 531 ? -3.248 -15.114 22.504 1.00 97.88 531 VAL A O 1
ATOM 4020 N N . LEU A 1 532 ? -3.088 -13.179 23.637 1.00 96.75 532 LEU A N 1
ATOM 4021 C CA . LEU A 1 532 ? -1.810 -13.489 24.266 1.00 96.75 532 LEU A CA 1
ATOM 4022 C C . LEU A 1 532 ? -2.077 -14.245 25.581 1.00 96.75 532 LEU A C 1
ATOM 4024 O O . LEU A 1 532 ? -2.780 -13.701 26.441 1.00 96.75 532 LEU A O 1
ATOM 4028 N N . PRO A 1 533 ? -1.575 -15.484 25.741 1.00 97.75 533 PRO A N 1
ATOM 4029 C CA . PRO A 1 533 ? -1.751 -16.261 26.966 1.00 97.75 533 PRO A CA 1
ATOM 4030 C C . PRO A 1 533 ? -1.152 -15.533 28.172 1.00 97.75 533 PRO A C 1
ATOM 4032 O O . PRO A 1 533 ? -0.018 -15.060 28.109 1.00 97.75 533 PRO A O 1
ATOM 4035 N N . LEU A 1 534 ? -1.892 -15.455 29.283 1.00 97.56 534 LEU A N 1
ATOM 4036 C CA . LEU A 1 534 ? -1.437 -14.696 30.456 1.00 97.56 534 LEU A CA 1
ATOM 4037 C C . LEU A 1 534 ? -0.750 -15.539 31.528 1.00 97.56 534 LEU A C 1
ATOM 4039 O O . LEU A 1 534 ? 0.029 -14.979 32.289 1.00 97.56 534 LEU A O 1
ATOM 4043 N N . LYS A 1 535 ? -0.993 -16.852 31.600 1.00 97.81 535 LYS A N 1
ATOM 4044 C CA . LYS A 1 535 ? -0.443 -17.698 32.673 1.00 97.81 535 LYS A CA 1
ATOM 4045 C C . LYS A 1 535 ? 1.080 -17.578 32.780 1.00 97.81 535 LYS A C 1
ATOM 4047 O O . LYS A 1 535 ? 1.590 -17.121 33.799 1.00 97.81 535 LYS A O 1
ATOM 4052 N N . ASP A 1 536 ? 1.786 -17.873 31.691 1.00 95.25 536 ASP A N 1
ATOM 4053 C CA . ASP A 1 536 ? 3.249 -17.840 31.692 1.00 95.25 536 ASP A CA 1
ATOM 4054 C C . ASP A 1 536 ? 3.792 -16.422 31.912 1.00 95.25 536 ASP A C 1
ATOM 4056 O O . ASP A 1 536 ? 4.835 -16.243 32.539 1.00 95.25 536 ASP A O 1
ATOM 4060 N N . PHE A 1 537 ? 3.086 -15.401 31.415 1.00 96.00 537 PHE A N 1
ATOM 4061 C CA . PHE A 1 537 ? 3.444 -14.005 31.651 1.00 96.00 537 PHE A CA 1
ATOM 4062 C C . PHE A 1 537 ? 3.361 -13.653 33.142 1.00 96.00 537 PHE A C 1
ATOM 4064 O O . PHE A 1 537 ? 4.295 -13.061 33.685 1.00 96.00 537 PHE A O 1
ATOM 4071 N N . LEU A 1 538 ? 2.271 -14.029 33.815 1.00 98.25 538 LEU A N 1
ATOM 4072 C CA . LEU A 1 538 ? 2.074 -13.781 35.243 1.00 98.25 538 LEU A CA 1
ATOM 4073 C C . LEU A 1 538 ? 3.127 -14.518 36.081 1.00 98.25 538 LEU A C 1
ATOM 4075 O O . LEU A 1 538 ? 3.760 -13.903 36.940 1.00 98.25 538 LEU A O 1
ATOM 4079 N N . ASP A 1 539 ? 3.388 -15.790 35.769 1.00 97.62 539 ASP A N 1
ATOM 4080 C CA . ASP A 1 539 ? 4.367 -16.616 36.482 1.00 97.62 539 ASP A CA 1
ATOM 4081 C C . ASP A 1 539 ? 5.794 -16.048 36.357 1.00 97.62 539 ASP A C 1
ATOM 4083 O O . ASP A 1 539 ? 6.489 -15.861 37.367 1.00 97.62 539 ASP A O 1
ATOM 4087 N N . ARG A 1 540 ? 6.218 -15.703 35.128 1.00 96.56 540 ARG A N 1
ATOM 4088 C CA . ARG A 1 540 ? 7.545 -15.120 34.846 1.00 96.56 540 ARG A CA 1
ATOM 4089 C C . ARG A 1 540 ? 7.757 -13.770 35.524 1.00 96.56 540 ARG A C 1
ATOM 4091 O O . ARG A 1 540 ? 8.861 -13.500 35.987 1.00 96.56 540 ARG A O 1
ATOM 4098 N N . ASN A 1 541 ? 6.718 -12.938 35.588 1.00 97.00 541 ASN A N 1
ATOM 4099 C CA . ASN A 1 541 ? 6.787 -11.603 36.188 1.00 97.00 541 ASN A CA 1
ATOM 4100 C C . ASN A 1 541 ? 6.398 -11.587 37.674 1.00 97.00 541 ASN A C 1
ATOM 4102 O O . ASN A 1 541 ? 6.362 -10.524 38.289 1.00 97.00 541 ASN A O 1
ATOM 4106 N N . HIS A 1 542 ? 6.129 -12.757 38.263 1.00 97.75 542 HIS A N 1
ATOM 4107 C CA . HIS A 1 542 ? 5.762 -12.915 39.670 1.00 97.75 542 HIS A CA 1
ATOM 4108 C C . HIS A 1 542 ? 4.538 -12.082 40.081 1.00 97.75 542 HIS A C 1
ATOM 4110 O O . HIS A 1 542 ? 4.503 -11.488 41.163 1.00 97.75 542 HIS A O 1
ATOM 4116 N N . LEU A 1 543 ? 3.539 -12.053 39.201 1.00 98.12 543 LEU A N 1
ATOM 4117 C CA . LEU A 1 543 ? 2.282 -11.341 39.379 1.00 98.12 543 LEU A CA 1
ATOM 4118 C C . LEU A 1 543 ? 1.187 -12.325 39.790 1.00 98.12 543 LEU A C 1
ATOM 4120 O O . LEU A 1 543 ? 0.980 -13.343 39.137 1.00 98.12 543 LEU A O 1
ATOM 4124 N N . ASN A 1 544 ? 0.451 -11.997 40.846 1.00 97.88 544 ASN A N 1
ATOM 4125 C CA . ASN A 1 544 ? -0.692 -12.774 41.315 1.00 97.88 544 ASN A CA 1
ATOM 4126 C C . ASN A 1 544 ? -1.990 -12.055 40.955 1.00 97.88 544 ASN A C 1
ATOM 4128 O O . ASN A 1 544 ? -2.098 -10.846 41.159 1.00 97.88 544 ASN A O 1
ATOM 4132 N N . LEU A 1 545 ? -2.975 -12.793 40.444 1.00 97.69 545 LEU A N 1
ATOM 4133 C CA . LEU A 1 545 ? -4.326 -12.276 40.233 1.00 97.69 545 LEU A CA 1
ATOM 4134 C C . LEU A 1 545 ? -4.959 -11.923 41.594 1.00 97.69 545 LEU A C 1
ATOM 4136 O O . LEU A 1 545 ? -4.856 -12.716 42.531 1.00 97.69 545 LEU A O 1
ATOM 4140 N N . LEU A 1 546 ? -5.554 -10.729 41.696 1.00 93.50 546 LEU A N 1
ATOM 4141 C CA . LEU A 1 546 ? -6.192 -10.206 42.916 1.00 93.50 546 LEU A CA 1
ATOM 4142 C C . LEU A 1 546 ? -7.592 -10.755 43.180 1.00 93.50 546 LEU A C 1
ATOM 4144 O O . LEU A 1 546 ? -8.358 -10.875 42.191 1.00 93.50 546 LEU A O 1
#

pLDDT: mean 87.89, std 13.02, range [40.88, 98.69]